Protein 8E51 (pdb70)

Structure (mmCIF, N/CA/C/O backbone):
data_8E51
#
_entry.id   8E51
#
_cell.length_a   75.816
_cell.length_b   75.816
_cell.length_c   242.680
_cell.angle_alpha   90.000
_cell.angle_beta   90.000
_cell.angle_gamma   120.000
#
_symmetry.space_group_name_H-M   'P 32 2 1'
#
loop_
_entity.id
_entity.type
_entity.pdbx_description
1 polymer Protocadherin-15
2 polymer Cadherin-23
3 non-polymer 'CALCIUM ION'
4 non-polymer 'POTASSIUM ION'
5 water water
#
loop_
_atom_site.group_PDB
_atom_site.id
_atom_site.type_symbol
_atom_site.label_atom_id
_atom_site.label_alt_id
_atom_site.label_comp_id
_atom_site.label_asym_id
_atom_site.label_entity_id
_atom_site.label_seq_id
_atom_site.pdbx_PDB_ins_code
_atom_site.Cartn_x
_atom_site.Cartn_y
_atom_site.Cartn_z
_atom_site.occupancy
_atom_site.B_iso_or_equiv
_atom_site.auth_seq_id
_atom_site.auth_comp_id
_atom_site.auth_asym_id
_atom_site.auth_atom_id
_atom_site.pdbx_PDB_model_num
ATOM 1 N N . SER A 1 8 ? 40.288 5.028 79.162 1.000 126.927 7 SER C N 1
ATOM 2 C CA . SER A 1 8 ? 39.455 5.177 77.940 1.000 131.721 7 SER C CA 1
ATOM 3 C C . SER A 1 8 ? 38.610 3.921 77.731 1.000 139.532 7 SER C C 1
ATOM 4 O O . SER A 1 8 ? 39.145 2.824 77.572 1.000 138.563 7 SER C O 1
ATOM 7 N N . ASP A 1 9 ? 37.282 4.099 77.784 1.000 147.258 8 ASP C N 1
ATOM 8 C CA . ASP A 1 9 ? 36.338 3.185 77.160 1.000 145.666 8 ASP C CA 1
ATOM 9 C C . ASP A 1 9 ? 35.692 3.907 75.978 1.000 149.170 8 ASP C C 1
ATOM 10 O O . ASP A 1 9 ? 34.849 4.780 76.178 1.000 146.671 8 ASP C O 1
ATOM 15 N N . ASP A 1 10 ? 36.077 3.499 74.756 1.000 146.796 9 ASP C N 1
ATOM 16 C CA . ASP A 1 10 ? 35.729 4.196 73.523 1.000 136.310 9 ASP C CA 1
ATOM 17 C C . ASP A 1 10 ? 34.259 4.001 73.163 1.000 130.907 9 ASP C C 1
ATOM 18 O O . ASP A 1 10 ? 33.806 4.559 72.170 1.000 117.540 9 ASP C O 1
ATOM 23 N N . TRP A 1 11 ? 33.520 3.224 73.968 1.000 135.239 10 TRP C N 1
ATOM 24 C CA . TRP A 1 11 ? 32.160 2.832 73.631 1.000 131.129 10 TRP C CA 1
ATOM 25 C C . TRP A 1 11 ? 31.279 4.078 73.485 1.000 132.148 10 TRP C C 1
ATOM 26 O O . TRP A 1 11 ? 30.131 3.971 73.062 1.000 134.166 10 TRP C O 1
ATOM 37 N N . GLN A 1 12 ? 31.853 5.265 73.753 1.000 123.061 11 GLN C N 1
ATOM 38 C CA . GLN A 1 12 ? 31.082 6.490 73.931 1.000 115.996 11 GLN C CA 1
ATOM 39 C C . GLN A 1 12 ? 31.549 7.629 73.009 1.000 102.682 11 GLN C C 1
ATOM 40 O O . GLN A 1 12 ? 30.803 8.590 72.817 1.000 80.715 11 GLN C O 1
ATOM 46 N N . TYR A 1 13 ? 32.757 7.531 72.430 1.000 98.357 12 TYR C N 1
ATOM 47 C CA . TYR A 1 13 ? 33.185 8.422 71.358 1.000 108.206 12 TYR C CA 1
ATOM 48 C C . TYR A 1 13 ? 32.500 8.050 70.035 1.000 107.970 12 TYR C C 1
ATOM 49 O O . TYR A 1 13 ? 32.347 8.907 69.155 1.000 103.396 12 TYR C O 1
ATOM 58 N N . GLU A 1 14 ? 32.097 6.766 69.927 1.000 104.320 13 GLU C N 1
ATOM 59 C CA . GLU A 1 14 ? 31.560 6.157 68.715 1.000 95.372 13 GLU C CA 1
ATOM 60 C C . GLU A 1 14 ? 30.058 6.382 68.585 1.000 84.401 13 GLU C C 1
ATOM 61 O O . GLU A 1 14 ? 29.491 6.108 67.533 1.000 88.244 13 GLU C O 1
ATOM 67 N N . GLU A 1 15 ? 29.408 6.854 69.651 1.000 77.591 14 GLU C N 1
ATOM 68 C CA . GLU A 1 15 ? 28.055 7.361 69.524 1.000 77.015 14 GLU C CA 1
ATOM 69 C C . GLU A 1 15 ? 28.091 8.569 68.586 1.000 85.446 14 GLU C C 1
ATOM 70 O O . GLU A 1 15 ? 29.054 9.347 68.554 1.000 111.270 14 GLU C O 1
ATOM 76 N N . CYS A 1 16 ? 27.028 8.683 67.796 1.000 79.986 15 CYS C N 1
ATOM 77 C CA . CYS A 1 16 ? 26.795 9.790 66.883 1.000 77.746 15 CYS C CA 1
ATOM 78 C C . CYS A 1 16 ? 27.444 9.553 65.530 1.000 67.083 15 CYS C C 1
ATOM 79 O O . CYS A 1 16 ? 27.065 10.240 64.599 1.000 76.445 15 CYS C O 1
ATOM 82 N N . LYS A 1 17 ? 28.354 8.577 65.414 1.000 73.926 16 LYS C N 1
ATOM 83 C CA . LYS A 1 17 ? 28.882 8.161 64.117 1.000 81.615 16 LYS C CA 1
ATOM 84 C C . LYS A 1 17 ? 27.858 7.298 63.376 1.000 81.694 16 LYS C C 1
ATOM 85 O O . LYS A 1 17 ? 26.788 6.991 63.916 1.000 75.422 16 LYS C O 1
ATOM 91 N N . LEU A 1 18 ? 28.193 6.940 62.123 1.000 80.981 17 LEU C N 1
ATOM 92 C CA . LEU A 1 18 ? 27.283 6.179 61.284 1.000 75.767 17 LEU C CA 1
ATOM 93 C C . LEU A 1 18 ? 27.701 4.721 61.287 1.000 82.585 17 LEU C C 1
ATOM 94 O O . LEU A 1 18 ? 28.891 4.467 61.103 1.000 68.834 17 LEU C O 1
ATOM 99 N N . SER A 1 19 ? 26.698 3.822 61.423 1.000 84.077 18 SER C N 1
ATOM 100 C CA . SER A 1 19 ? 26.886 2.373 61.439 1.000 81.980 18 SER C CA 1
ATOM 101 C C . SER A 1 19 ? 26.623 1.755 60.073 1.000 84.055 18 SER C C 1
ATOM 102 O O . SER A 1 19 ? 26.593 0.534 59.976 1.000 88.860 18 SER C O 1
ATOM 105 N N . ARG A 1 20 ? 26.345 2.599 59.068 1.000 91.293 19 ARG C N 1
ATOM 106 C CA . ARG A 1 20 ? 26.298 2.207 57.664 1.000 85.658 19 ARG C CA 1
ATOM 107 C C . ARG A 1 20 ? 27.616 2.603 56.998 1.000 72.761 19 ARG C C 1
ATOM 108 O O . ARG A 1 20 ? 28.510 3.104 57.659 1.000 76.073 19 ARG C O 1
ATOM 116 N N . THR A 1 21 ? 27.741 2.361 55.691 1.000 73.084 20 THR C N 1
ATOM 117 C CA . THR A 1 21 ? 28.916 2.799 54.953 1.000 80.969 20 THR C CA 1
ATOM 118 C C . THR A 1 21 ? 28.457 3.623 53.745 1.000 80.425 20 THR C C 1
ATOM 119 O O . THR A 1 21 ? 27.279 3.995 53.631 1.000 69.311 20 THR C O 1
ATOM 123 N N . GLY A 1 22 ? 29.398 3.928 52.848 1.000 77.952 21 GLY C N 1
ATOM 124 C CA . GLY A 1 22 ? 29.104 4.813 51.736 1.000 86.445 21 GLY C CA 1
ATOM 125 C C . GLY A 1 22 ? 29.445 6.250 52.110 1.000 82.263 21 GLY C C 1
ATOM 126 O O . GLY A 1 22 ? 30.263 6.458 53.000 1.000 74.936 21 GLY C O 1
ATOM 127 N N . PRO A 1 23 ? 28.828 7.275 51.471 1.000 80.355 22 PRO C N 1
ATOM 128 C CA . PRO A 1 23 ? 29.259 8.663 51.647 1.000 80.636 22 PRO C CA 1
ATOM 129 C C . PRO A 1 23 ? 28.713 9.243 52.955 1.000 71.452 22 PRO C C 1
ATOM 130 O O . PRO A 1 23 ? 27.737 8.721 53.515 1.000 72.946 22 PRO C O 1
ATOM 134 N N . PRO A 1 24 ? 29.360 10.298 53.504 1.000 53.807 23 PRO C N 1
ATOM 135 C CA . PRO A 1 24 ? 28.867 10.962 54.713 1.000 55.408 23 PRO C CA 1
ATOM 136 C C . PRO A 1 24 ? 27.418 11.441 54.617 1.000 54.171 23 PRO C C 1
ATOM 137 O O . PRO A 1 24 ? 26.612 11.163 55.518 1.000 55.014 23 PRO C O 1
ATOM 141 N N . ALA A 1 25 ? 27.093 12.130 53.515 1.000 56.841 24 ALA C N 1
ATOM 142 C CA . ALA A 1 25 ? 25.720 12.502 53.187 1.000 59.436 24 ALA C CA 1
ATOM 143 C C . ALA A 1 25 ? 24.895 11.246 52.910 1.000 55.815 24 ALA C C 1
ATOM 144 O O . ALA A 1 25 ? 25.406 10.290 52.327 1.000 56.534 24 ALA C O 1
ATOM 146 N N . THR A 1 26 ? 23.627 11.325 53.329 1.000 49.246 25 THR C N 1
ATOM 147 C CA . THR A 1 26 ? 22.605 10.305 53.209 1.000 50.697 25 THR C CA 1
ATOM 148 C C . THR A 1 26 ? 21.657 10.740 52.095 1.000 55.062 25 THR C C 1
ATOM 149 O O . THR A 1 26 ? 20.762 11.568 52.349 1.000 46.996 25 THR C O 1
ATOM 153 N N . ILE A 1 27 ? 21.849 10.175 50.885 1.000 55.275 26 ILE C N 1
ATOM 154 C CA . ILE A 1 27 ? 21.113 10.624 49.706 1.000 53.284 26 ILE C CA 1
ATOM 155 C C . ILE A 1 27 ? 19.953 9.697 49.363 1.000 56.468 26 ILE C C 1
ATOM 156 O O . ILE A 1 27 ? 20.130 8.491 49.246 1.000 56.368 26 ILE C O 1
ATOM 161 N N . VAL A 1 28 ? 18.792 10.289 49.070 1.000 57.909 27 VAL C N 1
ATOM 162 C CA . VAL A 1 28 ? 17.632 9.504 48.698 1.000 60.688 27 VAL C CA 1
ATOM 163 C C . VAL A 1 28 ? 16.857 10.179 47.556 1.000 61.707 27 VAL C C 1
ATOM 164 O O . VAL A 1 28 ? 16.741 11.397 47.508 1.000 56.581 27 VAL C O 1
ATOM 168 N N . ALA A 1 29 ? 16.303 9.368 46.639 1.000 62.761 28 ALA C N 1
ATOM 169 C CA . ALA A 1 29 ? 15.428 9.844 45.577 1.000 56.414 28 ALA C CA 1
ATOM 170 C C . ALA A 1 29 ? 13.981 9.594 45.960 1.000 61.989 28 ALA C C 1
ATOM 171 O O . ALA A 1 29 ? 13.666 8.545 46.508 1.000 73.370 28 ALA C O 1
ATOM 173 N N . ILE A 1 30 ? 13.098 10.553 45.685 1.000 65.207 29 ILE C N 1
ATOM 174 C CA . ILE A 1 30 ? 11.676 10.285 45.802 1.000 63.084 29 ILE C CA 1
ATOM 175 C C . ILE A 1 30 ? 10.933 11.036 44.703 1.000 64.542 29 ILE C C 1
ATOM 176 O O . ILE A 1 30 ? 11.396 12.064 44.213 1.000 60.036 29 ILE C O 1
ATOM 181 N N . ASP A 1 31 ? 9.731 10.547 44.396 1.000 62.484 30 ASP C N 1
ATOM 182 C CA . ASP A 1 31 ? 8.918 11.16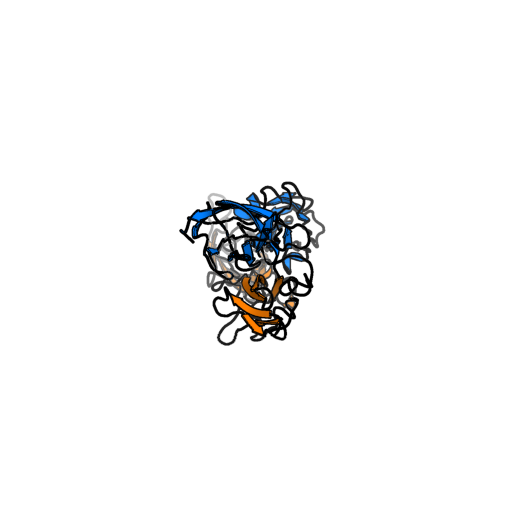2 43.367 1.000 63.743 30 ASP C CA 1
ATOM 183 C C . ASP A 1 31 ? 8.383 12.483 43.895 1.000 60.886 30 ASP C C 1
ATOM 184 O O . ASP A 1 31 ? 8.076 12.595 45.072 1.000 64.689 30 ASP C O 1
ATOM 189 N N . GLU A 1 32 ? 8.321 13.479 43.004 1.000 66.060 31 GLU C N 1
ATOM 190 C CA . GLU A 1 32 ? 7.652 14.742 43.263 1.000 62.716 31 GLU C CA 1
ATOM 191 C C . GLU A 1 32 ? 6.170 14.461 43.507 1.000 69.202 31 GLU C C 1
ATOM 192 O O . GLU A 1 32 ? 5.648 13.413 43.099 1.000 62.289 31 GLU C O 1
ATOM 198 N N . GLU A 1 33 ? 5.501 15.419 44.162 1.000 72.172 32 GLU C N 1
ATOM 199 C CA . GLU A 1 33 ? 4.084 15.307 44.480 1.000 79.102 32 GLU C CA 1
ATOM 200 C C . GLU A 1 33 ? 3.854 13.988 45.216 1.000 76.874 32 GLU C C 1
ATOM 201 O O . GLU A 1 33 ? 2.815 13.366 45.053 1.000 73.517 32 GLU C O 1
ATOM 207 N N . SER A 1 34 ? 4.837 13.550 46.015 1.000 73.728 33 SER C N 1
ATOM 208 C CA . SER A 1 34 ? 4.608 12.447 46.935 1.000 78.456 33 SER C CA 1
ATOM 209 C C . SER A 1 34 ? 3.592 12.889 47.988 1.000 86.364 33 SER C C 1
ATOM 210 O O . SER A 1 34 ? 3.524 14.084 48.320 1.000 82.785 33 SER C O 1
ATOM 213 N N . PRO A 1 35 ? 2.765 11.947 48.513 1.000 91.993 34 PRO C N 1
ATOM 214 C CA . PRO A 1 35 ? 1.762 12.268 49.538 1.000 91.927 34 PRO C CA 1
ATOM 215 C C . PRO A 1 35 ? 2.346 12.559 50.924 1.000 89.201 34 PRO C C 1
ATOM 216 O O . PRO A 1 35 ? 3.395 12.029 51.295 1.000 75.510 34 PRO C O 1
ATOM 220 N N . ASN A 1 36 ? 1.642 13.418 51.675 1.000 87.758 35 ASN C N 1
ATOM 221 C CA . ASN A 1 36 ? 1.990 13.743 53.049 1.000 88.047 35 ASN C CA 1
ATOM 222 C C . ASN A 1 36 ? 2.230 12.465 53.852 1.000 83.361 35 ASN C C 1
ATOM 223 O O . ASN A 1 36 ? 1.407 11.556 53.815 1.000 78.218 35 ASN C O 1
ATOM 228 N N . GLY A 1 37 ? 3.376 12.395 54.544 1.000 75.879 36 GLY C N 1
ATOM 229 C CA . GLY A 1 37 ? 3.687 11.271 55.417 1.000 67.220 36 GLY C CA 1
ATOM 230 C C . GLY A 1 37 ? 4.680 10.285 54.816 1.000 68.431 36 GLY C C 1
ATOM 231 O O . GLY A 1 37 ? 5.090 9.329 55.462 1.000 72.408 36 GLY C O 1
ATOM 232 N N . THR A 1 38 ? 5.074 10.503 53.569 1.000 71.835 37 THR C N 1
ATOM 233 C CA . THR A 1 38 ? 5.994 9.590 52.911 1.000 65.200 37 THR C CA 1
ATOM 234 C C . THR A 1 38 ? 7.296 9.511 53.703 1.000 67.410 37 THR C C 1
ATOM 235 O O . THR A 1 38 ? 7.926 10.532 53.990 1.000 69.315 37 THR C O 1
ATOM 239 N N . VAL A 1 39 ? 7.642 8.274 54.070 1.000 64.495 38 VAL C N 1
ATOM 240 C CA . VAL A 1 39 ? 8.967 7.881 54.528 1.000 63.371 38 VAL C CA 1
ATOM 241 C C . VAL A 1 39 ? 10.017 8.342 53.521 1.000 66.337 38 VAL C C 1
ATOM 242 O O . VAL A 1 39 ? 9.906 7.963 52.359 1.000 72.388 38 VAL C O 1
ATOM 246 N N . LEU A 1 40 ? 11.032 9.114 53.987 1.000 71.072 39 LEU C N 1
ATOM 247 C CA . LEU A 1 40 ? 12.165 9.565 53.175 1.000 62.459 39 LEU C CA 1
ATOM 248 C C . LEU A 1 40 ? 13.400 8.739 53.517 1.000 61.977 39 LEU C C 1
ATOM 249 O O . LEU A 1 40 ? 14.069 8.180 52.648 1.000 64.121 39 LEU C O 1
ATOM 254 N N . VAL A 1 41 ? 13.727 8.730 54.805 1.000 71.099 40 VAL C N 1
ATOM 255 C CA . VAL A 1 41 ? 14.806 7.905 55.318 1.000 77.190 40 VAL C CA 1
ATOM 256 C C . VAL A 1 41 ? 14.166 6.955 56.323 1.000 79.700 40 VAL C C 1
ATOM 257 O O . VAL A 1 41 ? 13.434 7.416 57.213 1.000 61.465 40 VAL C O 1
ATOM 261 N N . GLU A 1 42 ? 14.398 5.646 56.112 1.000 80.186 41 GLU C N 1
ATOM 262 C CA . GLU A 1 42 ? 13.798 4.614 56.943 1.000 87.631 41 GLU C CA 1
ATOM 263 C C . GLU A 1 42 ? 14.449 4.678 58.319 1.000 89.226 41 GLU C C 1
ATOM 264 O O . GLU A 1 42 ? 13.755 4.906 59.317 1.000 73.328 41 GLU C O 1
ATOM 270 N N . ASN A 1 43 ? 15.790 4.558 58.301 1.000 77.783 42 ASN C N 1
ATOM 271 C CA . ASN A 1 43 ? 16.631 4.591 59.483 1.000 76.458 42 ASN C CA 1
ATOM 272 C C . ASN A 1 43 ? 17.945 5.314 59.140 1.000 77.519 42 ASN C C 1
ATOM 273 O O . ASN A 1 43 ? 18.656 4.914 58.212 1.000 74.030 42 ASN C O 1
ATOM 278 N N . MET A 1 44 ? 18.288 6.355 59.922 1.000 66.655 43 MET C N 1
ATOM 279 C CA . MET A 1 44 ? 19.494 7.155 59.698 1.000 62.776 43 MET C CA 1
ATOM 280 C C . MET A 1 44 ? 20.778 6.379 59.977 1.000 55.452 43 MET C C 1
ATOM 281 O O . MET A 1 44 ? 21.813 6.719 59.419 1.000 56.246 43 MET C O 1
ATOM 286 N N . GLN A 1 45 ? 20.716 5.377 60.866 1.000 67.865 44 GLN C N 1
ATOM 287 C CA . GLN A 1 45 ? 21.817 4.454 61.161 1.000 68.890 44 GLN C CA 1
ATOM 288 C C . GLN A 1 45 ? 22.952 5.168 61.906 1.000 66.646 44 GLN C C 1
ATOM 289 O O . GLN A 1 45 ? 24.163 4.998 61.633 1.000 55.317 44 GLN C O 1
ATOM 295 N N . ILE A 1 46 ? 22.499 5.915 62.921 1.000 63.098 45 ILE C N 1
ATOM 296 C CA . ILE A 1 46 ? 23.363 6.612 63.858 1.000 82.405 45 ILE C CA 1
ATOM 297 C C . ILE A 1 46 ? 23.471 5.746 65.121 1.000 85.406 45 ILE C C 1
ATOM 298 O O . ILE A 1 46 ? 22.432 5.363 65.669 1.000 78.677 45 ILE C O 1
ATOM 303 N N . ASN A 1 47 ? 24.721 5.446 65.550 1.000 76.034 46 ASN C N 1
ATOM 304 C CA . ASN A 1 47 ? 25.024 4.750 66.806 1.000 78.560 46 ASN C CA 1
ATOM 305 C C . ASN A 1 47 ? 24.460 5.513 68.012 1.000 74.992 46 ASN C C 1
ATOM 306 O O . ASN A 1 47 ? 24.819 6.667 68.248 1.000 75.856 46 ASN C O 1
ATOM 311 N N . GLY A 1 48 ? 23.560 4.884 68.776 1.000 73.812 47 GLY C N 1
ATOM 312 C CA . GLY A 1 48 ? 23.075 5.485 70.011 1.000 73.272 47 GLY C CA 1
ATOM 313 C C . GLY A 1 48 ? 21.553 5.501 70.093 1.000 77.758 47 GLY C C 1
ATOM 314 O O . GLY A 1 48 ? 20.899 4.843 69.288 1.000 86.675 47 GLY C O 1
ATOM 315 N N . ARG A 1 49 ? 21.002 6.283 71.039 1.000 78.157 48 ARG C N 1
ATOM 316 C CA . ARG A 1 49 ? 19.678 6.014 71.576 1.000 86.817 48 ARG C CA 1
ATOM 317 C C . ARG A 1 49 ? 18.959 7.292 71.994 1.000 80.707 48 ARG C C 1
ATOM 318 O O . ARG A 1 49 ? 19.018 7.692 73.148 1.000 95.389 48 ARG C O 1
ATOM 326 N N . ALA A 1 50 ? 18.237 7.903 71.057 1.000 85.269 49 ALA C N 1
ATOM 327 C CA . ALA A 1 50 ? 17.419 9.063 71.364 1.000 87.601 49 ALA C CA 1
ATOM 328 C C . ALA A 1 50 ? 16.023 8.586 71.755 1.000 79.667 49 ALA C C 1
ATOM 329 O O . ALA A 1 50 ? 15.485 9.218 72.667 1.000 91.544 49 ALA C O 1
ATOM 331 N N . ARG A 1 55 ? 19.477 7.202 77.523 1.000 100.820 54 ARG C N 1
ATOM 332 C CA . ARG A 1 55 ? 19.657 8.255 76.482 1.000 101.206 54 ARG C CA 1
ATOM 333 C C . ARG A 1 55 ? 21.152 8.488 76.284 1.000 91.338 54 ARG C C 1
ATOM 334 O O . ARG A 1 55 ? 21.797 9.137 77.099 1.000 99.976 54 ARG C O 1
ATOM 342 N N . THR A 1 56 ? 21.709 7.913 75.218 1.000 84.142 55 THR C N 1
ATOM 343 C CA . THR A 1 56 ? 23.121 8.083 74.922 1.000 91.587 55 THR C CA 1
ATOM 344 C C . THR A 1 56 ? 23.343 9.205 73.894 1.000 102.286 55 THR C C 1
ATOM 345 O O . THR A 1 56 ? 24.499 9.554 73.649 1.000 112.117 55 THR C O 1
ATOM 349 N N . ILE A 1 57 ? 22.265 9.762 73.293 1.000 89.298 56 ILE C N 1
ATOM 350 C CA . ILE A 1 57 ? 22.373 10.841 72.312 1.000 74.981 56 ILE C CA 1
ATOM 351 C C . ILE A 1 57 ? 21.063 11.619 72.240 1.000 72.083 56 ILE C C 1
ATOM 352 O O . ILE A 1 57 ? 20.061 11.266 72.852 1.000 81.316 56 ILE C O 1
ATOM 357 N N . SER A 1 58 ? 21.071 12.677 71.436 1.000 67.577 57 SER C N 1
ATOM 358 C CA . SER A 1 58 ? 19.819 13.298 71.048 1.000 80.967 57 SER C CA 1
ATOM 359 C C . SER A 1 58 ? 19.952 13.930 69.660 1.000 82.101 57 SER C C 1
ATOM 360 O O . SER A 1 58 ? 21.034 14.346 69.248 1.000 74.748 57 SER C O 1
ATOM 363 N N . LEU A 1 59 ? 18.821 13.955 68.939 1.000 87.057 58 LEU C N 1
ATOM 364 C CA . LEU A 1 59 ? 18.783 14.237 67.512 1.000 77.339 58 LEU C CA 1
ATOM 365 C C . LEU A 1 59 ? 17.816 15.383 67.274 1.000 73.117 58 LEU C C 1
ATOM 366 O O . LEU A 1 59 ? 16.739 15.390 67.848 1.000 71.442 58 LEU C O 1
ATOM 371 N N . SER A 1 60 ? 18.205 16.330 66.412 1.000 83.998 59 SER C N 1
ATOM 372 C CA . SER A 1 60 ? 17.266 17.326 65.921 1.000 84.846 59 SER C CA 1
ATOM 373 C C . SER A 1 60 ? 17.639 17.750 64.496 1.000 73.695 59 SER C C 1
ATOM 374 O O . SER A 1 60 ? 18.662 17.342 63.953 1.000 70.790 59 SER C O 1
ATOM 377 N N . LEU A 1 61 ? 16.755 18.536 63.883 1.000 66.907 60 LEU C N 1
ATOM 378 C CA . LEU A 1 61 ? 16.912 18.970 62.509 1.000 66.486 60 LEU C CA 1
ATOM 379 C C . LEU A 1 61 ? 17.375 20.418 62.471 1.000 75.065 60 LEU C C 1
ATOM 380 O O . LEU A 1 61 ? 16.824 21.267 63.165 1.000 76.878 60 LEU C O 1
ATOM 385 N N . ARG A 1 62 ? 18.360 20.689 61.612 1.000 81.799 61 ARG C N 1
ATOM 386 C CA . ARG A 1 62 ? 18.705 22.051 61.255 1.000 75.644 61 ARG C CA 1
ATOM 387 C C . ARG A 1 62 ? 18.522 22.222 59.752 1.000 74.210 61 ARG C C 1
ATOM 388 O O . ARG A 1 62 ? 18.363 21.240 59.025 1.000 77.639 61 ARG C O 1
ATOM 396 N N . ASP A 1 63 ? 18.486 23.492 59.334 1.000 74.441 62 ASP C N 1
ATOM 397 C CA . ASP A 1 63 ? 18.422 23.904 57.939 1.000 71.878 62 ASP C CA 1
ATOM 398 C C . ASP A 1 63 ? 17.183 23.326 57.261 1.000 68.312 62 ASP C C 1
ATOM 399 O O . ASP A 1 63 ? 17.241 23.016 56.078 1.000 82.761 62 ASP C O 1
ATOM 404 N N . ASN A 1 64 ? 16.063 23.248 57.996 1.000 74.793 63 ASN C N 1
ATOM 405 C CA . ASN A 1 64 ? 14.828 22.644 57.512 1.000 77.905 63 ASN C CA 1
ATOM 406 C C . ASN A 1 64 ? 13.816 23.710 57.093 1.000 76.235 63 ASN C C 1
ATOM 407 O O . ASN A 1 64 ? 12.832 23.925 57.793 1.000 85.325 63 ASN C O 1
ATOM 412 N N . TYR A 1 65 ? 14.025 24.327 55.924 1.000 81.032 64 TYR C N 1
ATOM 413 C CA . TYR A 1 65 ? 13.211 25.449 55.464 1.000 93.190 64 TYR C CA 1
ATOM 414 C C . TYR A 1 65 ? 11.917 24.934 54.838 1.000 93.006 64 TYR C C 1
ATOM 415 O O . TYR A 1 65 ? 11.933 23.990 54.046 1.000 86.920 64 TYR C O 1
ATOM 424 N N . GLY A 1 66 ? 10.804 25.592 55.191 1.000 95.501 65 GLY C N 1
ATOM 425 C CA . GLY A 1 66 ? 9.468 25.153 54.820 1.000 96.070 65 GLY C CA 1
ATOM 426 C C . GLY A 1 66 ? 9.051 23.872 55.544 1.000 96.965 65 GLY C C 1
ATOM 427 O O . GLY A 1 66 ? 8.088 23.225 55.143 1.000 86.545 65 GLY C O 1
ATOM 428 N N . HIS A 1 67 ? 9.779 23.523 56.614 1.000 97.690 66 HIS C N 1
ATOM 429 C CA . HIS A 1 67 ? 9.563 22.301 57.378 1.000 97.358 66 HIS C CA 1
ATOM 430 C C . HIS A 1 67 ? 9.106 21.162 56.464 1.000 87.596 66 HIS C C 1
ATOM 431 O O . HIS A 1 67 ? 8.001 20.646 56.600 1.000 96.125 66 HIS C O 1
ATOM 438 N N . TRP A 1 68 ? 9.973 20.757 55.529 1.000 79.765 67 TRP C N 1
ATOM 439 C CA . TRP A 1 68 ? 9.644 19.693 54.596 1.000 62.286 67 TRP C CA 1
ATOM 440 C C . TRP A 1 68 ? 9.885 18.334 55.231 1.000 61.456 67 TRP C C 1
ATOM 441 O O . TRP A 1 68 ? 9.408 17.324 54.725 1.000 63.818 67 TRP C O 1
ATOM 452 N N . VAL A 1 69 ? 10.667 18.301 56.306 1.000 60.415 68 VAL C N 1
ATOM 453 C CA . VAL A 1 69 ? 11.038 17.035 56.918 1.000 69.123 68 VAL C CA 1
ATOM 454 C C . VAL A 1 69 ? 10.531 17.018 58.360 1.000 77.118 68 VAL C C 1
ATOM 455 O O . VAL A 1 69 ? 10.659 18.018 59.058 1.000 80.686 68 VAL C O 1
ATOM 459 N N . ILE A 1 70 ? 9.927 15.891 58.781 1.000 83.850 69 ILE C N 1
ATOM 460 C CA . ILE A 1 70 ? 9.650 15.635 60.187 1.000 81.347 69 ILE C CA 1
ATOM 461 C C . ILE A 1 70 ? 10.607 14.546 60.663 1.000 72.323 69 ILE C C 1
ATOM 462 O O . ILE A 1 70 ? 10.924 13.609 59.929 1.000 68.768 69 ILE C O 1
ATOM 467 N N . LEU A 1 71 ? 11.036 14.687 61.919 1.000 75.218 70 LEU C N 1
ATOM 468 C CA . LEU A 1 71 ? 11.900 13.715 62.564 1.000 82.783 70 LEU C CA 1
ATOM 469 C C . LEU A 1 71 ? 11.125 12.970 63.657 1.000 82.664 70 LEU C C 1
ATOM 470 O O . LEU A 1 71 ? 10.365 13.595 64.406 1.000 74.159 70 LEU C O 1
ATOM 475 N N . ASP A 1 72 ? 11.305 11.633 63.687 1.000 79.399 71 ASP C N 1
ATOM 476 C CA . ASP A 1 72 ? 11.048 10.785 64.846 1.000 87.986 71 ASP C CA 1
ATOM 477 C C . ASP A 1 72 ? 12.393 10.284 65.376 1.000 83.540 71 ASP C C 1
ATOM 478 O O . ASP A 1 72 ? 13.002 9.381 64.792 1.000 67.797 71 ASP C O 1
ATOM 483 N N . PRO A 1 73 ? 12.889 10.841 66.506 1.000 89.315 72 PRO C N 1
ATOM 484 C CA . PRO A 1 73 ? 14.241 10.534 66.990 1.000 79.571 72 PRO C CA 1
ATOM 485 C C . PRO A 1 73 ? 14.519 9.079 67.364 1.000 85.247 72 PRO C C 1
ATOM 486 O O . PRO A 1 73 ? 15.634 8.596 67.158 1.000 75.066 72 PRO C O 1
ATOM 490 N N . VAL A 1 74 ? 13.488 8.396 67.897 1.000 98.950 73 VAL C N 1
ATOM 491 C CA . VAL A 1 74 ? 13.621 7.072 68.500 1.000 96.040 73 VAL C CA 1
ATOM 492 C C . VAL A 1 74 ? 13.854 6.052 67.391 1.000 89.307 73 VAL C C 1
ATOM 493 O O . VAL A 1 74 ? 14.712 5.173 67.497 1.000 83.368 73 VAL C O 1
ATOM 497 N N . LYS A 1 75 ? 13.048 6.188 66.331 1.000 90.082 74 LYS C N 1
ATOM 498 C CA . LYS A 1 75 ? 13.167 5.373 65.134 1.000 87.003 74 LYS C CA 1
ATOM 499 C C . LYS A 1 75 ? 14.377 5.814 64.292 1.000 87.341 74 LYS C C 1
ATOM 500 O O . LYS A 1 75 ? 15.086 4.953 63.768 1.000 73.298 74 LYS C O 1
ATOM 506 N N . GLN A 1 76 ? 14.633 7.139 64.196 1.000 77.678 75 GLN C N 1
ATOM 507 C CA . GLN A 1 76 ? 15.688 7.719 63.360 1.000 73.972 75 GLN C CA 1
ATOM 508 C C . GLN A 1 76 ? 15.239 7.762 61.891 1.000 73.490 75 GLN C C 1
ATOM 509 O O . GLN A 1 76 ? 15.952 7.275 61.001 1.000 63.646 75 GLN C O 1
ATOM 515 N N . ARG A 1 77 ? 14.092 8.435 61.673 1.000 71.189 76 ARG C N 1
ATOM 516 C CA . ARG A 1 77 ? 13.213 8.257 60.523 1.000 77.357 76 ARG C CA 1
ATOM 517 C C . ARG A 1 77 ? 12.640 9.611 60.095 1.000 77.558 76 ARG C C 1
ATOM 518 O O . ARG A 1 77 ? 12.012 10.311 60.893 1.000 72.794 76 ARG C O 1
ATOM 526 N N . LEU A 1 78 ? 12.836 9.968 58.815 1.000 76.322 77 LEU C N 1
ATOM 527 C CA . LEU A 1 78 ? 12.407 11.263 58.311 1.000 72.267 77 LEU C CA 1
ATOM 528 C C . LEU A 1 78 ? 11.153 11.067 57.466 1.000 68.528 77 LEU C C 1
ATOM 529 O O . LEU A 1 78 ? 11.099 10.140 56.663 1.000 65.638 77 LEU C O 1
ATOM 534 N N . TYR A 1 79 ? 10.164 11.947 57.678 1.000 62.614 78 TYR C N 1
ATOM 535 C CA . TYR A 1 79 ? 8.881 11.894 57.000 1.000 69.045 78 TYR C CA 1
ATOM 536 C C . TYR A 1 79 ? 8.703 13.181 56.194 1.000 72.238 78 TYR C C 1
ATOM 537 O O . TYR A 1 79 ? 9.231 14.221 56.567 1.000 75.540 78 TYR C O 1
ATOM 546 N N . LEU A 1 80 ? 7.903 13.123 55.128 1.000 68.176 79 LEU C N 1
ATOM 547 C CA . LEU A 1 80 ? 7.591 14.307 54.355 1.000 70.276 79 LEU C CA 1
ATOM 548 C C . LEU A 1 80 ? 6.388 15.028 54.954 1.000 72.043 79 LEU C C 1
ATOM 549 O O . LEU A 1 80 ? 5.284 14.489 55.010 1.000 78.487 79 LEU C O 1
ATOM 554 N N . ASN A 1 81 ? 6.605 16.290 55.315 1.000 74.879 80 ASN C N 1
ATOM 555 C CA . ASN A 1 81 ? 5.557 17.161 55.806 1.000 77.180 80 ASN C CA 1
ATOM 556 C C . ASN A 1 81 ? 4.936 17.931 54.640 1.000 80.691 80 ASN C C 1
ATOM 557 O O . ASN A 1 81 ? 5.513 18.897 54.133 1.000 73.404 80 ASN C O 1
ATOM 562 N N . SER A 1 82 ? 3.706 17.547 54.280 1.000 82.578 81 SER C N 1
ATOM 563 C CA . SER A 1 82 ? 3.134 17.969 53.016 1.000 85.984 81 SER C CA 1
ATOM 564 C C . SER A 1 82 ? 1.723 18.537 53.130 1.000 99.454 81 SER C C 1
ATOM 565 O O . SER A 1 82 ? 1.277 19.161 52.172 1.000 111.648 81 SER C O 1
ATOM 568 N N . THR A 1 83 ? 0.997 18.311 54.234 1.000 103.784 82 THR C N 1
ATOM 569 C CA . THR A 1 83 ? -0.372 18.806 54.297 1.000 104.933 82 THR C CA 1
ATOM 570 C C . THR A 1 83 ? -0.335 20.304 53.992 1.000 101.000 82 THR C C 1
ATOM 571 O O . THR A 1 83 ? 0.564 21.003 54.463 1.000 87.736 82 THR C O 1
ATOM 575 N N . GLY A 1 84 ? -1.270 20.753 53.135 1.000 99.702 83 GLY C N 1
ATOM 576 C CA . GLY A 1 84 ? -1.401 22.152 52.743 1.000 97.318 83 GLY C CA 1
ATOM 577 C C . GLY A 1 84 ? -1.054 22.421 51.273 1.000 104.183 83 GLY C C 1
ATOM 578 O O . GLY A 1 84 ? -1.575 23.362 50.679 1.000 101.003 83 GLY C O 1
ATOM 579 N N . ARG A 1 85 ? -0.186 21.583 50.684 1.000 111.018 84 ARG C N 1
ATOM 580 C CA . ARG A 1 85 ? 0.604 21.956 49.516 1.000 104.315 84 ARG C CA 1
ATOM 581 C C . ARG A 1 85 ? 1.104 20.701 48.796 1.000 99.572 84 ARG C C 1
ATOM 582 O O . ARG A 1 85 ? 0.974 19.593 49.318 1.000 92.207 84 ARG C O 1
ATOM 590 N N . VAL A 1 86 ? 1.708 20.887 47.611 1.000 90.882 85 VAL C N 1
ATOM 591 C CA . VAL A 1 86 ? 2.299 19.778 46.877 1.000 90.029 85 VAL C CA 1
ATOM 592 C C . VAL A 1 86 ? 3.801 20.004 46.711 1.000 81.084 85 VAL C C 1
ATOM 593 O O . VAL A 1 86 ? 4.254 21.130 46.535 1.000 74.644 85 VAL C O 1
ATOM 597 N N . LEU A 1 87 ? 4.558 18.902 46.722 1.000 77.573 86 LEU C N 1
ATOM 598 C CA . LEU A 1 87 ? 5.989 18.920 46.448 1.000 70.879 86 LEU C CA 1
ATOM 599 C C . LEU A 1 87 ? 6.232 18.961 44.937 1.000 68.338 86 LEU C C 1
ATOM 600 O O . LEU A 1 87 ? 6.287 17.917 44.298 1.000 71.379 86 LEU C O 1
ATOM 605 N N . ASP A 1 88 ? 6.391 20.166 44.373 1.000 66.129 87 ASP C N 1
ATOM 606 C CA . ASP A 1 88 ? 6.384 20.353 42.929 1.000 59.761 87 ASP C CA 1
ATOM 607 C C . ASP A 1 88 ? 7.818 20.640 42.480 1.000 59.664 87 ASP C C 1
ATOM 608 O O . ASP A 1 88 ? 8.448 21.571 42.957 1.000 70.585 87 ASP C O 1
ATOM 613 N N . ARG A 1 89 ? 8.323 19.812 41.561 1.000 57.059 88 ARG C N 1
ATOM 614 C CA . ARG A 1 89 ? 9.644 19.961 40.981 1.000 56.246 88 ARG C CA 1
ATOM 615 C C . ARG A 1 89 ? 9.617 20.889 39.766 1.000 57.103 88 ARG C C 1
ATOM 616 O O . ARG A 1 89 ? 10.622 21.496 39.417 1.000 59.330 88 ARG C O 1
ATOM 624 N N . ASP A 1 90 ? 8.485 20.927 39.067 1.000 57.386 89 ASP C N 1
ATOM 625 C CA . ASP A 1 90 ? 8.358 21.683 37.833 1.000 58.327 89 ASP C CA 1
ATOM 626 C C . ASP A 1 90 ? 8.202 23.162 38.200 1.000 68.528 89 ASP C C 1
ATOM 627 O O . ASP A 1 90 ? 7.906 23.472 39.360 1.000 73.296 89 ASP C O 1
ATOM 632 N N . PRO A 1 91 ? 8.449 24.117 37.263 1.000 68.009 90 PRO C N 1
ATOM 633 C CA . PRO A 1 91 ? 7.978 25.502 37.394 1.000 72.034 90 PRO C CA 1
ATOM 634 C C . PRO A 1 91 ? 6.505 25.609 37.769 1.000 72.401 90 PRO C C 1
ATOM 635 O O . PRO A 1 91 ? 5.722 24.783 37.311 1.000 74.517 90 PRO C O 1
ATOM 639 N N . PRO A 1 92 ? 6.072 26.585 38.611 1.000 85.822 91 PRO C N 1
ATOM 640 C CA . PRO A 1 92 ? 6.952 27.621 39.178 1.000 83.514 91 PRO C CA 1
ATOM 641 C C . PRO A 1 92 ? 7.882 27.274 40.352 1.000 83.066 91 PRO C C 1
ATOM 642 O O . PRO A 1 92 ? 8.835 28.016 40.572 1.000 72.435 91 PRO C O 1
ATOM 646 N N . SER A 1 93 ? 7.612 26.156 41.066 1.000 76.333 92 SER C N 1
ATOM 647 C CA . SER A 1 93 ? 8.226 25.767 42.339 1.000 71.001 92 SER C CA 1
ATOM 648 C C . SER A 1 93 ? 9.708 25.396 42.247 1.000 68.405 92 SER C C 1
ATOM 649 O O . SER A 1 93 ? 10.456 25.707 43.161 1.000 69.394 92 SER C O 1
ATOM 652 N N . TYR A 1 94 ? 10.100 24.629 41.222 1.000 65.917 93 TYR C N 1
ATOM 653 C CA . TYR A 1 94 ? 11.495 24.270 40.958 1.000 76.134 93 TYR C CA 1
ATOM 654 C C . TYR A 1 94 ? 12.180 23.617 42.167 1.000 74.887 93 TYR C C 1
ATOM 655 O O . TYR A 1 94 ? 13.343 23.891 42.449 1.000 72.961 93 TYR C O 1
ATOM 664 N N . ILE A 1 95 ? 11.482 22.718 42.867 1.000 67.166 94 ILE C N 1
ATOM 665 C CA . ILE A 1 95 ? 12.083 21.957 43.951 1.000 59.271 94 ILE C CA 1
ATOM 666 C C . ILE A 1 95 ? 12.718 20.679 43.386 1.000 59.690 94 ILE C C 1
ATOM 667 O O . ILE A 1 95 ? 12.071 19.634 43.300 1.000 61.132 94 ILE C O 1
ATOM 672 N N . HIS A 1 96 ? 13.986 20.809 42.958 1.000 54.118 95 HIS C N 1
ATOM 673 C CA . HIS A 1 96 ? 14.844 19.722 42.500 1.000 59.299 95 HIS C CA 1
ATOM 674 C C . HIS A 1 96 ? 15.377 18.867 43.653 1.000 66.555 95 HIS C C 1
ATOM 675 O O . HIS A 1 96 ? 15.668 17.688 43.461 1.000 78.026 95 HIS C O 1
ATOM 682 N N . SER A 1 97 ? 15.602 19.474 44.821 1.000 69.737 96 SER C N 1
ATOM 683 C CA . SER A 1 97 ? 16.169 18.751 45.951 1.000 72.086 96 SER C CA 1
ATOM 684 C C . SER A 1 97 ? 15.965 19.551 47.236 1.000 62.950 96 SER C C 1
ATOM 685 O O . SER A 1 97 ? 15.834 20.771 47.180 1.000 53.859 96 SER C O 1
ATOM 688 N N . ILE A 1 98 ? 15.909 18.813 48.360 1.000 57.594 97 ILE C N 1
ATOM 689 C CA . ILE A 1 98 ? 15.791 19.333 49.710 1.000 54.566 97 ILE C CA 1
ATOM 690 C C . ILE A 1 98 ? 16.993 18.837 50.510 1.000 53.971 97 ILE C C 1
ATOM 691 O O . ILE A 1 98 ? 17.246 17.644 50.524 1.000 50.811 97 ILE C O 1
ATOM 696 N N . VAL A 1 99 ? 17.712 19.752 51.187 1.000 59.525 98 VAL C N 1
ATOM 697 C CA . VAL A 1 99 ? 18.828 19.408 52.059 1.000 56.408 98 VAL C CA 1
ATOM 698 C C . VAL A 1 99 ? 18.521 19.845 53.492 1.000 55.338 98 VAL C C 1
ATOM 699 O O . VAL A 1 99 ? 18.264 21.014 53.751 1.000 59.528 98 VAL C O 1
ATOM 703 N N . VAL A 1 100 ? 18.580 18.898 54.437 1.000 56.741 99 VAL C N 1
ATOM 704 C CA . VAL A 1 100 ? 18.515 19.229 55.851 1.000 53.222 99 VAL C CA 1
ATOM 705 C C . VAL A 1 100 ? 19.708 18.580 56.539 1.000 56.084 99 VAL C C 1
ATOM 706 O O . VAL A 1 100 ? 20.425 17.780 55.940 1.000 53.824 99 VAL C O 1
ATOM 710 N N . GLN A 1 101 ? 19.931 18.984 57.790 1.000 60.544 100 GLN C N 1
ATOM 711 C CA . GLN A 1 101 ? 20.983 18.415 58.609 1.000 61.249 100 GLN C CA 1
ATOM 712 C C . GLN A 1 101 ? 20.328 17.712 59.792 1.000 66.572 100 GLN C C 1
ATOM 713 O O . GLN A 1 101 ? 19.457 18.284 60.443 1.000 63.701 100 GLN C O 1
ATOM 719 N N . VAL A 1 102 ? 20.757 16.473 60.052 1.000 66.254 101 VAL C N 1
ATOM 720 C CA . VAL A 1 102 ? 20.406 15.783 61.278 1.000 65.132 101 VAL C CA 1
ATOM 721 C C . VAL A 1 102 ? 21.558 16.004 62.254 1.000 62.415 101 VAL C C 1
ATOM 722 O O . VAL A 1 102 ? 22.664 15.497 62.020 1.000 61.511 101 VAL C O 1
ATOM 726 N N . GLN A 1 103 ? 21.291 16.806 63.307 1.000 52.646 102 GLN C N 1
ATOM 727 C CA . GLN A 1 103 ? 22.268 17.095 64.351 1.000 57.935 102 GLN C CA 1
ATOM 728 C C . GLN A 1 103 ? 22.207 16.077 65.489 1.000 62.154 102 GLN C C 1
ATOM 729 O O . GLN A 1 103 ? 21.188 15.936 66.176 1.000 59.666 102 GLN C O 1
ATOM 735 N N . CYS A 1 104 ? 23.351 15.427 65.704 1.000 61.607 103 CYS C N 1
ATOM 736 C CA . CYS A 1 104 ? 23.496 14.435 66.744 1.000 68.720 103 CYS C CA 1
ATOM 737 C C . CYS A 1 104 ? 24.333 15.031 67.875 1.000 70.425 103 CYS C C 1
ATOM 738 O O . CYS A 1 104 ? 25.551 15.177 67.741 1.000 56.813 103 CYS C O 1
ATOM 741 N N . THR A 1 105 ? 23.681 15.366 68.992 1.000 67.003 104 THR C N 1
ATOM 742 C CA . THR A 1 105 ? 24.414 15.708 70.202 1.000 69.524 104 THR C CA 1
ATOM 743 C C . THR A 1 105 ? 24.697 14.451 71.024 1.000 69.240 104 THR C C 1
ATOM 744 O O . THR A 1 105 ? 23.780 13.841 71.563 1.000 84.551 104 THR C O 1
ATOM 748 N N . ASN A 1 106 ? 25.980 14.080 71.101 1.000 70.141 105 ASN C N 1
ATOM 749 C CA . ASN A 1 106 ? 26.484 12.999 71.940 1.000 68.715 105 ASN C CA 1
ATOM 750 C C . ASN A 1 106 ? 26.443 13.395 73.426 1.000 73.431 105 ASN C C 1
ATOM 751 O O . ASN A 1 106 ? 27.029 14.396 73.839 1.000 91.147 105 ASN C O 1
ATOM 756 N N . GLU A 1 107 ? 25.741 12.600 74.245 1.000 82.058 106 GLU C N 1
ATOM 757 C CA . GLU A 1 107 ? 25.332 13.041 75.572 1.000 83.239 106 GLU C CA 1
ATOM 758 C C . GLU A 1 107 ? 26.315 12.553 76.630 1.000 80.846 106 GLU C C 1
ATOM 759 O O . GLU A 1 107 ? 26.203 12.934 77.791 1.000 73.492 106 GLU C O 1
ATOM 765 N N . LEU A 1 108 ? 27.281 11.727 76.223 1.000 77.547 107 LEU C N 1
ATOM 766 C CA . LEU A 1 108 ? 28.317 11.266 77.133 1.000 89.923 107 LEU C CA 1
ATOM 767 C C . LEU A 1 108 ? 29.501 12.240 77.125 1.000 94.839 107 LEU C C 1
ATOM 768 O O . LEU A 1 108 ? 29.776 12.869 78.138 1.000 92.406 107 LEU C O 1
ATOM 773 N N . VAL A 1 109 ? 30.159 12.393 75.967 1.000 90.665 108 VAL C N 1
ATOM 774 C CA . VAL A 1 109 ? 31.423 13.101 75.848 1.000 84.552 108 VAL C CA 1
ATOM 775 C C . VAL A 1 109 ? 31.225 14.564 75.421 1.000 80.690 108 VAL C C 1
ATOM 776 O O . VAL A 1 109 ? 32.126 15.387 75.618 1.000 88.207 108 VAL C O 1
ATOM 780 N N . GLY A 1 110 ? 30.076 14.885 74.806 1.000 72.247 109 GLY C N 1
ATOM 781 C CA . GLY A 1 110 ? 29.749 16.251 74.411 1.000 74.514 109 GLY C CA 1
ATOM 782 C C . GLY A 1 110 ? 29.900 16.585 72.913 1.000 68.310 109 GLY C C 1
ATOM 783 O O . GLY A 1 110 ? 29.487 17.673 72.507 1.000 72.227 109 GLY C O 1
ATOM 784 N N . THR A 1 111 ?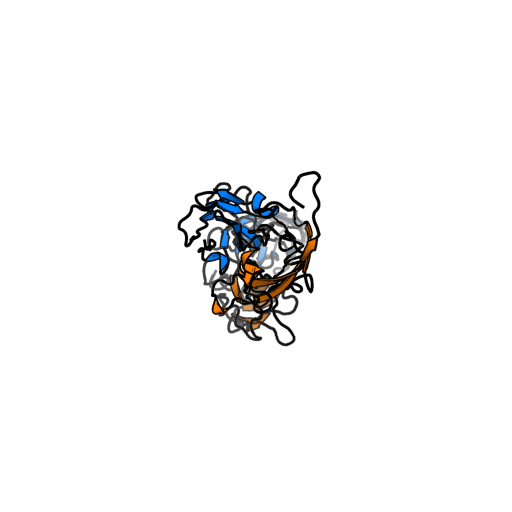 30.449 15.685 72.073 1.000 63.053 110 THR C N 1
ATOM 785 C CA . THR A 1 111 ? 30.600 15.964 70.642 1.000 67.127 110 THR C CA 1
ATOM 786 C C . THR A 1 111 ? 29.269 16.307 69.955 1.000 67.954 110 THR C C 1
ATOM 787 O O . THR A 1 111 ? 28.193 15.844 70.360 1.000 58.439 110 THR C O 1
ATOM 791 N N . VAL A 1 112 ? 29.366 17.145 68.905 1.000 60.184 111 VAL C N 1
ATOM 792 C CA . VAL A 1 112 ? 28.269 17.392 67.984 1.000 55.008 111 VAL C CA 1
ATOM 793 C C . VAL A 1 112 ? 28.706 17.048 66.559 1.000 66.360 111 VAL C C 1
ATOM 794 O O . VAL A 1 112 ? 29.798 17.431 66.116 1.000 70.253 111 VAL C O 1
ATOM 798 N N . ILE A 1 113 ? 27.838 16.280 65.869 1.000 64.619 112 ILE C N 1
ATOM 799 C CA . ILE A 1 113 ? 28.072 15.832 64.505 1.000 59.374 112 ILE C CA 1
ATOM 800 C C . ILE A 1 113 ? 26.825 16.174 63.696 1.000 59.974 112 ILE C C 1
ATOM 801 O O . ILE A 1 113 ? 25.704 16.168 64.224 1.000 65.986 112 ILE C O 1
ATOM 806 N N . LEU A 1 114 ? 27.065 16.565 62.436 1.000 53.905 113 LEU C N 1
ATOM 807 C CA . LEU A 1 114 ? 26.008 16.940 61.512 1.000 56.260 113 LEU C CA 1
ATOM 808 C C . LEU A 1 114 ? 25.998 15.937 60.364 1.000 57.320 113 LEU C C 1
ATOM 809 O O . LEU A 1 114 ? 27.020 15.704 59.702 1.000 46.455 113 LEU C O 1
ATOM 814 N N . HIS A 1 115 ? 24.826 15.320 60.214 1.000 55.026 114 HIS C N 1
ATOM 815 C CA . HIS A 1 115 ? 24.587 14.309 59.207 1.000 54.930 114 HIS C CA 1
ATOM 816 C C . HIS A 1 115 ? 23.651 14.920 58.180 1.000 57.934 114 HIS C C 1
ATOM 817 O O . HIS A 1 115 ? 22.497 15.224 58.488 1.000 58.677 114 HIS C O 1
ATOM 824 N N . GLU A 1 116 ? 24.224 15.212 57.007 1.000 62.276 115 GLU C N 1
ATOM 825 C CA . GLU A 1 116 ? 23.476 15.832 55.937 1.000 56.025 115 GLU C CA 1
ATOM 826 C C . GLU A 1 116 ? 22.582 14.770 55.306 1.000 59.252 115 GLU C C 1
ATOM 827 O O . GLU A 1 116 ? 22.975 13.614 55.096 1.000 54.420 115 GLU C O 1
ATOM 833 N N . VAL A 1 117 ? 21.370 15.222 55.011 1.000 49.671 116 VAL C N 1
ATOM 834 C CA . VAL A 1 117 ? 20.416 14.466 54.242 1.000 51.571 116 VAL C CA 1
ATOM 835 C C . VAL A 1 117 ? 20.043 15.283 53.007 1.000 53.095 116 VAL C C 1
ATOM 836 O O . VAL A 1 117 ? 19.566 16.406 53.153 1.000 51.979 116 VAL C O 1
ATOM 840 N N . ARG A 1 118 ? 20.270 14.688 51.822 1.000 52.237 117 ARG C N 1
ATOM 841 C CA . ARG A 1 118 ? 19.933 15.243 50.516 1.000 54.279 117 ARG C CA 1
ATOM 842 C C . ARG A 1 118 ? 18.803 14.445 49.860 1.000 51.175 117 ARG C C 1
ATOM 843 O O . ARG A 1 118 ? 18.982 13.290 49.504 1.000 51.062 117 ARG C O 1
ATOM 851 N N . ILE A 1 119 ? 17.627 15.053 49.728 1.000 49.683 118 ILE C N 1
ATOM 852 C CA . ILE A 1 119 ? 16.518 14.424 49.034 1.000 54.949 118 ILE C CA 1
ATOM 853 C C . ILE A 1 119 ? 16.452 14.948 47.598 1.000 56.145 118 ILE C C 1
ATOM 854 O O . ILE A 1 119 ? 16.168 16.113 47.375 1.000 56.055 118 ILE C O 1
ATOM 859 N N . VAL A 1 120 ? 16.732 14.050 46.645 1.000 60.881 119 VAL C N 1
ATOM 860 C CA . VAL A 1 120 ? 16.690 14.294 45.215 1.000 53.864 119 VAL C CA 1
ATOM 861 C C . VAL A 1 120 ? 15.293 13.954 44.725 1.000 57.520 119 VAL C C 1
ATOM 862 O O . VAL A 1 120 ? 14.907 12.783 44.758 1.000 58.109 119 VAL C O 1
ATOM 866 N N . VAL A 1 121 ? 14.582 14.984 44.247 1.000 57.434 120 VAL C N 1
ATOM 867 C CA . VAL A 1 121 ? 13.166 14.899 43.914 1.000 53.933 120 VAL C CA 1
ATOM 868 C C . VAL A 1 121 ? 13.055 14.580 42.426 1.000 56.369 120 VAL C C 1
ATOM 869 O O . VAL A 1 121 ? 13.609 15.299 41.605 1.000 56.304 120 VAL C O 1
ATOM 873 N N . ARG A 1 122 ? 12.363 13.482 42.100 1.000 65.805 121 ARG C N 1
ATOM 874 C CA . ARG A 1 122 ? 12.300 12.968 40.743 1.000 61.508 121 ARG C CA 1
ATOM 875 C C . ARG A 1 122 ? 11.077 13.514 40.016 1.000 57.999 121 ARG C C 1
ATOM 876 O O . ARG A 1 122 ? 10.000 13.651 40.583 1.000 60.403 121 ARG C O 1
ATOM 884 N N . ASP A 1 123 ? 11.268 13.744 38.717 1.000 63.803 122 ASP C N 1
ATOM 885 C CA . ASP A 1 123 ? 10.270 14.353 37.865 1.000 59.161 122 ASP C CA 1
ATOM 886 C C . ASP A 1 123 ? 9.241 13.298 37.488 1.000 62.324 122 ASP C C 1
ATOM 887 O O . ASP A 1 123 ? 9.618 12.169 37.186 1.000 64.328 122 ASP C O 1
ATOM 892 N N . ARG A 1 124 ? 7.954 13.675 37.518 1.000 64.792 123 ARG C N 1
ATOM 893 C CA . ARG A 1 124 ? 6.902 12.840 36.966 1.000 61.476 123 ARG C CA 1
ATOM 894 C C . ARG A 1 124 ? 6.336 13.516 35.726 1.000 65.233 123 ARG C C 1
ATOM 895 O O . ARG A 1 124 ? 6.312 14.744 35.631 1.000 54.555 123 ARG C O 1
ATOM 903 N N . ASN A 1 125 ? 5.861 12.698 34.782 1.000 56.906 124 ASN C N 1
ATOM 904 C CA . ASN A 1 125 ? 5.157 13.227 33.630 1.000 53.539 124 ASN C CA 1
ATOM 905 C C . ASN A 1 125 ? 3.743 13.648 34.034 1.000 54.625 124 ASN C C 1
ATOM 906 O O . ASN A 1 125 ? 2.769 13.019 33.641 1.000 62.743 124 ASN C O 1
ATOM 911 N N . ASP A 1 126 ? 3.635 14.767 34.756 1.000 56.736 125 ASP C N 1
ATOM 912 C CA . ASP A 1 126 ? 2.372 15.224 35.306 1.000 54.334 125 ASP C CA 1
ATOM 913 C C . ASP A 1 126 ? 1.868 16.469 34.577 1.000 58.221 125 ASP C C 1
ATOM 914 O O . ASP A 1 126 ? 0.908 17.088 35.040 1.000 54.821 125 ASP C O 1
ATOM 919 N N . ASN A 1 127 ? 2.514 16.834 33.457 1.000 54.808 126 ASN C N 1
ATOM 920 C CA . ASN A 1 127 ? 2.202 18.051 32.710 1.000 59.931 126 ASN C CA 1
ATOM 921 C C . ASN A 1 127 ? 2.125 17.769 31.214 1.000 53.956 126 ASN C C 1
ATOM 922 O O . ASN A 1 127 ? 3.020 17.138 30.678 1.000 46.798 126 ASN C O 1
ATOM 927 N N . PRO A 1 128 ? 1.100 18.253 30.476 1.000 51.544 127 PRO C N 1
ATOM 928 C CA . PRO A 1 128 ? 1.046 18.033 29.031 1.000 51.943 127 PRO C CA 1
ATOM 929 C C . PRO A 1 128 ? 1.728 19.158 28.264 1.000 49.061 127 PRO C C 1
ATOM 930 O O . PRO A 1 128 ? 1.956 20.269 28.783 1.000 50.318 127 PRO C O 1
ATOM 934 N N . PRO A 1 129 ? 2.068 18.910 26.985 1.000 43.956 128 PRO C N 1
ATOM 935 C CA . PRO A 1 129 ? 2.495 19.989 26.109 1.000 46.139 128 PRO C CA 1
ATOM 936 C C . PRO A 1 129 ? 1.367 21.003 25.963 1.000 54.359 128 PRO C C 1
ATOM 937 O O . PRO A 1 129 ? 0.193 20.616 25.926 1.000 58.021 128 PRO C O 1
ATOM 941 N N . ARG A 1 130 ? 1.741 22.290 25.901 1.000 54.105 129 ARG C N 1
ATOM 942 C CA . ARG A 1 130 ? 0.781 23.360 25.687 1.000 59.911 129 ARG C CA 1
ATOM 943 C C . ARG A 1 130 ? 1.308 24.303 24.606 1.000 56.226 129 ARG C C 1
ATOM 944 O O . ARG A 1 130 ? 2.367 24.911 24.779 1.000 52.177 129 ARG C O 1
ATOM 952 N N . PHE A 1 131 ? 0.513 24.444 23.530 1.000 50.866 130 PHE C N 1
ATOM 953 C CA . PHE A 1 131 ? 0.823 25.349 22.437 1.000 48.249 130 PHE C CA 1
ATOM 954 C C . PHE A 1 131 ? 0.793 26.785 22.942 1.000 46.235 130 PHE C C 1
ATOM 955 O O . PHE A 1 131 ? -0.100 27.185 23.654 1.000 50.839 130 PHE C O 1
ATOM 963 N 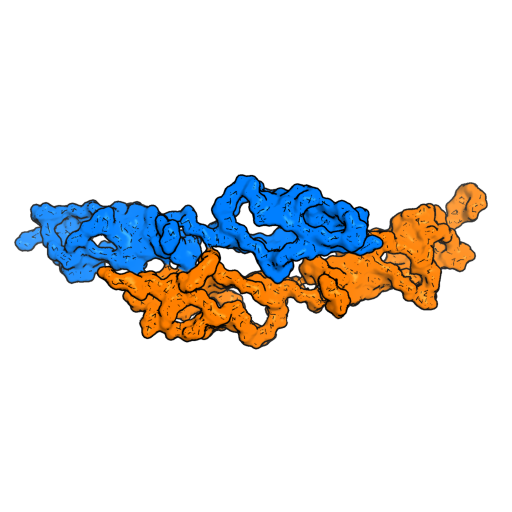N . GLN A 1 132 ? 1.785 27.576 22.563 1.000 60.541 131 GLN C N 1
ATOM 964 C CA . GLN A 1 132 ? 1.888 28.940 23.047 1.000 53.478 131 GLN C CA 1
ATOM 965 C C . GLN A 1 132 ? 0.899 29.840 22.331 1.000 52.727 131 GLN C C 1
ATOM 966 O O . GLN A 1 132 ? 0.684 30.937 22.817 1.000 61.497 131 GLN C O 1
ATOM 972 N N . GLN A 1 133 ? 0.363 29.389 21.174 1.000 57.031 132 GLN C N 1
ATOM 973 C CA . GLN A 1 133 ? -0.722 30.059 20.468 1.000 51.948 132 GLN C CA 1
ATOM 974 C C . GLN A 1 133 ? -1.966 29.173 20.455 1.000 54.458 132 GLN C C 1
ATOM 975 O O . GLN A 1 133 ? -1.887 27.936 20.387 1.000 51.436 132 GLN C O 1
ATOM 981 N N . PRO A 1 134 ? -3.165 29.801 20.479 1.000 51.611 133 PRO C N 1
ATOM 982 C CA . PRO A 1 134 ? -4.430 29.071 20.295 1.000 51.579 133 PRO C CA 1
ATOM 983 C C . PRO A 1 134 ? -4.567 28.413 18.917 1.000 59.633 133 PRO C C 1
ATOM 984 O O . PRO A 1 134 ? -5.333 27.465 18.734 1.000 56.157 133 PRO C O 1
ATOM 988 N N . ARG A 1 135 ? -3.834 28.950 17.934 1.000 57.110 134 ARG C N 1
ATOM 989 C CA . ARG A 1 135 ? -3.887 28.472 16.562 1.000 54.032 134 ARG C CA 1
ATOM 990 C C . ARG A 1 135 ? -2.721 29.080 15.787 1.000 51.372 134 ARG C C 1
ATOM 991 O O . ARG A 1 135 ? -2.194 30.143 16.157 1.000 46.817 134 ARG C O 1
ATOM 999 N N . TYR A 1 136 ? -2.382 28.425 14.670 1.000 47.947 135 TYR C N 1
ATOM 1000 C CA . TYR A 1 136 ? -1.271 28.854 13.845 1.000 51.072 135 TYR C CA 1
ATOM 1001 C C . TYR A 1 136 ? -1.719 29.068 12.401 1.000 48.881 135 TYR C C 1
ATOM 1002 O O . TYR A 1 136 ? -2.670 28.478 11.935 1.000 47.775 135 TYR C O 1
ATOM 1011 N N . TYR A 1 137 ? -0.971 29.891 11.674 1.000 45.169 136 TYR C N 1
ATOM 1012 C CA . TYR A 1 137 ? -1.407 30.371 10.380 1.000 43.995 136 TYR C CA 1
ATOM 1013 C C . TYR A 1 137 ? -0.205 30.694 9.499 1.000 43.296 136 TYR C C 1
ATOM 1014 O O . TYR A 1 137 ? 0.760 31.313 9.960 1.000 48.281 136 TYR C O 1
ATOM 1023 N N . VAL A 1 138 ? -0.325 30.366 8.208 1.000 45.901 137 VAL C N 1
ATOM 1024 C CA . VAL A 1 138 ? 0.601 30.864 7.193 1.000 41.927 137 VAL C CA 1
ATOM 1025 C C . VAL A 1 138 ? -0.096 30.964 5.825 1.000 39.057 137 VAL C C 1
ATOM 1026 O O . VAL A 1 138 ? -0.934 30.141 5.409 1.000 38.879 137 VAL C O 1
ATOM 1030 N N . ALA A 1 139 ? 0.293 32.003 5.107 1.000 38.847 138 ALA C N 1
ATOM 1031 C CA . ALA A 1 139 ? -0.135 32.207 3.736 1.000 45.130 138 ALA C CA 1
ATOM 1032 C C . ALA A 1 139 ? 1.060 32.003 2.805 1.000 45.034 138 ALA C C 1
ATOM 1033 O O . ALA A 1 139 ? 2.089 32.663 2.967 1.000 43.570 138 ALA C O 1
ATOM 1035 N N . ILE A 1 140 ? 0.848 31.190 1.773 1.000 46.349 139 ILE C N 1
ATOM 1036 C CA . ILE A 1 140 ? 1.880 30.634 0.915 1.000 51.704 139 ILE C CA 1
ATOM 1037 C C . ILE A 1 140 ? 1.438 30.876 -0.524 1.000 42.237 139 ILE C C 1
ATOM 1038 O O . ILE A 1 140 ? 0.377 30.397 -0.890 1.000 42.945 139 ILE C O 1
ATOM 1043 N N . ASN A 1 141 ? 2.285 31.496 -1.347 1.000 42.549 140 ASN C N 1
ATOM 1044 C CA . ASN A 1 141 ? 2.006 31.652 -2.770 1.000 43.449 140 ASN C CA 1
ATOM 1045 C C . ASN A 1 141 ? 2.054 30.292 -3.465 1.000 47.456 140 ASN C C 1
ATOM 1046 O O . ASN A 1 141 ? 2.866 29.458 -3.082 1.000 49.415 140 ASN C O 1
ATOM 1051 N N . GLU A 1 142 ? 1.244 30.100 -4.522 1.000 46.163 141 GLU C N 1
ATOM 1052 C CA . GLU A 1 142 ? 1.058 28.779 -5.117 1.000 45.833 141 GLU C CA 1
ATOM 1053 C C . GLU A 1 142 ? 2.293 28.383 -5.937 1.000 48.018 141 GLU C C 1
ATOM 1054 O O . GLU A 1 142 ? 2.496 27.204 -6.252 1.000 45.954 141 GLU C O 1
ATOM 1060 N N . LEU A 1 143 ? 3.110 29.388 -6.275 1.000 51.565 142 LEU C N 1
ATOM 1061 C CA . LEU A 1 143 ? 4.352 29.204 -7.017 1.000 51.916 142 LEU C CA 1
ATOM 1062 C C . LEU A 1 143 ? 5.482 28.708 -6.105 1.000 45.750 142 LEU C C 1
ATOM 1063 O O . LEU A 1 143 ? 6.608 28.591 -6.547 1.000 44.586 142 LEU C O 1
ATOM 1068 N N . THR A 1 144 ? 5.219 28.485 -4.819 1.000 47.068 143 THR C N 1
ATOM 1069 C CA . THR A 1 144 ? 6.215 27.873 -3.956 1.000 50.105 143 THR C CA 1
ATOM 1070 C C . THR A 1 144 ? 6.639 26.490 -4.473 1.000 53.295 143 THR C C 1
ATOM 1071 O O . THR A 1 144 ? 5.792 25.592 -4.626 1.000 54.044 143 THR C O 1
ATOM 1075 N N . PRO A 1 145 ? 7.962 26.294 -4.750 1.000 49.779 144 PRO C N 1
ATOM 1076 C CA . PRO A 1 145 ? 8.536 24.981 -5.101 1.000 46.198 144 PRO C CA 1
ATOM 1077 C C . PRO A 1 145 ? 8.225 23.841 -4.123 1.000 46.103 144 PRO C C 1
ATOM 1078 O O . PRO A 1 145 ? 8.316 24.034 -2.906 1.000 46.675 144 PRO C O 1
ATOM 1082 N N . VAL A 1 146 ? 7.883 22.659 -4.651 1.000 38.583 145 VAL C N 1
ATOM 1083 C CA . VAL A 1 146 ? 7.785 21.446 -3.859 1.000 43.539 145 VAL C CA 1
ATOM 1084 C C . VAL A 1 146 ? 9.087 21.183 -3.106 1.000 43.500 145 VAL C C 1
ATOM 1085 O O . VAL A 1 146 ? 10.179 21.270 -3.667 1.000 51.580 145 VAL C O 1
ATOM 1089 N N . GLY A 1 147 ? 8.934 20.866 -1.816 1.000 42.799 146 GLY C N 1
ATOM 1090 C CA . GLY A 1 147 ? 10.036 20.537 -0.924 1.000 45.399 146 GLY C CA 1
ATOM 1091 C C . GLY A 1 147 ? 10.376 21.665 0.040 1.000 45.230 146 GLY C C 1
ATOM 1092 O O . GLY A 1 147 ? 11.075 21.472 1.048 1.000 43.191 146 GLY C O 1
ATOM 1093 N N . THR A 1 148 ? 9.874 22.858 -0.289 1.000 46.013 147 THR C N 1
ATOM 1094 C CA . THR A 1 148 ? 10.094 24.035 0.537 1.000 39.740 147 THR C CA 1
ATOM 1095 C C . THR A 1 148 ? 9.563 23.797 1.940 1.000 39.340 147 THR C C 1
ATOM 1096 O O . THR A 1 148 ? 8.564 23.106 2.126 1.000 49.684 147 THR C O 1
ATOM 1100 N N . THR A 1 149 ? 10.293 24.329 2.911 1.000 46.138 148 THR C N 1
ATOM 1101 C CA . THR A 1 149 ? 9.895 24.360 4.308 1.000 48.689 148 THR C CA 1
ATOM 1102 C C . THR A 1 149 ? 9.036 25.599 4.548 1.000 50.532 148 THR C C 1
ATOM 1103 O O . THR A 1 149 ? 9.543 26.709 4.687 1.000 46.198 148 THR C O 1
ATOM 1107 N N . ILE A 1 150 ? 7.724 25.376 4.619 1.000 49.362 149 ILE C N 1
ATOM 1108 C CA . ILE A 1 150 ? 6.755 26.448 4.525 1.000 46.100 149 ILE C CA 1
ATOM 1109 C C . ILE A 1 150 ? 6.342 26.929 5.915 1.000 51.008 149 ILE C C 1
ATOM 1110 O O . ILE A 1 150 ? 5.618 27.908 6.020 1.000 54.549 149 ILE C O 1
ATOM 1115 N N . PHE A 1 151 ? 6.804 26.264 6.985 1.000 50.733 150 PHE C N 1
ATOM 1116 C CA . PHE A 1 151 ? 6.484 26.696 8.339 1.000 43.820 150 PHE C CA 1
ATOM 1117 C C . PHE A 1 151 ? 7.469 26.124 9.361 1.000 39.391 150 PHE C C 1
ATOM 1118 O O . PHE A 1 151 ? 7.613 24.909 9.486 1.000 43.667 150 PHE C O 1
ATOM 1126 N N . SER A 1 152 ? 8.077 27.015 10.145 1.000 44.198 151 SER C N 1
ATOM 1127 C CA . SER A 1 152 ? 9.102 26.661 11.122 1.000 46.668 151 SER C CA 1
ATOM 1128 C C . SER A 1 152 ? 8.711 27.103 12.535 1.000 47.610 151 SER C C 1
ATOM 1129 O O . SER A 1 152 ? 9.544 27.084 13.442 1.000 51.243 151 SER C O 1
ATOM 1132 N N . GLY A 1 153 ? 7.441 27.487 12.721 1.000 50.557 152 GLY C N 1
ATOM 1133 C CA . GLY A 1 153 ? 6.999 28.151 13.933 1.000 47.469 152 GLY C CA 1
ATOM 1134 C C . GLY A 1 153 ? 6.756 27.188 15.096 1.000 56.037 152 GLY C C 1
ATOM 1135 O O . GLY A 1 153 ? 6.585 27.654 16.220 1.000 62.866 152 GLY C O 1
ATOM 1136 N N . PHE A 1 154 ? 6.758 25.865 14.832 1.000 56.007 153 PHE C N 1
ATOM 1137 C CA . PHE A 1 154 ? 6.639 24.875 15.896 1.000 57.603 153 PHE C CA 1
ATOM 1138 C C . PHE A 1 154 ? 8.009 24.528 16.463 1.000 65.416 153 PHE C C 1
ATOM 1139 O O . PHE A 1 154 ? 8.083 23.945 17.547 1.000 61.416 153 PHE C O 1
ATOM 1147 N N . SER A 1 155 ? 9.079 24.827 15.705 1.000 77.051 154 SER C N 1
ATOM 1148 C CA . SER A 1 155 ? 10.391 24.908 16.321 1.000 76.378 154 SER C CA 1
ATOM 1149 C C . SER A 1 155 ? 10.434 26.168 17.190 1.000 79.606 154 SER C C 1
ATOM 1150 O O . SER A 1 155 ? 9.440 26.895 17.305 1.000 111.639 154 SER C O 1
ATOM 1153 N N . GLY A 1 156 ? 11.560 26.415 17.853 1.000 67.945 155 GLY C N 1
ATOM 1154 C CA . GLY A 1 156 ? 11.623 27.523 18.799 1.000 75.644 155 GLY C CA 1
ATOM 1155 C C . GLY A 1 156 ? 10.756 27.303 20.046 1.000 70.208 155 GLY C C 1
ATOM 1156 O O . GLY A 1 156 ? 10.530 26.167 20.464 1.000 61.729 155 GLY C O 1
ATOM 1157 N N . ASN A 1 157 ? 10.308 28.412 20.647 1.000 69.474 156 ASN C N 1
ATOM 1158 C CA . ASN A 1 157 ? 9.628 28.408 21.935 1.000 78.654 156 ASN C CA 1
ATOM 1159 C C . ASN A 1 157 ? 8.176 28.823 21.760 1.000 67.610 156 ASN C C 1
ATOM 1160 O O . ASN A 1 157 ? 7.495 29.088 22.749 1.000 69.344 156 ASN C O 1
ATOM 1165 N N . ASN A 1 158 ? 7.736 28.930 20.507 1.000 60.422 157 ASN C N 1
ATOM 1166 C CA . ASN A 1 158 ? 6.389 29.389 20.233 1.000 58.021 157 ASN C CA 1
ATOM 1167 C C . ASN A 1 158 ? 5.499 28.237 19.748 1.000 51.658 157 ASN C C 1
ATOM 1168 O O . ASN A 1 158 ? 4.347 28.454 19.350 1.000 48.268 157 ASN C O 1
ATOM 1173 N N . GLY A 1 159 ? 6.028 27.012 19.810 1.000 47.355 158 GLY C N 1
ATOM 1174 C CA . GLY A 1 159 ? 5.258 25.832 19.474 1.000 47.699 158 GLY C CA 1
ATOM 1175 C C . GLY A 1 159 ? 4.611 25.296 20.742 1.000 49.373 158 GLY C C 1
ATOM 1176 O O . GLY A 1 159 ? 4.155 26.064 21.577 1.000 48.287 158 GLY C O 1
ATOM 1177 N N . ALA A 1 160 ? 4.630 23.979 20.902 1.000 49.911 159 ALA C N 1
ATOM 1178 C CA . ALA A 1 160 ? 4.248 23.394 22.161 1.000 46.089 159 ALA C CA 1
ATOM 1179 C C . ALA A 1 160 ? 5.420 23.545 23.115 1.000 50.541 159 ALA C C 1
ATOM 1180 O O . ALA A 1 160 ? 6.564 23.461 22.688 1.000 61.876 159 ALA C O 1
ATOM 1182 N N . VAL A 1 161 ? 5.101 23.791 24.391 1.000 54.750 160 VAL C N 1
ATOM 1183 C CA . VAL A 1 161 ? 6.049 23.746 25.488 1.000 54.934 160 VAL C CA 1
ATOM 1184 C C . VAL A 1 161 ? 5.535 22.764 26.546 1.000 54.647 160 VAL C C 1
ATOM 1185 O O . VAL A 1 161 ? 4.342 22.724 26.826 1.000 55.433 160 VAL C O 1
ATOM 1189 N N . ASP A 1 162 ? 6.450 21.985 27.147 1.000 58.767 161 ASP C N 1
ATOM 1190 C CA . ASP A 1 162 ? 6.126 21.011 28.186 1.000 57.051 161 ASP C CA 1
ATOM 1191 C C . ASP A 1 162 ? 7.055 21.265 29.370 1.000 60.388 161 ASP C C 1
ATOM 1192 O O . ASP A 1 162 ? 8.274 21.096 29.249 1.000 64.163 161 ASP C O 1
ATOM 1197 N N . ILE A 1 163 ? 6.479 21.593 30.536 1.000 63.143 162 ILE C N 1
ATOM 1198 C CA . ILE A 1 163 ? 7.300 22.083 31.633 1.000 61.757 162 ILE C CA 1
ATOM 1199 C C . ILE A 1 163 ? 8.015 20.958 32.397 1.000 56.194 162 ILE C C 1
ATOM 1200 O O . ILE A 1 163 ? 8.739 21.238 33.339 1.000 59.143 162 ILE C O 1
ATOM 1205 N N . ASP A 1 164 ? 7.918 19.701 31.955 1.000 52.954 163 ASP C N 1
ATOM 1206 C CA . ASP A 1 164 ? 8.585 18.597 32.637 1.000 55.156 163 ASP C CA 1
ATOM 1207 C C . ASP A 1 164 ? 10.072 18.562 32.243 1.000 57.841 163 ASP C C 1
ATOM 1208 O O . ASP A 1 164 ? 10.565 19.482 31.593 1.000 68.988 163 ASP C O 1
ATOM 1213 N N . ASP A 1 165 ? 10.794 17.519 32.688 1.000 60.363 164 ASP C N 1
ATOM 1214 C CA . ASP A 1 165 ? 12.235 17.383 32.505 1.000 69.370 164 ASP C CA 1
ATOM 1215 C C . ASP A 1 165 ? 12.522 16.237 31.533 1.000 68.691 164 ASP C C 1
ATOM 1216 O O . ASP A 1 165 ? 11.812 15.224 31.501 1.000 63.060 164 ASP C O 1
ATOM 1221 N N . GLY A 1 166 ? 13.587 16.421 30.740 1.000 76.622 165 GLY C N 1
ATOM 1222 C CA . GLY A 1 166 ? 14.059 15.429 29.789 1.000 74.844 165 GLY C CA 1
ATOM 1223 C C . GLY A 1 166 ? 12.942 14.939 28.878 1.000 73.548 165 GLY C C 1
ATOM 1224 O O . GLY A 1 166 ? 12.111 15.721 28.425 1.000 84.837 165 GLY C O 1
ATOM 1225 N N . PRO A 1 167 ? 12.911 13.633 28.558 1.000 71.743 166 PRO C N 1
ATOM 1226 C CA . PRO A 1 167 ? 11.872 13.064 27.701 1.000 71.593 166 PRO C CA 1
ATOM 1227 C C . PRO A 1 167 ? 10.435 13.427 28.071 1.000 64.854 166 PRO C C 1
ATOM 1228 O O . PRO A 1 167 ? 9.587 13.587 27.199 1.000 58.108 166 PRO C O 1
ATOM 1232 N N . ASN A 1 168 ? 10.162 13.528 29.371 1.000 58.180 167 ASN C N 1
ATOM 1233 C CA . ASN A 1 168 ? 8.836 13.890 29.837 1.000 53.067 167 ASN C CA 1
ATOM 1234 C C . ASN A 1 168 ? 8.457 15.281 29.356 1.000 51.702 167 ASN C C 1
ATOM 1235 O O . ASN A 1 168 ? 7.278 15.579 29.333 1.000 48.268 167 ASN C O 1
ATOM 1240 N N . GLY A 1 169 ? 9.453 16.133 29.058 1.000 46.357 168 GLY C N 1
ATOM 1241 C CA . GLY A 1 169 ? 9.222 17.503 28.629 1.000 48.912 168 GLY C CA 1
ATOM 1242 C C . GLY A 1 169 ? 9.614 17.797 27.171 1.000 49.164 168 GLY C C 1
ATOM 1243 O O . GLY A 1 169 ? 9.676 18.967 26.795 1.000 55.464 168 GLY C O 1
ATOM 1244 N N . GLN A 1 170 ? 9.864 16.759 26.365 1.000 48.089 169 GLN C N 1
ATOM 1245 C CA . GLN A 1 170 ? 10.353 16.874 24.996 1.000 49.682 169 GLN C CA 1
ATOM 1246 C C . GLN A 1 170 ? 9.248 16.451 24.023 1.000 49.740 169 GLN C C 1
ATOM 1247 O O . GLN A 1 170 ? 8.533 15.481 24.266 1.000 53.062 169 GLN C O 1
ATOM 1253 N N . ILE A 1 171 ? 9.158 17.138 22.882 1.000 50.183 170 ILE C N 1
ATOM 1254 C CA . ILE A 1 171 ? 7.962 17.119 22.065 1.000 49.614 170 ILE C CA 1
ATOM 1255 C C . ILE A 1 171 ? 8.221 16.408 20.744 1.000 55.926 170 ILE C C 1
ATOM 1256 O O . ILE A 1 171 ? 9.198 16.733 20.070 1.000 61.486 170 ILE C O 1
ATOM 1261 N N . GLU A 1 172 ? 7.299 15.489 20.389 1.000 53.922 171 GLU C N 1
ATOM 1262 C CA . GLU A 1 172 ? 7.165 14.930 19.051 1.000 53.899 171 GLU C CA 1
ATOM 1263 C C . GLU A 1 172 ? 5.918 15.500 18.366 1.000 53.391 171 GLU C C 1
ATOM 1264 O O . GLU A 1 172 ? 4.821 15.404 18.902 1.000 60.962 171 GLU C O 1
ATOM 1270 N N . TYR A 1 173 ? 6.103 16.058 17.165 1.000 47.355 172 TYR C N 1
ATOM 1271 C CA . TYR A 1 173 ? 5.068 16.691 16.375 1.000 42.740 172 TYR C CA 1
ATOM 1272 C C . TYR A 1 173 ? 4.680 15.759 15.232 1.000 42.597 172 TYR C C 1
ATOM 1273 O O . TYR A 1 173 ? 5.554 15.283 14.510 1.000 46.344 172 TYR C O 1
ATOM 1282 N N . THR A 1 174 ? 3.374 15.579 15.003 1.000 40.908 173 THR C N 1
ATOM 1283 C CA . THR A 1 174 ? 2.921 14.833 13.846 1.000 47.799 173 THR C CA 1
ATOM 1284 C C . THR A 1 174 ? 1.716 15.539 13.246 1.000 53.316 173 THR C C 1
ATOM 1285 O O . THR A 1 174 ? 1.031 16.282 13.947 1.000 62.987 173 THR C O 1
ATOM 1289 N N . ILE A 1 175 ? 1.485 15.285 11.948 1.000 57.401 174 ILE C N 1
ATOM 1290 C CA . ILE A 1 175 ? 0.247 15.648 11.274 1.000 51.405 174 ILE C CA 1
ATOM 1291 C C . ILE A 1 175 ? -0.742 14.487 11.383 1.000 56.534 174 ILE C C 1
ATOM 1292 O O . ILE A 1 175 ? -0.428 13.346 11.019 1.000 47.392 174 ILE C O 1
ATOM 1297 N N . GLN A 1 176 ? -1.938 14.812 11.899 1.000 56.505 175 GLN C N 1
ATOM 1298 C CA . GLN A 1 176 ? -3.035 13.872 12.046 1.000 66.150 175 GLN C CA 1
ATOM 1299 C C . GLN A 1 176 ? -3.982 14.026 10.855 1.000 69.735 175 GLN C C 1
ATOM 1300 O O . GLN A 1 176 ? -4.030 15.094 10.226 1.000 74.267 175 GLN C O 1
ATOM 1306 N N . TYR A 1 177 ? -4.712 12.941 10.535 1.000 75.241 176 TYR C N 1
ATOM 1307 C CA . TYR A 1 177 ? -5.722 12.962 9.477 1.000 78.843 176 TYR C CA 1
ATOM 1308 C C . TYR A 1 177 ? -6.855 13.909 9.895 1.000 81.701 176 TYR C C 1
ATOM 1309 O O . TYR A 1 177 ? -7.435 13.750 10.967 1.000 88.875 176 TYR C O 1
ATOM 1318 N N . ASN A 1 178 ? -7.136 14.930 9.075 1.000 77.621 177 ASN C N 1
ATOM 1319 C CA . ASN A 1 178 ? -8.302 15.778 9.280 1.000 81.707 177 ASN C CA 1
ATOM 1320 C C . ASN A 1 178 ? -9.444 15.226 8.423 1.000 92.236 177 ASN C C 1
ATOM 1321 O O . ASN A 1 178 ? -9.314 15.203 7.198 1.000 93.661 177 ASN C O 1
ATOM 1326 N N . PRO A 1 179 ? -10.559 14.703 9.005 1.000 93.124 178 PRO C N 1
ATOM 1327 C CA . PRO A 1 179 ? -11.711 14.280 8.198 1.000 91.818 178 PRO C CA 1
ATOM 1328 C C . PRO A 1 179 ? -12.473 15.427 7.514 1.000 89.618 178 PRO C C 1
ATOM 1329 O O . PRO A 1 179 ? -13.094 15.197 6.484 1.000 70.234 178 PRO C O 1
ATOM 1333 N N . TYR A 1 180 ? -12.384 16.670 8.031 1.000 91.513 179 TYR C N 1
ATOM 1334 C CA . TYR A 1 180 ? -12.963 17.840 7.371 1.000 90.610 179 TYR C CA 1
ATOM 1335 C C . TYR A 1 180 ? -12.043 18.434 6.291 1.000 91.975 179 TYR C C 1
ATOM 1336 O O . TYR A 1 180 ? -12.378 19.490 5.744 1.000 67.847 179 TYR C O 1
ATOM 1345 N N . ASP A 1 181 ? -10.918 17.754 5.962 1.000 90.240 180 ASP C N 1
ATOM 1346 C CA . ASP A 1 181 ? -9.947 18.220 4.971 1.000 85.805 180 ASP C CA 1
ATOM 1347 C C . ASP A 1 181 ? -8.915 17.125 4.666 1.000 85.545 180 ASP C C 1
ATOM 1348 O O . ASP A 1 181 ? -7.744 17.208 5.068 1.000 67.484 180 ASP C O 1
ATOM 1353 N N . PRO A 1 182 ? -9.318 16.047 3.948 1.000 84.955 181 PRO C N 1
ATOM 1354 C CA . PRO A 1 182 ? -8.473 14.856 3.809 1.000 79.587 181 PRO C CA 1
ATOM 1355 C C . PRO A 1 182 ? -7.119 15.006 3.111 1.000 69.742 181 PRO C C 1
ATOM 1356 O O . PRO A 1 182 ? -6.278 14.120 3.248 1.000 67.762 181 PRO C O 1
ATOM 1360 N N . THR A 1 183 ? -6.912 16.078 2.332 1.000 71.355 182 THR C N 1
ATOM 1361 C CA . THR A 1 183 ? -5.700 16.189 1.525 1.000 76.680 182 THR C CA 1
ATOM 1362 C C . THR A 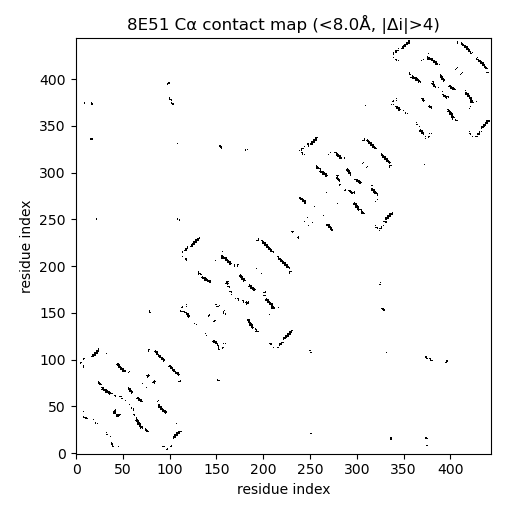1 183 ? -4.617 17.024 2.222 1.000 77.068 182 THR C C 1
ATOM 1363 O O . THR A 1 183 ? -3.467 17.046 1.764 1.000 72.891 182 THR C O 1
ATOM 1367 N N . ALA A 1 184 ? -4.980 17.695 3.326 1.000 68.528 183 ALA C N 1
ATOM 1368 C CA . ALA A 1 184 ? -4.038 18.485 4.106 1.000 73.275 183 ALA C CA 1
ATOM 1369 C C . ALA A 1 184 ? -2.783 17.668 4.458 1.000 76.203 183 ALA C C 1
ATOM 1370 O O . ALA A 1 184 ? -1.656 18.125 4.258 1.000 75.202 183 ALA C O 1
ATOM 1372 N N . ASN A 1 185 ? -2.983 16.443 4.954 1.000 65.494 184 ASN C N 1
ATOM 1373 C CA . ASN A 1 185 ? -1.896 15.586 5.415 1.000 68.533 184 ASN C CA 1
ATOM 1374 C C . ASN A 1 185 ? -1.192 14.874 4.260 1.000 62.740 184 ASN C C 1
ATOM 1375 O O . ASN A 1 185 ? -0.201 14.193 4.503 1.000 69.212 184 ASN C O 1
ATOM 1380 N N . ARG A 1 186 ? -1.671 15.018 3.019 1.000 64.795 185 ARG C N 1
ATOM 1381 C CA . ARG A 1 186 ? -0.971 14.432 1.882 1.000 63.247 185 ARG C CA 1
ATOM 1382 C C . ARG A 1 186 ? -0.176 15.497 1.125 1.000 60.536 185 ARG C C 1
ATOM 1383 O O . ARG A 1 186 ? 0.810 15.179 0.456 1.000 59.897 185 ARG C O 1
ATOM 1391 N N . THR A 1 187 ? -0.563 16.769 1.305 1.000 51.450 186 THR C N 1
ATOM 1392 C CA . THR A 1 187 ? 0.095 17.913 0.690 1.000 48.298 186 THR C CA 1
ATOM 1393 C C . THR A 1 187 ? 1.254 18.443 1.536 1.000 46.092 186 THR C C 1
ATOM 1394 O O . THR A 1 187 ? 2.173 19.071 1.010 1.000 43.675 186 THR C O 1
ATOM 1398 N N . PHE A 1 188 ? 1.174 18.208 2.851 1.000 44.318 187 PHE C N 1
ATOM 1399 C CA . PHE A 1 188 ? 2.150 18.646 3.830 1.000 42.821 187 PHE C CA 1
ATOM 1400 C C . PHE A 1 188 ? 2.673 17.460 4.637 1.000 49.107 187 PHE C C 1
ATOM 1401 O O . PHE A 1 188 ? 1.970 16.465 4.839 1.000 49.313 187 PHE C O 1
ATOM 1409 N N . ASP A 1 189 ? 3.876 17.641 5.195 1.000 49.128 188 ASP C N 1
ATOM 1410 C CA . ASP A 1 189 ? 4.524 16.619 5.988 1.000 50.176 188 ASP C CA 1
ATOM 1411 C C . ASP A 1 189 ? 5.386 17.294 7.052 1.000 50.999 188 ASP C C 1
ATOM 1412 O O . ASP A 1 189 ? 6.009 18.316 6.783 1.000 47.003 188 ASP C O 1
ATOM 1417 N N . ILE A 1 190 ? 5.452 16.691 8.243 1.000 48.684 189 ILE C N 1
ATOM 1418 C CA . ILE A 1 190 ? 6.534 16.972 9.172 1.000 46.569 189 ILE C CA 1
ATOM 1419 C C . ILE A 1 190 ? 7.548 15.836 9.072 1.000 47.314 189 ILE C C 1
ATOM 1420 O O . ILE A 1 190 ? 7.423 14.814 9.730 1.000 44.255 189 ILE C O 1
ATOM 1425 N N . PRO A 1 191 ? 8.613 15.942 8.263 1.000 48.073 190 PRO C N 1
ATOM 1426 C CA . PRO A 1 191 ? 9.509 14.800 8.114 1.000 49.063 190 PRO C CA 1
ATOM 1427 C C . PRO A 1 191 ? 10.279 14.420 9.390 1.000 52.238 190 PRO C C 1
ATOM 1428 O O . PRO A 1 191 ? 10.565 13.238 9.539 1.000 53.316 190 PRO C O 1
ATOM 1432 N N . LEU A 1 192 ? 10.575 15.388 10.294 1.000 50.192 191 LEU C N 1
ATOM 1433 C CA . LEU A 1 192 ? 11.267 15.157 11.560 1.000 44.719 191 LEU C CA 1
ATOM 1434 C C . LEU A 1 192 ? 10.403 15.534 12.768 1.000 49.220 191 LEU C C 1
ATOM 1435 O O . LEU A 1 192 ? 10.182 16.724 13.018 1.000 54.172 191 LEU C O 1
ATOM 1440 N N . THR A 1 193 ? 9.981 14.548 13.587 1.000 48.546 192 THR C N 1
ATOM 1441 C CA . THR A 1 193 ? 8.954 14.816 14.595 1.000 48.808 192 THR C CA 1
ATOM 1442 C C . THR A 1 193 ? 9.496 15.769 15.661 1.000 45.909 192 THR C C 1
ATOM 1443 O O . THR A 1 193 ? 8.704 16.528 16.204 1.000 56.683 192 THR C O 1
ATOM 1447 N N . LEU A 1 194 ? 10.812 15.760 15.944 1.000 42.876 193 LEU C N 1
ATOM 1448 C CA . LEU A 1 194 ? 11.392 16.607 16.993 1.000 47.363 193 LEU C CA 1
ATOM 1449 C C . LEU A 1 194 ? 11.553 18.068 16.559 1.000 50.348 193 LEU C C 1
ATOM 1450 O O . LEU A 1 194 ? 11.577 18.928 17.416 1.000 63.277 193 LEU C O 1
ATOM 1455 N N . SER A 1 195 ? 11.628 18.383 15.259 1.000 57.724 194 SER C N 1
ATOM 1456 C CA . SER A 1 195 ? 11.778 19.771 14.816 1.000 56.730 194 SER C CA 1
ATOM 1457 C C . SER A 1 195 ? 10.447 20.504 14.758 1.000 53.940 194 SER C C 1
ATOM 1458 O O . SER A 1 195 ? 10.400 21.690 15.070 1.000 61.460 194 SER C O 1
ATOM 1461 N N . GLY A 1 196 ? 9.453 19.829 14.155 1.000 50.531 195 GLY C N 1
ATOM 1462 C CA . GLY A 1 196 ? 8.159 20.396 13.816 1.000 50.321 195 GLY C CA 1
ATOM 1463 C C . GLY A 1 196 ? 8.134 21.188 12.506 1.000 56.819 195 GLY C C 1
ATOM 1464 O O . GLY A 1 196 ? 7.190 21.943 12.241 1.000 69.862 195 GLY C O 1
ATOM 1465 N N . SER A 1 197 ? 9.196 21.099 11.703 1.000 50.419 196 SER C N 1
ATOM 1466 C CA . SER A 1 197 ? 9.196 21.835 10.454 1.000 44.247 196 SER C CA 1
ATOM 1467 C C . SER A 1 197 ? 8.179 21.202 9.521 1.000 43.367 196 SER C C 1
ATOM 1468 O O . SER A 1 197 ? 8.132 19.970 9.395 1.000 42.662 196 SER C O 1
ATOM 1471 N N . VAL A 1 198 ? 7.415 22.060 8.830 1.000 38.920 197 VAL C N 1
ATOM 1472 C CA . VAL A 1 198 ? 6.404 21.572 7.900 1.000 40.675 197 VAL C CA 1
ATOM 1473 C C . VAL A 1 198 ? 6.903 21.781 6.470 1.000 35.625 197 VAL C C 1
ATOM 1474 O O . VAL A 1 198 ? 7.344 22.862 6.096 1.000 46.327 197 VAL C O 1
ATOM 1478 N N . VAL A 1 199 ? 6.812 20.738 5.656 1.000 39.021 198 VAL C N 1
ATOM 1479 C CA . VAL A 1 199 ? 7.329 20.767 4.299 1.000 40.526 198 VAL C CA 1
ATOM 1480 C C . VAL A 1 199 ? 6.176 20.534 3.314 1.000 42.404 198 VAL C C 1
ATOM 1481 O O . VAL A 1 199 ? 5.228 19.813 3.587 1.000 43.641 198 VAL C O 1
ATOM 1485 N N . LEU A 1 200 ? 6.276 21.177 2.160 1.000 41.555 199 LEU C N 1
ATOM 1486 C CA . LEU A 1 200 ? 5.349 21.020 1.065 1.000 43.084 199 LEU C CA 1
ATOM 1487 C C . LEU A 1 200 ? 5.736 19.789 0.252 1.000 48.437 199 LEU C C 1
ATOM 1488 O O . LEU A 1 200 ? 6.864 19.697 -0.226 1.000 48.792 199 LEU C O 1
ATOM 1493 N N . ARG A 1 201 ? 4.791 18.853 0.087 1.000 56.583 200 ARG C N 1
ATOM 1494 C CA . ARG A 1 201 ? 5.033 17.622 -0.661 1.000 56.653 200 ARG C CA 1
ATOM 1495 C C . ARG A 1 201 ? 4.461 17.654 -2.082 1.000 57.085 200 ARG C C 1
ATOM 1496 O O . ARG A 1 201 ? 4.780 16.759 -2.860 1.000 58.252 200 ARG C O 1
ATOM 1504 N N . GLU A 1 202 ? 3.528 18.580 -2.385 1.000 55.096 201 GLU C N 1
ATOM 1505 C CA . GLU A 1 202 ? 2.740 18.533 -3.615 1.000 55.201 201 GLU C CA 1
ATOM 1506 C C . GLU A 1 202 ? 2.582 19.964 -4.105 1.000 51.772 201 GLU C C 1
ATOM 1507 O O . GLU A 1 202 ? 2.580 20.877 -3.297 1.000 53.707 201 GLU C O 1
ATOM 1513 N N . ARG A 1 203 ? 2.559 20.158 -5.424 1.000 53.928 202 ARG C N 1
ATOM 1514 C CA . ARG A 1 203 ? 2.459 21.489 -5.989 1.000 55.707 202 ARG C CA 1
ATOM 1515 C C . ARG A 1 203 ? 1.105 22.061 -5.591 1.000 55.310 202 ARG C C 1
ATOM 1516 O O . ARG A 1 203 ? 0.124 21.336 -5.581 1.000 58.592 202 ARG C O 1
ATOM 1524 N N . LEU A 1 204 ? 1.079 23.332 -5.180 1.000 53.802 203 LEU C N 1
ATOM 1525 C CA . LEU A 1 204 ? -0.161 23.994 -4.799 1.000 50.207 203 LEU C CA 1
ATOM 1526 C C . LEU A 1 204 ? -0.875 24.481 -6.059 1.000 46.529 203 LEU C C 1
ATOM 1527 O O . LEU A 1 204 ? -0.307 24.430 -7.149 1.000 51.623 203 LEU C O 1
ATOM 1532 N N . ASN A 1 205 ? -2.130 24.921 -5.901 1.000 45.624 204 ASN C N 1
ATOM 1533 C CA . ASN A 1 205 ? -2.964 25.355 -7.015 1.000 50.252 204 ASN C CA 1
ATOM 1534 C C . ASN A 1 205 ? -4.058 26.265 -6.472 1.000 48.517 204 ASN C C 1
ATOM 1535 O O . ASN A 1 205 ? -5.095 25.810 -5.991 1.000 39.276 204 ASN C O 1
ATOM 1540 N N . TYR A 1 206 ? -3.787 27.568 -6.525 1.000 49.916 205 TYR C N 1
ATOM 1541 C CA . TYR A 1 206 ? -4.737 28.547 -6.036 1.000 52.071 205 TYR C CA 1
ATOM 1542 C C . TYR A 1 206 ? -6.122 28.285 -6.609 1.000 48.856 205 TYR C C 1
ATOM 1543 O O . TYR A 1 206 ? -7.104 28.427 -5.907 1.000 55.046 205 TYR C O 1
ATOM 1552 N N . GLU A 1 207 ? -6.183 27.911 -7.887 1.000 52.071 206 GLU C N 1
ATOM 1553 C CA . GLU A 1 207 ? -7.441 27.884 -8.617 1.000 50.675 206 GLU C CA 1
ATOM 1554 C C . GLU A 1 207 ? -8.172 26.566 -8.374 1.000 51.046 206 GLU C C 1
ATOM 1555 O O . GLU A 1 207 ? -9.142 26.294 -9.064 1.000 59.333 206 GLU C O 1
ATOM 1561 N N . GLU A 1 208 ? -7.702 25.744 -7.425 1.000 54.442 207 GLU C N 1
ATOM 1562 C CA . GLU A 1 208 ? -8.375 24.505 -7.063 1.000 52.994 207 GLU C CA 1
ATOM 1563 C C . GLU A 1 208 ? -8.720 24.456 -5.582 1.000 52.588 207 GLU C C 1
ATOM 1564 O O . GLU A 1 208 ? -9.856 24.105 -5.267 1.000 69.816 207 GLU C O 1
ATOM 1570 N N . ILE A 1 209 ? -7.736 24.753 -4.710 1.000 53.621 208 ILE C N 1
ATOM 1571 C CA . ILE A 1 209 ? -7.886 24.799 -3.251 1.000 52.526 208 ILE C CA 1
ATOM 1572 C C . ILE A 1 209 ? -7.153 26.024 -2.704 1.000 49.558 208 ILE C C 1
ATOM 1573 O O . ILE A 1 209 ? -5.962 26.157 -2.944 1.000 54.502 208 ILE C O 1
ATOM 1578 N N . THR A 1 210 ? -7.850 26.898 -1.952 1.000 51.369 209 THR C N 1
ATOM 1579 C CA . THR A 1 210 ? -7.236 28.111 -1.427 1.000 51.946 209 THR C CA 1
ATOM 1580 C C . THR A 1 210 ? -6.909 28.017 0.058 1.000 50.640 209 THR C C 1
ATOM 1581 O O . THR A 1 210 ? -6.353 28.969 0.606 1.000 51.781 209 THR C O 1
ATOM 1585 N N . ARG A 1 211 ? -7.263 26.905 0.717 1.000 58.230 210 ARG C N 1
ATOM 1586 C CA . ARG A 1 211 ? -7.122 26.817 2.168 1.000 58.119 210 ARG C CA 1
ATOM 1587 C C . ARG A 1 211 ? -7.102 25.366 2.646 1.000 51.575 210 ARG C C 1
ATOM 1588 O O . ARG A 1 211 ? -7.850 24.531 2.145 1.000 53.213 210 ARG C O 1
ATOM 1596 N N . TYR A 1 212 ? -6.225 25.093 3.625 1.000 49.495 211 TYR C N 1
ATOM 1597 C CA . TYR A 1 212 ? -6.139 23.791 4.269 1.000 51.518 211 TYR C CA 1
ATOM 1598 C C . TYR A 1 212 ? -6.117 23.999 5.782 1.000 56.013 211 TYR C C 1
ATOM 1599 O O . TYR A 1 212 ? -5.563 24.990 6.274 1.000 50.417 211 TYR C O 1
ATOM 1608 N N . LEU A 1 213 ? -6.737 23.049 6.496 1.000 56.542 212 LEU C N 1
ATOM 1609 C CA . LEU A 1 213 ? -6.721 23.005 7.945 1.000 58.843 212 LEU C CA 1
ATOM 1610 C C . LEU A 1 213 ? -5.910 21.774 8.317 1.000 53.581 212 LEU C C 1
ATOM 1611 O O . LEU A 1 213 ? -6.355 20.649 8.107 1.000 47.517 212 LEU C O 1
ATOM 1616 N N . VAL A 1 214 ? -4.673 22.013 8.765 1.000 55.943 213 VAL C N 1
ATOM 1617 C CA . VAL A 1 214 ? -3.748 20.919 9.022 1.000 52.803 213 VAL C CA 1
ATOM 1618 C C . VAL A 1 214 ? -3.739 20.725 10.523 1.000 49.209 213 VAL C C 1
ATOM 1619 O O . VAL A 1 214 ? -3.387 21.648 11.249 1.000 49.483 213 VAL C O 1
ATOM 1623 N N . ILE A 1 215 ? -4.147 19.537 10.960 1.000 48.577 214 ILE C N 1
ATOM 1624 C CA . ILE A 1 215 ? -4.229 19.269 12.378 1.000 51.540 214 ILE C CA 1
ATOM 1625 C C . ILE A 1 215 ? -2.886 18.719 12.831 1.000 53.103 214 ILE C C 1
ATOM 1626 O O . ILE A 1 215 ? -2.379 17.756 12.248 1.000 51.950 214 ILE C O 1
ATOM 1631 N N . ILE A 1 216 ? -2.342 19.368 13.876 1.000 49.491 215 ILE C N 1
ATOM 1632 C CA . ILE A 1 216 ? -0.995 19.103 14.353 1.000 54.916 215 ILE C CA 1
ATOM 1633 C C . ILE A 1 216 ? -1.063 18.670 15.806 1.000 59.343 215 ILE C C 1
ATOM 1634 O O . ILE A 1 216 ? -1.662 19.341 16.653 1.000 56.956 215 ILE C O 1
ATOM 1639 N N . GLN A 1 217 ? -0.388 17.567 16.087 1.000 55.331 216 GLN C N 1
ATOM 1640 C CA . GLN A 1 217 ? -0.451 17.002 17.415 1.000 54.828 216 GLN C CA 1
ATOM 1641 C C . GLN A 1 217 ? 0.938 17.084 18.020 1.000 49.854 216 GLN C C 1
ATOM 1642 O O . GLN A 1 217 ? 1.929 16.923 17.334 1.000 47.438 216 GLN C O 1
ATOM 1648 N N . ALA A 1 218 ? 0.983 17.311 19.322 1.000 51.302 217 ALA C N 1
ATOM 1649 C CA . ALA A 1 218 ? 2.219 17.269 20.070 1.000 47.924 217 ALA C CA 1
ATOM 1650 C C . ALA A 1 218 ? 2.035 16.264 21.196 1.000 47.269 217 ALA C C 1
ATOM 1651 O O . ALA A 1 218 ? 1.083 16.349 21.958 1.000 55.294 217 ALA C O 1
ATOM 1653 N N . ASN A 1 219 ? 2.915 15.272 21.254 1.000 54.702 218 ASN C N 1
ATOM 1654 C CA . ASN A 1 219 ? 2.973 14.378 22.394 1.000 53.952 218 ASN C CA 1
ATOM 1655 C C . ASN A 1 219 ? 4.350 14.551 23.032 1.000 56.825 218 ASN C C 1
ATOM 1656 O O . ASN A 1 219 ? 5.292 14.978 22.370 1.000 56.521 218 ASN C O 1
ATOM 1661 N N . ASP A 1 220 ? 4.436 14.262 24.334 1.000 59.750 219 ASP C N 1
ATOM 1662 C CA . ASP A 1 220 ? 5.699 14.269 25.049 1.000 57.782 219 ASP C CA 1
ATOM 1663 C C . ASP A 1 220 ? 6.230 12.850 24.941 1.000 54.145 219 ASP C C 1
ATOM 1664 O O . ASP A 1 220 ? 5.624 12.026 24.264 1.000 56.616 219 ASP C O 1
ATOM 1669 N N . ARG A 1 221 ? 7.376 12.580 25.559 1.000 56.229 220 ARG C N 1
ATOM 1670 C CA . ARG A 1 221 ? 8.077 11.344 25.271 1.000 59.396 220 ARG C CA 1
ATOM 1671 C C . ARG A 1 221 ? 8.454 10.661 26.579 1.000 57.014 220 ARG C C 1
ATOM 1672 O O . ARG A 1 221 ? 9.564 10.160 26.708 1.000 61.186 220 ARG C O 1
ATOM 1680 N N . ALA A 1 222 ? 7.527 10.651 27.545 1.000 63.448 221 ALA C N 1
ATOM 1681 C CA . ALA A 1 222 ? 7.630 9.792 28.719 1.000 60.189 221 ALA C CA 1
ATOM 1682 C C . ALA A 1 222 ? 8.042 8.390 28.273 1.000 64.104 221 ALA C C 1
ATOM 1683 O O . ALA A 1 222 ? 7.482 7.899 27.302 1.000 59.993 221 ALA C O 1
ATOM 1685 N N . PRO A 1 223 ? 9.032 7.718 28.919 1.000 71.436 222 PRO C N 1
ATOM 1686 C CA . PRO A 1 223 ? 9.436 6.359 28.530 1.000 68.301 222 PRO C CA 1
ATOM 1687 C C . PRO A 1 223 ? 8.281 5.374 28.328 1.000 67.040 222 PRO C C 1
ATOM 1688 O O . PRO A 1 223 ? 8.270 4.653 27.346 1.000 68.922 222 PRO C O 1
ATOM 1692 N N . ASP A 1 224 ? 7.312 5.331 29.249 1.000 78.390 223 ASP C N 1
ATOM 1693 C CA . ASP A 1 224 ? 6.211 4.383 29.149 1.000 78.571 223 ASP C CA 1
ATOM 1694 C C . ASP A 1 224 ? 5.098 5.021 28.328 1.000 76.479 223 ASP C C 1
ATOM 1695 O O . ASP A 1 224 ? 4.500 5.988 28.784 1.000 83.298 223 ASP C O 1
ATOM 1700 N N . PRO A 1 225 ? 4.773 4.494 27.122 1.000 85.546 224 PRO C N 1
ATOM 1701 C CA . PRO A 1 225 ? 3.765 5.101 26.242 1.000 84.636 224 PRO C CA 1
ATOM 1702 C C . PRO A 1 225 ? 2.370 5.353 26.815 1.000 77.261 224 PRO C C 1
ATOM 1703 O O . PRO A 1 225 ? 1.719 6.306 26.403 1.000 80.863 224 PRO C O 1
ATOM 1707 N N . LYS A 1 226 ? 1.919 4.528 27.770 1.000 80.983 225 LYS C N 1
ATOM 1708 C CA . LYS A 1 226 ? 0.631 4.728 28.424 1.000 69.582 225 LYS C CA 1
ATOM 1709 C C . LYS A 1 226 ? 0.587 6.029 29.219 1.000 72.558 225 LYS C C 1
ATOM 1710 O O . LYS A 1 226 ? -0.497 6.520 29.500 1.000 65.852 225 LYS C O 1
ATOM 1716 N N . GLU A 1 227 ? 1.753 6.593 29.578 1.000 74.098 226 GLU C N 1
ATOM 1717 C CA . GLU A 1 227 ? 1.801 7.789 30.397 1.000 72.784 226 GLU C CA 1
ATOM 1718 C C . GLU A 1 227 ? 2.038 9.045 29.557 1.000 72.099 226 GLU C C 1
ATOM 1719 O O . GLU A 1 227 ? 2.115 10.142 30.102 1.000 64.469 226 GLU C O 1
ATOM 1725 N N . ARG A 1 228 ? 2.132 8.917 28.231 1.000 66.784 227 ARG C N 1
ATOM 1726 C CA . ARG A 1 228 ? 2.389 10.096 27.415 1.000 70.655 227 ARG C CA 1
ATOM 1727 C C . ARG A 1 228 ? 1.149 10.979 27.307 1.000 62.386 227 ARG C C 1
ATOM 1728 O O . ARG A 1 228 ? 0.032 10.486 27.308 1.000 57.122 227 ARG C O 1
ATOM 1736 N N . LEU A 1 229 ? 1.373 12.293 27.210 1.000 56.327 228 LEU C N 1
ATOM 1737 C CA . LEU A 1 229 ? 0.293 13.256 27.134 1.000 56.253 228 LEU C CA 1
ATOM 1738 C C . LEU A 1 229 ? 0.339 13.990 25.792 1.000 56.651 228 LEU C C 1
ATOM 1739 O O . LEU A 1 229 ? 1.368 14.029 25.143 1.000 59.125 228 LEU C O 1
ATOM 1744 N N . THR A 1 230 ? -0.766 14.662 25.449 1.000 58.546 229 THR C N 1
ATOM 1745 C CA . THR A 1 230 ? -1.017 15.169 24.112 1.000 57.363 229 THR C CA 1
ATOM 1746 C C . THR A 1 230 ? -1.627 16.569 24.188 1.000 62.147 229 THR C C 1
ATOM 1747 O O . THR A 1 230 ? -2.239 16.932 25.195 1.000 65.453 229 THR C O 1
ATOM 1751 N N . ALA A 1 231 ? -1.366 17.363 23.134 1.000 56.292 230 ALA C N 1
ATOM 1752 C CA . ALA A 1 231 ? -2.121 18.558 22.773 1.000 50.852 230 ALA C CA 1
ATOM 1753 C C . ALA A 1 231 ? -2.317 18.555 21.256 1.000 54.419 230 ALA C C 1
ATOM 1754 O O . ALA A 1 231 ? -1.611 17.831 20.548 1.000 52.769 230 ALA C O 1
ATOM 1756 N N . THR A 1 232 ? -3.302 19.312 20.744 1.000 56.150 231 THR C N 1
ATOM 1757 C CA . THR A 1 232 ? -3.440 19.477 19.302 1.000 55.549 231 THR C CA 1
ATOM 1758 C C . THR A 1 232 ? -3.740 20.943 19.003 1.000 52.694 231 THR C C 1
ATOM 1759 O O . THR A 1 232 ? -4.235 21.673 19.858 1.000 47.006 231 THR C O 1
ATOM 1763 N N . THR A 1 233 ? -3.398 21.362 17.779 1.000 50.213 232 THR C N 1
ATOM 1764 C CA . THR A 1 233 ? -3.729 22.684 17.277 1.000 47.684 232 THR C CA 1
ATOM 1765 C C . THR A 1 233 ? -4.053 22.572 15.786 1.000 47.573 232 THR C C 1
ATOM 1766 O O . THR A 1 233 ? -3.901 21.513 15.186 1.000 50.325 232 THR C O 1
ATOM 1770 N N . THR A 1 234 ? -4.445 23.699 15.180 1.000 53.117 233 THR C N 1
ATOM 1771 C CA . THR A 1 234 ? -4.695 23.771 13.754 1.000 47.873 233 THR C CA 1
ATOM 1772 C C . THR A 1 234 ? -3.661 24.703 13.142 1.000 45.990 233 THR C C 1
ATOM 1773 O O . THR A 1 234 ? -3.426 25.788 13.650 1.000 49.520 233 THR C O 1
ATOM 1777 N N . LEU A 1 235 ? -3.063 24.272 12.031 1.000 52.110 234 LEU C N 1
ATOM 1778 C CA . LEU A 1 235 ? -2.308 25.160 11.160 1.000 52.519 234 LEU C CA 1
ATOM 1779 C C . LEU A 1 235 ? -3.149 25.367 9.904 1.000 52.941 234 LEU C C 1
ATOM 1780 O O . LEU A 1 235 ? -3.394 24.424 9.136 1.000 55.659 234 LEU C O 1
ATOM 1785 N N . THR A 1 236 ? -3.608 26.613 9.773 1.000 49.538 235 THR C N 1
ATOM 1786 C CA . THR A 1 236 ? -4.388 27.083 8.645 1.000 56.658 235 THR C CA 1
ATOM 1787 C C . THR A 1 236 ? -3.406 27.557 7.583 1.000 53.962 235 THR C C 1
ATOM 1788 O O . THR A 1 236 ? -2.691 28.534 7.812 1.000 55.190 235 THR C O 1
ATOM 1792 N N . VAL A 1 237 ? -3.373 26.864 6.438 1.000 55.066 236 VAL C N 1
ATOM 1793 C CA . VAL A 1 237 ? -2.575 27.300 5.302 1.000 51.896 236 VAL C CA 1
ATOM 1794 C C . VAL A 1 237 ? -3.512 27.928 4.288 1.000 47.781 236 VAL C C 1
ATOM 1795 O O . VAL A 1 237 ? -4.311 27.203 3.680 1.000 47.287 236 VAL C O 1
ATOM 1799 N N . ASP A 1 238 ? -3.367 29.247 4.088 1.000 47.692 237 ASP C N 1
ATOM 1800 C CA . ASP A 1 238 ? -4.006 29.924 2.962 1.000 53.539 237 ASP C CA 1
ATOM 1801 C C . ASP A 1 238 ? -3.102 29.908 1.736 1.000 57.616 237 ASP C C 1
ATOM 1802 O O . ASP A 1 238 ? -1.916 30.201 1.848 1.000 62.612 237 ASP C O 1
ATOM 1807 N N . VAL A 1 239 ? -3.685 29.637 0.563 1.000 54.267 238 VAL C N 1
ATOM 1808 C CA . VAL A 1 239 ? -2.928 29.663 -0.677 1.000 50.052 238 VAL C CA 1
ATOM 1809 C C . VAL A 1 239 ? -3.193 31.004 -1.360 1.000 51.663 238 VAL C C 1
ATOM 1810 O O . VAL A 1 239 ? -4.332 31.425 -1.515 1.000 55.560 238 VAL C O 1
ATOM 1814 N N . LEU A 1 240 ? -2.105 31.685 -1.730 1.000 54.677 239 LEU C N 1
ATOM 1815 C CA . LEU A 1 240 ? -2.149 32.965 -2.417 1.000 48.701 239 LEU C CA 1
ATOM 1816 C C . LEU A 1 240 ? -1.951 32.745 -3.917 1.000 50.990 239 LEU C C 1
ATOM 1817 O O . LEU A 1 240 ? -1.219 31.843 -4.326 1.000 46.349 239 LEU C O 1
ATOM 1822 N N . ASP A 1 241 ? -2.607 33.590 -4.721 1.000 53.789 240 ASP C N 1
ATOM 1823 C CA . ASP A 1 241 ? -2.680 33.405 -6.154 1.000 50.417 240 ASP C CA 1
ATOM 1824 C C . ASP A 1 241 ? -1.335 33.837 -6.698 1.000 53.322 240 ASP C C 1
ATOM 1825 O O . ASP A 1 241 ? -0.772 34.805 -6.211 1.000 45.997 240 ASP C O 1
ATOM 1830 N N . GLY A 1 242 ? -0.835 33.041 -7.645 1.000 54.338 241 GLY C N 1
ATOM 1831 C CA . GLY A 1 242 ? 0.499 33.184 -8.181 1.000 53.574 241 GLY C CA 1
ATOM 1832 C C . GLY A 1 242 ? 0.369 33.560 -9.646 1.000 54.140 241 GLY C C 1
ATOM 1833 O O . GLY A 1 242 ? -0.492 32.988 -10.326 1.000 42.572 241 GLY C O 1
ATOM 1834 N N . ASP A 1 243 ? 1.152 34.580 -10.061 1.000 54.867 242 ASP C N 1
ATOM 1835 C CA . ASP A 1 243 ? 1.288 34.945 -11.462 1.000 55.688 242 ASP C CA 1
ATOM 1836 C C . ASP A 1 243 ? 2.777 35.041 -11.841 1.000 50.410 242 ASP C C 1
ATOM 1837 O O . ASP A 1 243 ? 3.608 35.482 -11.050 1.000 52.432 242 ASP C O 1
ATOM 1842 N N . ASP A 1 244 ? 3.080 34.663 -13.091 1.000 49.785 243 ASP C N 1
ATOM 1843 C CA . ASP A 1 244 ? 4.434 34.603 -13.631 1.000 54.071 243 ASP C CA 1
ATOM 1844 C C . ASP A 1 244 ? 4.513 35.303 -14.996 1.000 54.032 243 ASP C C 1
ATOM 1845 O O . ASP A 1 244 ? 3.562 35.266 -15.795 1.000 42.178 243 ASP C O 1
ATOM 1850 N N . LEU A 1 245 ? 5.682 35.887 -15.297 1.000 54.979 244 LEU C N 1
ATOM 1851 C CA . LEU A 1 245 ? 5.952 36.378 -16.649 1.000 61.540 244 LEU C CA 1
ATOM 1852 C C . LEU A 1 245 ? 5.865 35.244 -17.669 1.000 57.476 244 LEU C C 1
ATOM 1853 O O . LEU A 1 245 ? 5.410 35.457 -18.778 1.000 64.803 244 LEU C O 1
ATOM 1858 N N . GLY A 1 246 ? 6.278 34.031 -17.291 1.000 57.620 245 GLY C N 1
ATOM 1859 C CA . GLY A 1 246 ? 6.241 32.898 -18.204 1.000 48.887 245 GLY C CA 1
ATOM 1860 C C . GLY A 1 246 ? 4.841 32.303 -18.376 1.000 54.093 245 GLY C C 1
ATOM 1861 O O . GLY A 1 246 ? 3.826 32.893 -18.016 1.000 51.665 245 GLY C O 1
ATOM 1862 N N . PRO A 1 247 ? 4.746 31.070 -18.908 1.000 57.105 246 PRO C N 1
ATOM 1863 C CA . PRO A 1 247 ? 3.460 30.526 -19.344 1.000 55.169 246 PRO C CA 1
ATOM 1864 C C . PRO A 1 247 ? 2.654 29.694 -18.343 1.000 56.485 246 PRO C C 1
ATOM 1865 O O . PRO A 1 247 ? 1.717 29.005 -18.768 1.000 51.937 246 PRO C O 1
ATOM 1869 N N . LEU A 1 248 ? 3.017 29.770 -17.042 1.000 54.259 247 LEU C N 1
ATOM 1870 C CA . LEU A 1 248 ? 2.511 28.849 -16.021 1.000 52.885 247 LEU C CA 1
ATOM 1871 C C . LEU A 1 248 ? 1.226 29.343 -15.358 1.000 51.586 247 LEU C C 1
ATOM 1872 O O . LEU A 1 248 ? 0.381 28.501 -15.099 1.000 58.284 247 LEU C O 1
ATOM 1877 N N . GLU A 1 249 ? 1.073 30.652 -15.070 1.000 52.324 248 GLU C N 1
ATOM 1878 C CA . GLU A 1 249 ? -0.064 31.144 -14.280 1.000 62.669 248 GLU C CA 1
ATOM 1879 C C . GLU A 1 249 ? -0.716 32.403 -14.896 1.000 46.545 248 GLU C C 1
ATOM 1880 O O . GLU A 1 249 ? 0.069 33.238 -15.458 1.000 60.900 248 GLU C O 1
ATOM 1886 N N . ASN B 2 3 ? 11.818 5.765 11.352 1.000 77.974 2 ASN B N 1
ATOM 1887 C CA . ASN B 2 3 ? 12.908 5.977 12.349 1.000 75.768 2 ASN B CA 1
ATOM 1888 C C . ASN B 2 3 ? 12.287 6.350 13.689 1.000 64.831 2 ASN B C 1
ATOM 1889 O O . ASN B 2 3 ? 11.439 7.234 13.750 1.000 66.690 2 ASN B O 1
ATOM 1894 N N . GLN B 2 4 ? 12.759 5.683 14.749 1.000 61.817 3 GLN B N 1
ATOM 1895 C CA . GLN B 2 4 ? 12.425 6.010 16.124 1.000 67.773 3 GLN B CA 1
ATOM 1896 C C . GLN B 2 4 ? 13.656 6.596 16.814 1.000 70.356 3 GLN B C 1
ATOM 1897 O O . GLN B 2 4 ? 14.780 6.187 16.525 1.000 60.315 3 GLN B O 1
ATOM 1903 N N . PRO B 2 5 ? 13.488 7.550 17.763 1.000 64.637 4 PRO B N 1
ATOM 1904 C CA . PRO B 2 5 ? 14.626 8.208 18.410 1.000 57.567 4 PRO B CA 1
ATOM 1905 C C . PRO B 2 5 ? 15.407 7.344 19.403 1.000 58.338 4 PRO B C 1
ATOM 1906 O O . PRO B 2 5 ? 14.950 6.304 19.889 1.000 48.276 4 PRO B O 1
ATOM 1910 N N . PRO B 2 6 ? 16.647 7.740 19.755 1.000 55.787 5 PRO B N 1
ATOM 1911 C CA . PRO B 2 6 ? 17.401 6.975 20.738 1.000 52.188 5 PRO B CA 1
ATOM 1912 C C . PRO B 2 6 ? 16.888 7.264 22.154 1.000 57.965 5 PRO B C 1
ATOM 1913 O O . PRO B 2 6 ? 16.189 8.249 22.379 1.000 62.344 5 PRO B O 1
ATOM 1917 N N . ARG B 2 7 ? 17.179 6.327 23.071 1.000 56.176 6 ARG B N 1
ATOM 1918 C CA . ARG B 2 7 ? 16.854 6.393 24.486 1.000 58.239 6 ARG B CA 1
ATOM 1919 C C . ARG B 2 7 ? 18.104 6.070 25.307 1.000 58.496 6 ARG B C 1
ATOM 1920 O O . ARG B 2 7 ? 18.829 5.118 25.019 1.000 66.246 6 ARG B O 1
ATOM 1928 N N . PHE B 2 8 ? 18.343 6.863 26.347 1.000 49.447 7 PHE B N 1
ATOM 1929 C CA . PHE B 2 8 ? 19.403 6.595 27.292 1.000 48.698 7 PHE B CA 1
ATOM 1930 C C . PHE B 2 8 ? 19.017 5.395 28.151 1.000 57.261 7 PHE B C 1
ATOM 1931 O O . PHE B 2 8 ? 17.832 5.139 28.358 1.000 57.936 7 PHE B O 1
ATOM 1939 N N . GLN B 2 9 ? 20.029 4.683 28.658 1.000 58.931 8 GLN B N 1
ATOM 1940 C CA . GLN B 2 9 ? 19.819 3.432 29.363 1.000 59.313 8 GLN B CA 1
ATOM 1941 C C . GLN B 2 9 ? 20.376 3.464 30.786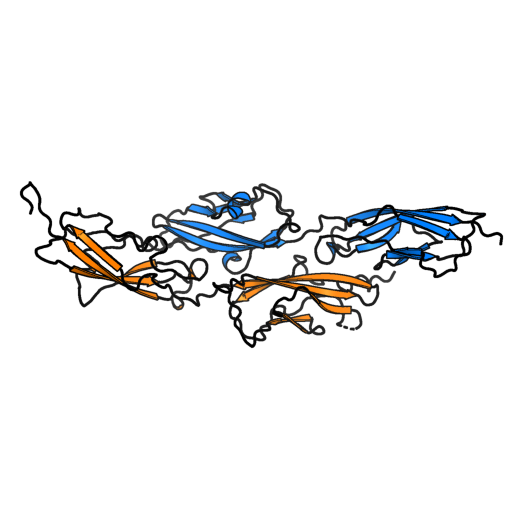 1.000 59.770 8 GLN B C 1
ATOM 1942 O O . GLN B 2 9 ? 20.006 2.585 31.557 1.000 59.048 8 GLN B O 1
ATOM 1948 N N . ASN B 2 10 ? 21.288 4.401 31.126 1.000 59.309 9 ASN B N 1
ATOM 1949 C CA . ASN B 2 10 ? 22.008 4.342 32.396 1.000 51.132 9 ASN B CA 1
ATOM 1950 C C . ASN B 2 10 ? 21.070 4.623 33.576 1.000 56.152 9 ASN B C 1
ATOM 1951 O O . ASN B 2 10 ? 20.119 5.410 33.491 1.000 64.102 9 ASN B O 1
ATOM 1956 N N . TYR B 2 11 ? 21.384 3.964 34.694 1.000 64.852 10 TYR B N 1
ATOM 1957 C CA . TYR B 2 11 ? 20.573 3.964 35.905 1.000 68.573 10 TYR B CA 1
ATOM 1958 C C . TYR B 2 11 ? 20.377 5.400 36.412 1.000 67.525 10 TYR B C 1
ATOM 1959 O O . TYR B 2 11 ? 19.294 5.765 36.869 1.000 59.870 10 TYR B O 1
ATOM 1968 N N . PHE B 2 12 ? 21.437 6.216 36.301 1.000 58.462 11 PHE B N 1
ATOM 1969 C CA . PHE B 2 12 ? 21.494 7.507 36.969 1.000 60.359 11 PHE B CA 1
ATOM 1970 C C . PHE B 2 12 ? 20.618 8.589 36.330 1.000 58.326 11 PHE B C 1
ATOM 1971 O O . PHE B 2 12 ? 20.487 9.649 36.927 1.000 70.835 11 PHE B O 1
ATOM 1979 N N . PHE B 2 13 ? 19.979 8.346 35.169 1.000 61.259 12 PHE B N 1
ATOM 1980 C CA . PHE B 2 13 ? 18.911 9.238 34.718 1.000 57.883 12 PHE B CA 1
ATOM 1981 C C . PHE B 2 13 ? 17.659 9.026 35.589 1.000 60.549 12 PHE B C 1
ATOM 1982 O O . PHE B 2 13 ? 16.740 9.849 35.594 1.000 60.366 12 PHE B O 1
ATOM 1990 N N . GLN B 2 14 ? 17.647 7.896 36.317 1.000 71.135 13 GLN B N 1
ATOM 1991 C CA . GLN B 2 14 ? 16.520 7.440 37.120 1.000 80.743 13 GLN B CA 1
ATOM 1992 C C . GLN B 2 14 ? 16.694 7.798 38.593 1.000 73.637 13 GLN B C 1
ATOM 1993 O O . GLN B 2 14 ? 15.736 7.709 39.343 1.000 83.887 13 GLN B O 1
ATOM 1999 N N . SER B 2 15 ? 17.913 8.156 39.010 1.000 69.672 14 SER B N 1
ATOM 2000 C CA . SER B 2 15 ? 18.181 8.550 40.383 1.000 61.947 14 SER B CA 1
ATOM 2001 C C . SER B 2 15 ? 19.175 9.726 40.426 1.000 60.243 14 SER B C 1
ATOM 2002 O O . SER B 2 15 ? 18.765 10.889 40.284 1.000 53.888 14 SER B O 1
ATOM 2005 N N . TYR B 2 16 ? 20.469 9.402 40.624 1.000 47.758 15 TYR B N 1
ATOM 2006 C CA . TYR B 2 16 ? 21.568 10.360 40.671 1.000 51.161 15 TYR B CA 1
ATOM 2007 C C . TYR B 2 16 ? 22.886 9.631 40.419 1.000 54.923 15 TYR B C 1
ATOM 2008 O O . TYR B 2 16 ? 22.956 8.401 40.444 1.000 56.883 15 TYR B O 1
ATOM 2017 N N . LEU B 2 17 ? 23.952 10.401 40.212 1.000 56.921 16 LEU B N 1
ATOM 2018 C CA . LEU B 2 17 ? 25.263 9.814 40.026 1.000 56.294 16 LEU B CA 1
ATOM 2019 C C . LEU B 2 17 ? 26.182 10.398 41.078 1.000 59.532 16 LEU B C 1
ATOM 2020 O O . LEU B 2 17 ? 26.215 11.606 41.248 1.000 67.994 16 LEU B O 1
ATOM 2025 N N . LEU B 2 18 ? 26.867 9.509 41.798 1.000 68.185 17 LEU B N 1
ATOM 2026 C CA . LEU B 2 18 ? 27.769 9.887 42.866 1.000 65.123 17 LEU B CA 1
ATOM 2027 C C . LEU B 2 18 ? 29.196 9.944 42.332 1.000 61.448 17 LEU B C 1
ATOM 2028 O O . LEU B 2 18 ? 29.727 8.961 41.848 1.000 67.349 17 LEU B O 1
ATOM 2033 N N . ILE B 2 19 ? 29.821 11.113 42.445 1.000 63.052 18 ILE B N 1
ATOM 2034 C CA . ILE B 2 19 ? 31.233 11.267 42.169 1.000 62.744 18 ILE B CA 1
ATOM 2035 C C . ILE B 2 19 ? 31.877 11.811 43.433 1.000 62.413 18 ILE B C 1
ATOM 2036 O O . ILE B 2 19 ? 31.413 12.815 43.954 1.000 65.726 18 ILE B O 1
ATOM 2041 N N . TYR B 2 20 ? 32.947 11.164 43.897 1.000 66.509 19 TYR B N 1
ATOM 2042 C CA . TYR B 2 20 ? 33.737 11.671 45.009 1.000 65.036 19 TYR B CA 1
ATOM 2043 C C . TYR B 2 20 ? 34.594 12.838 44.532 1.000 63.877 19 TYR B C 1
ATOM 2044 O O . TYR B 2 20 ? 35.112 12.815 43.423 1.000 73.922 19 TYR B O 1
ATOM 2053 N N . GLU B 2 21 ? 34.743 13.841 45.404 1.000 64.501 20 GLU B N 1
ATOM 2054 C CA . GLU B 2 21 ? 35.373 15.101 45.058 1.000 65.857 20 GLU B CA 1
ATOM 2055 C C . GLU B 2 21 ? 36.866 14.928 44.784 1.000 65.862 20 GLU B C 1
ATOM 2056 O O . GLU B 2 21 ? 37.488 15.815 44.208 1.000 71.629 20 GLU B O 1
ATOM 2062 N N . ASN B 2 22 ? 37.459 13.811 45.214 1.000 67.200 21 ASN B N 1
ATOM 2063 C CA . ASN B 2 22 ? 38.892 13.600 45.035 1.000 77.736 21 ASN B CA 1
ATOM 2064 C C . ASN B 2 22 ? 39.210 12.962 43.678 1.000 85.997 21 ASN B C 1
ATOM 2065 O O . ASN B 2 22 ? 40.383 12.791 43.352 1.000 85.040 21 ASN B O 1
ATOM 2070 N N . THR B 2 23 ? 38.177 12.585 42.905 1.000 79.116 22 THR B N 1
ATOM 2071 C CA . THR B 2 23 ? 38.359 12.070 41.555 1.000 75.529 22 THR B CA 1
ATOM 2072 C C . THR B 2 23 ? 39.316 12.975 40.773 1.000 72.463 22 THR B C 1
ATOM 2073 O O . THR B 2 23 ? 39.055 14.171 40.590 1.000 64.633 22 THR B O 1
ATOM 2077 N N . PRO B 2 24 ? 40.457 12.421 40.291 1.000 65.992 23 PRO B N 1
ATOM 2078 C CA . PRO B 2 24 ? 41.479 13.217 39.609 1.000 61.079 23 PRO B CA 1
ATOM 2079 C C . PRO B 2 24 ? 41.140 13.612 38.171 1.000 62.294 23 PRO B C 1
ATOM 2080 O O . PRO B 2 24 ? 40.493 12.861 37.449 1.000 63.057 23 PRO B O 1
ATOM 2084 N N . VAL B 2 25 ? 41.619 14.791 37.750 1.000 65.615 24 VAL B N 1
ATOM 2085 C CA . VAL B 2 25 ? 41.338 15.329 36.429 1.000 67.020 24 VAL B CA 1
ATOM 2086 C C . VAL B 2 25 ? 41.812 14.329 35.372 1.000 77.905 24 VAL B C 1
ATOM 2087 O O . VAL B 2 25 ? 42.855 13.697 35.547 1.000 75.654 24 VAL B O 1
ATOM 2091 N N . GLY B 2 26 ? 41.003 14.161 34.308 1.000 73.742 25 GLY B N 1
ATOM 2092 C CA . GLY B 2 26 ? 41.253 13.161 33.282 1.000 72.027 25 GLY B CA 1
ATOM 2093 C C . GLY B 2 26 ? 40.647 11.780 33.573 1.000 71.174 25 GLY B C 1
ATOM 2094 O O . GLY B 2 26 ? 40.757 10.891 32.743 1.000 80.600 25 GLY B O 1
ATOM 2095 N N . SER B 2 27 ? 40.011 11.557 34.725 1.000 60.928 26 SER B N 1
ATOM 2096 C CA . SER B 2 27 ? 39.411 10.259 35.011 1.000 61.958 26 SER B CA 1
ATOM 2097 C C . SER B 2 27 ? 38.095 10.100 34.249 1.000 67.637 26 SER B C 1
ATOM 2098 O O . SER B 2 27 ? 37.373 11.083 34.049 1.000 64.391 26 SER B O 1
ATOM 2101 N N . SER B 2 28 ? 37.794 8.848 33.868 1.000 60.977 27 SER B N 1
ATOM 2102 C CA . SER B 2 28 ? 36.492 8.447 33.364 1.000 65.452 27 SER B CA 1
ATOM 2103 C C . SER B 2 28 ? 35.523 8.397 34.532 1.000 70.417 27 SER B C 1
ATOM 2104 O O . SER B 2 28 ? 35.715 7.587 35.430 1.000 68.298 27 SER B O 1
ATOM 2107 N N . ILE B 2 29 ? 34.473 9.222 34.468 1.000 70.684 28 ILE B N 1
ATOM 2108 C CA . ILE B 2 29 ? 33.368 9.168 35.410 1.000 66.624 28 ILE B CA 1
ATOM 2109 C C . ILE B 2 29 ? 32.499 7.948 35.112 1.000 63.345 28 ILE B C 1
ATOM 2110 O O . ILE B 2 29 ? 32.074 7.254 36.022 1.000 81.885 28 ILE B O 1
ATOM 2115 N N . THR B 2 30 ? 32.207 7.706 33.837 1.000 63.721 29 THR B N 1
ATOM 2116 C CA . THR B 2 30 ? 31.085 6.856 33.460 1.000 62.304 29 THR B CA 1
ATOM 2117 C C . THR B 2 30 ? 31.047 6.750 31.939 1.000 55.281 29 THR B C 1
ATOM 2118 O O . THR B 2 30 ? 31.833 7.398 31.254 1.000 51.109 29 THR B O 1
ATOM 2122 N N . GLN B 2 31 ? 30.139 5.931 31.409 1.000 53.770 30 GLN B N 1
ATOM 2123 C CA . GLN B 2 31 ? 29.968 5.871 29.965 1.000 54.122 30 GLN B CA 1
ATOM 2124 C C . GLN B 2 31 ? 28.483 5.861 29.627 1.000 57.523 30 GLN B C 1
ATOM 2125 O O . GLN B 2 31 ? 27.754 4.942 30.007 1.000 51.786 30 GLN B O 1
ATOM 2131 N N . LEU B 2 32 ? 28.062 6.911 28.907 1.000 61.860 31 LEU B N 1
ATOM 2132 C CA . LEU B 2 32 ? 26.683 7.052 28.470 1.000 55.365 31 LEU B CA 1
ATOM 2133 C C . LEU B 2 32 ? 26.349 5.875 27.568 1.000 53.362 31 LEU B C 1
ATOM 2134 O O . LEU B 2 32 ? 27.197 5.487 26.761 1.000 52.321 31 LEU B O 1
ATOM 2139 N N . THR B 2 33 ? 25.137 5.318 27.732 1.000 49.546 32 THR B N 1
ATOM 2140 C CA . THR B 2 33 ? 24.680 4.247 26.858 1.000 54.799 32 THR B CA 1
ATOM 2141 C C . THR B 2 33 ? 23.276 4.595 26.333 1.000 52.142 32 THR B C 1
ATOM 2142 O O . THR B 2 33 ? 22.414 5.143 27.033 1.000 50.845 32 THR B O 1
ATOM 2146 N N . ALA B 2 34 ? 23.038 4.243 25.069 1.000 50.090 33 ALA B N 1
ATOM 2147 C CA . ALA B 2 34 ? 21.786 4.541 24.414 1.000 49.009 33 ALA B CA 1
ATOM 2148 C C . ALA B 2 34 ? 21.537 3.467 23.374 1.000 54.639 33 ALA B C 1
ATOM 2149 O O . ALA B 2 34 ? 22.470 2.980 22.759 1.000 58.762 33 ALA B O 1
ATOM 2151 N N . VAL B 2 35 ? 20.261 3.128 23.206 1.000 62.452 34 VAL B N 1
ATOM 2152 C CA . VAL B 2 35 ? 19.788 2.193 22.208 1.000 54.071 34 VAL B CA 1
ATOM 2153 C C . VAL B 2 35 ? 19.058 3.022 21.160 1.000 58.741 34 VAL B C 1
ATOM 2154 O O . VAL B 2 35 ? 18.326 3.926 21.536 1.000 59.200 34 VAL B O 1
ATOM 2158 N N . ASP B 2 36 ? 19.232 2.706 19.872 1.000 55.748 35 ASP B N 1
ATOM 2159 C CA . ASP B 2 36 ? 18.369 3.241 18.826 1.000 60.446 35 ASP B CA 1
ATOM 2160 C C . ASP B 2 36 ? 17.622 2.084 18.139 1.000 58.369 35 ASP B C 1
ATOM 2161 O O . ASP B 2 36 ? 18.244 1.167 17.618 1.000 61.431 35 ASP B O 1
ATOM 2166 N N . PRO B 2 37 ? 16.270 2.061 18.079 1.000 59.546 36 PRO B N 1
ATOM 2167 C CA . PRO B 2 37 ? 15.551 0.970 17.402 1.000 61.748 36 PRO B CA 1
ATOM 2168 C C . PRO B 2 37 ? 15.991 0.713 15.962 1.000 61.284 36 PRO B C 1
ATOM 2169 O O . PRO B 2 37 ? 15.849 -0.395 15.456 1.000 71.825 36 PRO B O 1
ATOM 2173 N N . ASP B 2 38 ? 16.566 1.730 15.324 1.000 55.527 37 ASP B N 1
ATOM 2174 C CA . ASP B 2 38 ? 16.982 1.634 13.934 1.000 58.795 37 ASP B CA 1
ATOM 2175 C C . ASP B 2 38 ? 18.414 1.109 13.786 1.000 53.719 37 ASP B C 1
ATOM 2176 O O . ASP B 2 38 ? 18.874 0.953 12.675 1.000 56.574 37 ASP B O 1
ATOM 2181 N N . GLY B 2 39 ? 19.148 0.877 14.877 1.000 57.612 38 GLY B N 1
ATOM 2182 C CA . GLY B 2 39 ? 20.509 0.365 14.783 1.000 55.866 38 GLY B CA 1
ATOM 2183 C C . GLY B 2 39 ? 21.550 1.404 14.351 1.000 61.580 38 GLY B C 1
ATOM 2184 O O . GLY B 2 39 ? 22.736 1.117 14.322 1.000 67.449 38 GLY B O 1
ATOM 2185 N N . GLU B 2 40 ? 21.150 2.642 14.073 1.000 60.274 39 GLU B N 1
ATOM 2186 C CA . GLU B 2 40 ? 22.091 3.569 13.481 1.000 60.709 39 GLU B CA 1
ATOM 2187 C C . GLU B 2 40 ? 23.097 4.092 14.509 1.000 54.849 39 GLU B C 1
ATOM 2188 O O . GLU B 2 40 ? 22.870 3.976 15.705 1.000 60.089 39 GLU B O 1
ATOM 2194 N N . PRO B 2 41 ? 24.245 4.677 14.077 1.000 55.065 40 PRO B N 1
ATOM 2195 C CA . PRO B 2 41 ? 25.244 5.215 14.994 1.000 55.951 40 PRO B CA 1
ATOM 2196 C C . PRO B 2 41 ? 24.795 6.545 15.583 1.000 55.483 40 PRO B C 1
ATOM 2197 O O . PRO B 2 41 ? 24.160 7.340 14.892 1.000 61.130 40 PRO B O 1
ATOM 2201 N N . LEU B 2 42 ? 25.254 6.768 16.822 1.000 50.262 41 LEU B N 1
ATOM 2202 C CA . LEU B 2 42 ? 24.826 7.824 17.711 1.000 46.526 41 LEU B CA 1
ATOM 2203 C C . LEU B 2 42 ? 25.991 8.723 18.092 1.000 42.400 41 LEU B C 1
ATOM 2204 O O . LEU B 2 42 ? 27.124 8.274 18.147 1.000 52.417 41 LEU B O 1
ATOM 2209 N N . ILE B 2 43 ? 25.645 9.966 18.447 1.000 47.785 42 ILE B N 1
ATOM 2210 C CA . ILE B 2 43 ? 26.576 11.029 18.773 1.000 49.783 42 ILE B CA 1
ATOM 2211 C C . ILE B 2 43 ? 26.208 11.569 20.151 1.000 54.396 42 ILE B C 1
ATOM 2212 O O . ILE B 2 43 ? 25.160 12.192 20.322 1.000 57.489 42 ILE B O 1
ATOM 2217 N N . PHE B 2 44 ? 27.095 11.315 21.117 1.000 51.944 43 PHE B N 1
ATOM 2218 C CA . PHE B 2 44 ? 26.902 11.716 22.499 1.000 50.587 43 PHE B CA 1
ATOM 2219 C C . PHE B 2 44 ? 27.553 13.069 22.769 1.000 48.547 43 PHE B C 1
ATOM 2220 O O . PHE B 2 44 ? 28.578 13.403 22.180 1.000 43.175 43 PHE B O 1
ATOM 2228 N N . GLY B 2 45 ? 26.979 13.825 23.707 1.000 47.405 44 GLY B N 1
ATOM 2229 C CA . GLY B 2 45 ? 27.614 15.052 24.148 1.000 46.106 44 GLY B CA 1
ATOM 2230 C C . GLY B 2 45 ? 27.019 15.546 25.455 1.000 47.125 44 GLY B C 1
ATOM 2231 O O . GLY B 2 45 ? 26.129 14.898 26.022 1.000 51.915 44 GLY B O 1
ATOM 2232 N N . VAL B 2 46 ? 27.570 16.679 25.907 1.000 52.872 45 VAL B N 1
ATOM 2233 C CA . VAL B 2 46 ? 27.093 17.419 27.068 1.000 52.545 45 VAL B CA 1
ATOM 2234 C C . VAL B 2 46 ? 26.541 18.759 26.583 1.000 50.685 45 VAL B C 1
ATOM 2235 O O . VAL B 2 46 ? 26.896 19.236 25.505 1.000 50.347 45 VAL B O 1
ATOM 2239 N N . VAL B 2 47 ? 25.679 19.362 27.406 1.000 51.711 46 VAL B N 1
ATOM 2240 C CA . VAL B 2 47 ? 24.942 20.560 27.051 1.000 59.973 46 VAL B CA 1
ATOM 2241 C C . VAL B 2 47 ? 24.911 21.441 28.288 1.000 63.604 46 VAL B C 1
ATOM 2242 O O . VAL B 2 47 ? 24.619 20.941 29.371 1.000 78.134 46 VAL B O 1
ATOM 2246 N N . GLY B 2 48 ? 25.173 22.740 28.109 1.000 64.295 47 GLY B N 1
ATOM 2247 C CA . GLY B 2 48 ? 25.209 23.678 29.220 1.000 66.438 47 GLY B CA 1
ATOM 2248 C C . GLY B 2 48 ? 26.584 24.323 29.386 1.000 70.826 47 GLY B C 1
ATOM 2249 O O . GLY B 2 48 ? 27.600 23.652 29.223 1.000 66.860 47 GLY B O 1
ATOM 2250 N N . GLU B 2 49 ? 26.600 25.625 29.728 1.000 78.466 48 GLU B N 1
ATOM 2251 C CA . GLU B 2 49 ? 27.839 26.368 29.913 1.000 84.312 48 GLU B CA 1
ATOM 2252 C C . GLU B 2 49 ? 28.651 25.764 31.062 1.000 82.208 48 GLU B C 1
ATOM 2253 O O . GLU B 2 49 ? 29.844 25.531 30.894 1.000 77.333 48 GLU B O 1
ATOM 2259 N N . GLU B 2 50 ? 27.996 25.505 32.209 1.000 80.568 49 GLU B N 1
ATOM 2260 C CA . GLU B 2 50 ? 28.680 25.057 33.411 1.000 77.830 49 GLU B CA 1
ATOM 2261 C C . GLU B 2 50 ? 29.164 23.615 33.242 1.000 77.628 49 GLU B C 1
ATOM 2262 O O . GLU B 2 50 ? 30.315 23.291 33.546 1.000 72.190 49 GLU B O 1
ATOM 2268 N N . ALA B 2 51 ? 28.263 22.757 32.753 1.000 76.005 50 ALA B N 1
ATOM 2269 C CA . ALA B 2 51 ? 28.506 21.326 32.612 1.000 62.689 50 ALA B CA 1
ATOM 2270 C C . ALA B 2 51 ? 29.722 21.024 31.733 1.000 62.085 50 ALA B C 1
ATOM 2271 O O . ALA B 2 51 ? 30.483 20.107 32.040 1.000 64.407 50 ALA B O 1
ATOM 2273 N N . SER B 2 52 ? 29.877 21.791 30.637 1.000 71.387 51 SER B N 1
ATOM 2274 C CA . SER B 2 52 ? 30.921 21.599 29.632 1.000 67.584 51 SER B CA 1
ATOM 2275 C C . SER B 2 52 ? 32.301 21.984 30.138 1.000 66.695 51 SER B C 1
ATOM 2276 O O . SER B 2 52 ? 33.279 21.588 29.517 1.000 68.047 51 SER B O 1
ATOM 2279 N N . ARG B 2 53 ? 32.358 22.844 31.164 1.000 63.875 52 ARG B N 1
ATOM 2280 C CA . ARG B 2 53 ? 33.622 23.267 31.731 1.000 67.297 52 ARG B CA 1
ATOM 2281 C C . ARG B 2 53 ? 34.160 22.153 32.632 1.000 64.393 52 ARG B C 1
ATOM 2282 O O . ARG B 2 53 ? 35.372 21.995 32.763 1.000 64.284 52 ARG B O 1
ATOM 2290 N N . PHE B 2 54 ? 33.267 21.349 33.226 1.000 57.073 53 PHE B N 1
ATOM 2291 C CA . PHE B 2 54 ? 33.701 20.288 34.135 1.000 59.944 53 PHE B CA 1
ATOM 2292 C C . PHE B 2 54 ? 33.799 18.930 33.437 1.000 55.618 53 PHE B C 1
ATOM 2293 O O . PHE B 2 54 ? 34.584 18.107 33.878 1.000 61.330 53 PHE B O 1
ATOM 2301 N N . PHE B 2 55 ? 33.003 18.692 32.377 1.000 55.074 54 PHE B N 1
ATOM 2302 C CA . PHE B 2 55 ? 32.880 17.382 31.753 1.000 53.324 54 PHE B CA 1
ATOM 2303 C C . PHE B 2 55 ? 33.122 17.457 30.255 1.000 55.350 54 PHE B C 1
ATOM 2304 O O . PHE B 2 55 ? 32.587 18.341 29.586 1.000 64.931 54 PHE B O 1
ATOM 2312 N N . ALA B 2 56 ? 33.895 16.491 29.743 1.000 51.720 55 ALA B N 1
ATOM 2313 C CA . ALA B 2 56 ? 33.995 16.291 28.310 1.000 54.233 55 ALA B CA 1
ATOM 2314 C C . ALA B 2 56 ? 33.402 14.922 27.968 1.000 56.810 55 ALA B C 1
ATOM 2315 O O . ALA B 2 56 ? 33.459 14.006 28.778 1.000 56.943 55 ALA B O 1
ATOM 2317 N N . VAL B 2 57 ? 32.778 14.818 26.784 1.000 58.405 56 VAL B N 1
ATOM 2318 C CA . VAL B 2 57 ? 32.132 13.601 26.327 1.000 46.262 56 VAL B CA 1
ATOM 2319 C C . VAL B 2 57 ? 32.670 13.223 24.951 1.000 46.620 56 VAL B C 1
ATOM 2320 O O . VAL B 2 57 ? 32.640 14.041 24.037 1.000 52.108 56 VAL B O 1
ATOM 2324 N N . GLN B 2 58 ? 33.182 11.991 24.811 1.000 50.685 57 GLN B N 1
ATOM 2325 C CA . GLN B 2 58 ? 33.638 11.485 23.526 1.000 58.370 57 GLN B CA 1
ATOM 2326 C C . GLN B 2 58 ? 32.380 11.094 22.734 1.000 53.967 57 GLN B C 1
ATOM 2327 O O . GLN B 2 58 ? 31.482 10.437 23.252 1.000 54.632 57 GLN B O 1
ATOM 2333 N N . GLU B 2 59 ? 32.306 11.538 21.476 1.000 55.182 58 GLU B N 1
ATOM 2334 C CA . GLU B 2 59 ? 31.083 11.486 20.688 1.000 56.723 58 GLU B CA 1
ATOM 2335 C C . GLU B 2 59 ? 30.586 10.062 20.433 1.000 58.619 58 GLU B C 1
ATOM 2336 O O . GLU B 2 59 ? 29.368 9.846 20.398 1.000 52.233 58 GLU B O 1
ATOM 2342 N N . ASN B 2 60 ? 31.515 9.108 20.240 1.000 65.763 59 ASN B N 1
ATOM 2343 C CA . ASN B 2 60 ? 31.185 7.778 19.731 1.000 58.436 59 ASN B CA 1
ATOM 2344 C C . ASN B 2 60 ? 31.001 6.778 20.859 1.000 59.818 59 ASN B C 1
ATOM 2345 O O . ASN B 2 60 ? 30.103 5.946 20.795 1.000 69.073 59 ASN B O 1
ATOM 2350 N N . THR B 2 61 ? 31.842 6.880 21.889 1.000 64.222 60 THR B N 1
ATOM 2351 C CA . THR B 2 61 ? 31.811 5.934 22.994 1.000 62.052 60 THR B CA 1
ATOM 2352 C C . THR B 2 61 ? 30.804 6.409 24.042 1.000 65.628 60 THR B C 1
ATOM 2353 O O . THR B 2 61 ? 30.139 5.592 24.680 1.000 66.845 60 THR B O 1
ATOM 2357 N N . GLY B 2 62 ? 30.702 7.740 24.217 1.000 65.271 61 GLY B N 1
ATOM 2358 C CA . GLY B 2 62 ? 29.886 8.320 25.277 1.000 61.811 61 GLY B CA 1
ATOM 2359 C C . GLY B 2 62 ? 30.587 8.294 26.639 1.000 59.159 61 GLY B C 1
ATOM 2360 O O . GLY B 2 62 ? 29.949 8.403 27.694 1.000 52.433 61 GLY B O 1
ATOM 2361 N N . VAL B 2 63 ? 31.915 8.145 26.591 1.000 52.663 62 VAL B N 1
ATOM 2362 C CA . VAL B 2 63 ? 32.747 8.161 27.774 1.000 55.479 62 VAL B CA 1
ATOM 2363 C C . VAL B 2 63 ? 32.762 9.600 28.266 1.000 57.436 62 VAL B C 1
ATOM 2364 O O . VAL B 2 63 ? 33.186 10.480 27.521 1.000 56.722 62 VAL B O 1
ATOM 2368 N N . VAL B 2 64 ? 32.336 9.802 29.522 1.000 51.770 63 VAL B N 1
ATOM 2369 C CA . VAL B 2 64 ? 32.430 11.083 30.204 1.000 54.718 63 VAL B CA 1
ATOM 2370 C C . VAL B 2 64 ? 33.728 11.169 31.015 1.000 60.005 63 VAL B C 1
ATOM 2371 O O . VAL B 2 64 ? 33.964 10.322 31.881 1.000 67.752 63 VAL B O 1
ATOM 2375 N N . TRP B 2 65 ? 34.551 12.208 30.813 1.000 59.438 64 TRP B N 1
ATOM 2376 C CA . TRP B 2 65 ? 35.695 12.395 31.704 1.000 63.293 64 TRP B CA 1
ATOM 2377 C C . TRP B 2 65 ? 35.716 13.795 32.313 1.000 59.338 64 TRP B C 1
ATOM 2378 O O . TRP B 2 65 ? 35.100 14.731 31.801 1.000 62.776 64 TRP B O 1
ATOM 2389 N N . LEU B 2 66 ? 36.453 13.902 33.427 1.000 60.172 65 LEU B N 1
ATOM 2390 C CA . LEU B 2 66 ? 36.578 15.128 34.193 1.000 56.734 65 LEU B CA 1
ATOM 2391 C C . LEU B 2 66 ? 37.712 16.020 33.670 1.000 59.011 65 LEU B C 1
ATOM 2392 O O . LEU B 2 66 ? 38.846 15.579 33.583 1.000 63.265 65 LEU B O 1
ATOM 2397 N N . ARG B 2 67 ? 37.399 17.298 33.399 1.000 65.744 66 ARG B N 1
ATOM 2398 C CA . ARG B 2 67 ? 38.344 18.313 32.944 1.000 70.197 66 ARG B CA 1
ATOM 2399 C C . ARG B 2 67 ? 38.943 19.102 34.116 1.000 77.896 66 ARG B C 1
ATOM 2400 O O . ARG B 2 67 ? 40.155 19.135 34.269 1.000 89.894 66 ARG B O 1
ATOM 2408 N N . GLN B 2 68 ? 38.075 19.788 34.886 1.000 84.350 67 GLN B N 1
ATOM 2409 C CA . GLN B 2 68 ? 38.390 20.596 36.063 1.000 75.133 67 GLN B CA 1
ATOM 2410 C C . GLN B 2 68 ? 38.218 19.766 37.343 1.000 85.498 67 GLN B C 1
ATOM 2411 O O . GLN B 2 68 ? 37.370 18.875 37.349 1.000 94.447 67 GLN B O 1
ATOM 2417 N N . PRO B 2 69 ? 38.904 20.044 38.494 1.000 89.672 68 PRO B N 1
ATOM 2418 C CA . PRO B 2 69 ? 38.680 19.270 39.728 1.000 78.533 68 PRO B CA 1
ATOM 2419 C C . PRO B 2 69 ? 37.415 19.660 40.509 1.000 77.410 68 PRO B C 1
ATOM 2420 O O . PRO B 2 69 ? 36.898 20.780 40.411 1.000 65.629 68 PRO B O 1
ATOM 2424 N N . LEU B 2 70 ? 36.896 18.693 41.275 1.000 67.265 69 LEU B N 1
ATOM 2425 C CA . LEU B 2 70 ? 35.674 18.886 42.037 1.000 64.147 69 LEU B CA 1
ATOM 2426 C C . LEU B 2 70 ? 36.036 19.203 43.488 1.000 62.174 69 LEU B C 1
ATOM 2427 O O . LEU B 2 70 ? 37.014 18.685 44.017 1.000 68.869 69 LEU B O 1
ATOM 2432 N N . ASP B 2 71 ? 35.225 20.039 44.141 1.000 67.639 70 ASP B N 1
ATOM 2433 C CA . ASP B 2 71 ? 35.423 20.385 45.538 1.000 65.307 70 ASP B CA 1
ATOM 2434 C C . ASP B 2 71 ? 34.041 20.450 46.162 1.000 62.698 70 ASP B C 1
ATOM 2435 O O . ASP B 2 71 ? 33.269 21.355 45.840 1.000 58.319 70 ASP B O 1
ATOM 2440 N N . ARG B 2 72 ? 33.758 19.454 47.017 1.000 60.855 71 ARG B N 1
ATOM 2441 C CA . ARG B 2 72 ? 32.503 19.337 47.747 1.000 53.573 71 ARG B CA 1
ATOM 2442 C C . ARG B 2 72 ? 32.249 20.582 48.583 1.000 56.478 71 ARG B C 1
ATOM 2443 O O . ARG B 2 72 ? 31.098 20.992 48.721 1.000 58.423 71 ARG B O 1
ATOM 2451 N N . GLU B 2 73 ? 33.330 21.177 49.116 1.000 63.520 72 GLU B N 1
ATOM 2452 C CA . GLU B 2 73 ? 33.245 22.407 49.897 1.000 67.201 72 GLU B CA 1
ATOM 2453 C C . GLU B 2 73 ? 32.778 23.617 49.068 1.000 67.621 72 GLU B C 1
ATOM 2454 O O . GLU B 2 73 ? 32.223 24.544 49.646 1.000 77.721 72 GLU B O 1
ATOM 2460 N N . THR B 2 74 ? 32.954 23.630 47.734 1.000 76.666 73 THR B N 1
ATOM 2461 C CA . THR B 2 74 ? 32.360 24.667 46.881 1.000 74.071 73 THR B CA 1
ATOM 2462 C C . THR B 2 74 ? 30.943 24.305 46.431 1.000 71.402 73 THR B C 1
ATOM 2463 O O . THR B 2 74 ? 30.050 25.140 46.525 1.000 74.869 73 THR B O 1
ATOM 2467 N N . LYS B 2 75 ? 30.770 23.082 45.893 1.000 67.901 74 LYS B N 1
ATOM 2468 C CA . LYS B 2 75 ? 29.513 22.624 45.306 1.000 74.014 74 LYS B CA 1
ATOM 2469 C C . LYS B 2 75 ? 29.310 21.125 45.593 1.000 73.832 74 LYS B C 1
ATOM 2470 O O . LYS B 2 75 ? 30.258 20.344 45.547 1.000 72.868 74 LYS B O 1
ATOM 2476 N N . SER B 2 76 ? 28.078 20.707 45.917 1.000 66.146 75 SER B N 1
ATOM 2477 C CA . SER B 2 76 ? 27.807 19.307 46.227 1.000 68.881 75 SER B CA 1
ATOM 2478 C C . SER B 2 76 ? 26.686 18.729 45.353 1.000 64.683 75 SER B C 1
ATOM 2479 O O . SER B 2 76 ? 26.326 17.568 45.507 1.000 69.573 75 SER B O 1
ATOM 2482 N N . GLU B 2 77 ? 26.161 19.530 44.422 1.000 62.402 76 GLU B N 1
ATOM 2483 C CA . GLU B 2 77 ? 25.110 19.122 43.503 1.000 65.025 76 GLU B CA 1
ATOM 2484 C C . GLU B 2 77 ? 25.359 19.842 42.172 1.000 68.143 76 GLU B C 1
ATOM 2485 O O . GLU B 2 77 ? 25.837 20.967 42.187 1.000 79.831 76 GLU B O 1
ATOM 2491 N N . MET B 2 78 ? 25.072 19.193 41.029 1.000 74.473 77 MET B N 1
ATOM 2492 C CA . MET B 2 78 ? 25.059 19.820 39.708 1.000 62.297 77 MET B CA 1
ATOM 2493 C C . MET B 2 78 ? 23.956 19.169 38.890 1.000 61.365 77 MET B C 1
ATOM 2494 O O . MET B 2 78 ? 23.958 17.943 38.792 1.000 66.092 77 MET B O 1
ATOM 2499 N N . GLN B 2 79 ? 23.033 19.966 38.327 1.000 54.296 78 GLN B N 1
ATOM 2500 C CA . GLN B 2 79 ? 22.115 19.487 37.303 1.000 58.793 78 GLN B CA 1
ATOM 2501 C C . GLN B 2 79 ? 22.815 19.582 35.942 1.000 61.234 78 GLN B C 1
ATOM 2502 O O . GLN B 2 79 ? 22.886 20.672 35.378 1.000 65.357 78 GLN B O 1
ATOM 2508 N N . VAL B 2 80 ? 23.251 18.428 35.406 1.000 63.907 79 VAL B N 1
ATOM 2509 C CA . VAL B 2 80 ? 23.905 18.285 34.110 1.000 55.622 79 VAL B CA 1
ATOM 2510 C C . VAL B 2 80 ? 22.981 17.639 33.062 1.000 61.292 79 VAL B C 1
ATOM 2511 O O . VAL B 2 80 ? 22.304 16.650 33.353 1.000 53.392 79 VAL B O 1
ATOM 2515 N N . VAL B 2 81 ? 23.030 18.179 31.817 1.000 62.927 80 VAL B N 1
ATOM 2516 C CA . VAL B 2 81 ? 22.257 17.720 30.663 1.000 51.925 80 VAL B CA 1
ATOM 2517 C C . VAL B 2 81 ? 23.204 17.034 29.677 1.000 53.846 80 VAL B C 1
ATOM 2518 O O . VAL B 2 81 ? 24.217 17.620 29.308 1.000 44.161 80 VAL B O 1
ATOM 2522 N N . PHE B 2 82 ? 22.852 15.790 29.290 1.000 45.547 81 PHE B N 1
ATOM 2523 C CA . PHE B 2 82 ? 23.548 15.022 28.276 1.000 41.729 81 PHE B CA 1
ATOM 2524 C C . PHE B 2 82 ? 22.668 14.867 27.043 1.000 44.020 81 PHE B C 1
ATOM 2525 O O . PHE B 2 82 ? 21.431 14.931 27.109 1.000 44.587 81 PHE B O 1
ATOM 2533 N N . SER B 2 83 ? 23.330 14.689 25.900 1.000 43.785 82 SER B N 1
ATOM 2534 C CA . SER B 2 83 ? 22.616 14.619 24.633 1.000 49.630 82 SER B CA 1
ATOM 2535 C C . SER B 2 83 ? 23.030 13.356 23.882 1.000 48.937 82 SER B C 1
ATOM 2536 O O . SER B 2 83 ? 24.175 12.897 23.969 1.000 46.496 82 SER B O 1
ATOM 2539 N N . VAL B 2 84 ? 22.087 12.819 23.120 1.000 45.642 83 VAL B N 1
ATOM 2540 C CA . VAL B 2 84 ? 22.408 11.743 22.211 1.000 49.528 83 VAL B CA 1
ATOM 2541 C C . VAL B 2 84 ? 21.571 11.896 20.948 1.000 49.770 83 VAL B C 1
ATOM 2542 O O . VAL B 2 84 ? 20.357 12.072 21.003 1.000 47.169 83 VAL B O 1
ATOM 2546 N N . SER B 2 85 ? 22.239 11.728 19.812 1.000 52.226 84 SER B N 1
ATOM 2547 C CA . SER B 2 85 ? 21.683 12.153 18.548 1.000 54.742 84 SER B CA 1
ATOM 2548 C C . SER B 2 85 ? 21.821 11.055 17.485 1.000 52.063 84 SER B C 1
ATOM 2549 O O . SER B 2 85 ? 22.857 10.409 17.403 1.000 46.441 84 SER B O 1
ATOM 2552 N N . ASP B 2 86 ? 20.740 10.831 16.717 1.000 50.730 85 ASP B N 1
ATOM 2553 C CA . ASP B 2 86 ? 20.708 10.035 15.496 1.000 50.973 85 ASP B CA 1
ATOM 2554 C C . ASP B 2 86 ? 20.530 11.000 14.314 1.000 54.666 85 ASP B C 1
ATOM 2555 O O . ASP B 2 86 ? 20.597 12.218 14.473 1.000 59.948 85 ASP B O 1
ATOM 2560 N N . SER B 2 87 ? 20.246 10.463 13.126 1.000 55.733 86 SER B N 1
ATOM 2561 C CA . SER B 2 87 ? 20.086 11.267 11.921 1.000 63.584 86 SER B CA 1
ATOM 2562 C C . SER B 2 87 ? 18.871 12.217 11.946 1.000 61.767 86 SER B C 1
ATOM 2563 O O . SER B 2 87 ? 18.868 13.165 11.166 1.000 55.893 86 SER B O 1
ATOM 2566 N N . GLN B 2 88 ? 17.869 11.991 12.826 1.000 61.592 87 GLN B N 1
ATOM 2567 C CA . GLN B 2 88 ? 16.594 12.724 12.847 1.000 66.029 87 GLN B CA 1
ATOM 2568 C C . GLN B 2 88 ? 16.515 13.830 13.925 1.000 60.031 87 GLN B C 1
ATOM 2569 O O . GLN B 2 88 ? 15.563 14.622 13.963 1.000 71.032 87 GLN B O 1
ATOM 2575 N N . GLY B 2 89 ? 17.460 13.863 14.863 1.000 54.962 88 GLY B N 1
ATOM 2576 C CA . GLY B 2 89 ? 17.468 14.898 15.883 1.000 61.332 8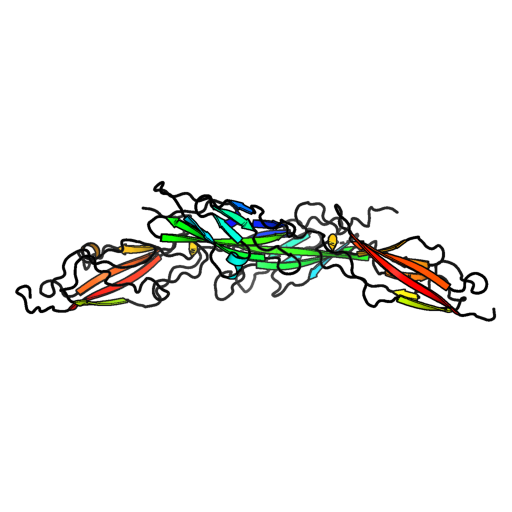8 GLY B CA 1
ATOM 2577 C C . GLY B 2 89 ? 18.012 14.410 17.227 1.000 61.860 88 GLY B C 1
ATOM 2578 O O . GLY B 2 89 ? 18.432 13.253 17.358 1.000 48.624 88 GLY B O 1
ATOM 2579 N N . VAL B 2 90 ? 17.934 15.309 18.228 1.000 59.712 89 VAL B N 1
ATOM 2580 C CA . VAL B 2 90 ? 18.625 15.158 19.500 1.000 51.104 89 VAL B CA 1
ATOM 2581 C C . VAL B 2 90 ? 17.646 14.834 20.623 1.000 51.588 89 VAL B C 1
ATOM 2582 O O . VAL B 2 90 ? 16.620 15.477 20.750 1.000 55.525 89 VAL B O 1
ATOM 2586 N N . VAL B 2 91 ? 18.028 13.866 21.465 1.000 52.371 90 VAL B N 1
ATOM 2587 C CA . VAL B 2 91 ? 17.366 13.533 22.719 1.000 48.614 90 VAL B CA 1
ATOM 2588 C C . VAL B 2 91 ? 18.237 14.017 23.887 1.000 49.939 90 VAL B C 1
ATOM 2589 O O . VAL B 2 91 ? 19.438 13.761 23.890 1.000 52.546 90 VAL B O 1
ATOM 2593 N N . LYS B 2 92 ? 17.632 14.682 24.893 1.000 50.573 91 LYS B N 1
ATOM 2594 C CA . LYS B 2 92 ? 18.348 15.220 26.048 1.000 47.438 91 LYS B CA 1
ATOM 2595 C C . LYS B 2 92 ? 17.700 14.683 27.306 1.000 45.552 91 LYS B C 1
ATOM 2596 O O . LYS B 2 92 ? 16.486 14.529 27.322 1.000 60.386 91 LYS B O 1
ATOM 2602 N N . ASP B 2 93 ? 18.521 14.313 28.300 1.000 52.781 92 ASP B N 1
ATOM 2603 C CA . ASP B 2 93 ? 18.035 13.995 29.641 1.000 58.235 92 ASP B CA 1
ATOM 2604 C C . ASP B 2 93 ? 19.013 14.581 30.668 1.000 57.954 92 ASP B C 1
ATOM 2605 O O . ASP B 2 93 ? 20.201 14.781 30.383 1.000 50.971 92 ASP B O 1
ATOM 2610 N N . THR B 2 94 ? 18.461 14.941 31.833 1.000 58.831 93 THR B N 1
ATOM 2611 C CA . THR B 2 94 ? 19.217 15.534 32.926 1.000 55.766 93 THR B CA 1
ATOM 2612 C C . THR B 2 94 ? 19.605 14.467 33.943 1.000 56.673 93 THR B C 1
ATOM 2613 O O . THR B 2 94 ? 18.789 13.611 34.296 1.000 56.204 93 THR B O 1
ATOM 2617 N N . VAL B 2 95 ? 20.825 14.618 34.465 1.000 56.500 94 VAL B N 1
ATOM 2618 C CA . VAL B 2 95 ? 21.364 13.791 35.523 1.000 58.580 94 VAL B CA 1
ATOM 2619 C C . VAL B 2 95 ? 21.613 14.675 36.737 1.000 59.638 94 VAL B C 1
ATOM 2620 O O . VAL B 2 95 ? 22.316 15.682 36.648 1.000 61.821 94 VAL B O 1
ATOM 2624 N N . ASN B 2 96 ? 21.048 14.271 37.876 1.000 69.937 95 ASN B N 1
ATOM 2625 C CA . ASN B 2 96 ? 21.399 14.878 39.148 1.000 59.913 95 ASN B CA 1
ATOM 2626 C C . ASN B 2 96 ? 22.729 14.272 39.597 1.000 53.755 95 ASN B C 1
ATOM 2627 O O . ASN B 2 96 ? 22.771 13.090 39.924 1.000 49.681 95 ASN B O 1
ATOM 2632 N N . ILE B 2 97 ? 23.789 15.095 39.636 1.000 54.131 96 ILE B N 1
ATOM 2633 C CA . ILE B 2 97 ? 25.107 14.649 40.066 1.000 55.753 96 ILE B CA 1
ATOM 2634 C C . ILE B 2 97 ? 25.307 15.094 41.503 1.000 56.863 96 ILE B C 1
ATOM 2635 O O . ILE B 2 97 ? 25.080 16.252 41.800 1.000 63.299 96 ILE B O 1
ATOM 2640 N N . GLN B 2 98 ? 25.768 14.176 42.359 1.000 54.205 97 GLN B N 1
ATOM 2641 C CA . GLN B 2 98 ? 26.038 14.470 43.750 1.000 54.252 97 GLN B CA 1
ATOM 2642 C C . GLN B 2 98 ? 27.532 14.325 43.969 1.000 52.772 97 GLN B C 1
ATOM 2643 O O . GLN B 2 98 ? 28.075 13.312 43.575 1.000 64.138 97 GLN B O 1
ATOM 2649 N N . ILE B 2 99 ? 28.189 15.334 44.548 1.000 54.714 98 ILE B N 1
ATOM 2650 C CA . ILE B 2 99 ? 29.602 15.218 44.868 1.000 55.972 98 ILE B CA 1
ATOM 2651 C C . ILE B 2 99 ? 29.693 14.673 46.292 1.000 61.733 98 ILE B C 1
ATOM 2652 O O . ILE B 2 99 ? 29.128 15.232 47.239 1.000 57.971 98 ILE B O 1
ATOM 2657 N N . GLY B 2 100 ? 30.303 13.482 46.385 1.000 64.451 99 GLY B N 1
ATOM 2658 C CA . GLY B 2 100 ? 30.523 12.803 47.644 1.000 59.552 99 GLY B CA 1
ATOM 2659 C C . GLY B 2 100 ? 31.686 13.454 48.386 1.000 65.806 99 GLY B C 1
ATOM 2660 O O . GLY B 2 100 ? 32.676 13.855 47.761 1.000 62.233 99 GLY B O 1
ATOM 2661 N N . ASP B 2 101 ? 31.518 13.581 49.710 1.000 61.963 100 ASP B N 1
ATOM 2662 C CA . ASP B 2 101 ? 32.519 14.195 50.550 1.000 59.118 100 ASP B CA 1
ATOM 2663 C C . ASP B 2 101 ? 33.598 13.166 50.830 1.000 55.297 100 ASP B C 1
ATOM 2664 O O . ASP B 2 101 ? 33.300 12.003 51.075 1.000 63.558 100 ASP B O 1
ATOM 2669 N N . VAL B 2 102 ? 34.833 13.656 50.795 1.000 55.001 101 VAL B N 1
ATOM 2670 C CA . VAL B 2 102 ? 35.976 13.009 51.399 1.000 56.351 101 VAL B CA 1
ATOM 2671 C C . VAL B 2 102 ? 36.518 13.952 52.465 1.000 62.435 101 VAL B C 1
ATOM 2672 O O . VAL B 2 102 ? 36.243 15.149 52.412 1.000 60.407 101 VAL B O 1
ATOM 2676 N N . ASN B 2 103 ? 37.275 13.378 53.417 1.000 64.281 102 ASN B N 1
ATOM 2677 C CA . ASN B 2 103 ? 37.978 14.131 54.445 1.000 61.533 102 ASN B CA 1
ATOM 2678 C C . AS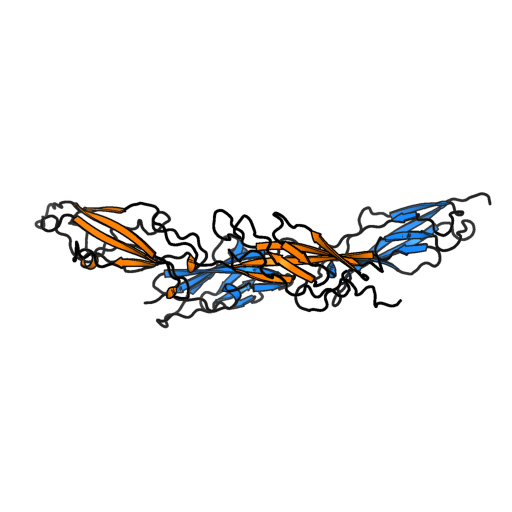N B 2 103 ? 39.308 14.624 53.888 1.000 58.095 102 ASN B C 1
ATOM 2679 O O . ASN B 2 103 ? 40.310 13.935 53.980 1.000 58.299 102 ASN B O 1
ATOM 2684 N N . ASP B 2 104 ? 39.300 15.829 53.305 1.000 62.904 103 ASP B N 1
ATOM 2685 C CA . ASP B 2 104 ? 40.488 16.401 52.688 1.000 64.412 103 ASP B CA 1
ATOM 2686 C C . ASP B 2 104 ? 40.839 17.741 53.334 1.000 65.542 103 ASP B C 1
ATOM 2687 O O . ASP B 2 104 ? 41.732 18.418 52.840 1.000 65.395 103 ASP B O 1
ATOM 2692 N N . ASN B 2 105 ? 40.150 18.126 54.422 1.000 64.698 104 ASN B N 1
ATOM 2693 C CA . ASN B 2 105 ? 40.526 19.316 55.179 1.000 67.195 104 ASN B CA 1
ATOM 2694 C C . ASN B 2 105 ? 40.896 18.941 56.611 1.000 68.874 104 ASN B C 1
ATOM 2695 O O . ASN B 2 105 ? 40.309 18.043 57.196 1.000 66.084 104 ASN B O 1
ATOM 2700 N N . ALA B 2 106 ? 41.895 19.623 57.174 1.000 68.020 105 ALA B N 1
ATOM 2701 C CA . ALA B 2 106 ? 42.220 19.439 58.578 1.000 63.357 105 ALA B CA 1
ATOM 2702 C C . ALA B 2 106 ? 41.586 20.563 59.410 1.000 60.674 105 ALA B C 1
ATOM 2703 O O . ALA B 2 106 ? 41.147 21.585 58.873 1.000 66.092 105 ALA B O 1
ATOM 2705 N N . PRO B 2 107 ? 41.430 20.385 60.741 1.000 57.422 106 PRO B N 1
ATOM 2706 C CA . PRO B 2 107 ? 40.865 21.437 61.585 1.000 57.029 106 PRO B CA 1
ATOM 2707 C C . PRO B 2 107 ? 41.687 22.728 61.544 1.000 61.225 106 PRO B C 1
ATOM 2708 O O . PRO B 2 107 ? 42.919 22.717 61.545 1.000 58.579 106 PRO B O 1
ATOM 2712 N N . THR B 2 108 ? 40.968 23.849 61.486 1.000 54.923 107 THR B N 1
ATOM 2713 C CA . THR B 2 108 ? 41.573 25.163 61.582 1.000 58.269 107 THR B CA 1
ATOM 2714 C C . THR B 2 108 ? 41.264 25.749 62.964 1.000 58.953 107 THR B C 1
ATOM 2715 O O . THR B 2 108 ? 40.107 25.899 63.363 1.000 54.619 107 THR B O 1
ATOM 2719 N N . PHE B 2 109 ? 42.342 26.057 63.693 1.000 57.823 108 PHE B N 1
ATOM 2720 C CA . PHE B 2 109 ? 42.273 26.789 64.942 1.000 50.760 108 PHE B CA 1
ATOM 2721 C C . PHE B 2 109 ? 41.989 28.265 64.670 1.000 56.197 108 PHE B C 1
ATOM 2722 O O . PHE B 2 109 ? 42.544 28.857 63.743 1.000 57.324 108 PHE B O 1
ATOM 2730 N N . HIS B 2 110 ? 41.109 28.849 65.487 1.000 53.471 109 HIS B N 1
ATOM 2731 C CA . HIS B 2 110 ? 40.733 30.237 65.335 1.000 52.314 109 HIS B CA 1
ATOM 2732 C C . HIS B 2 110 ? 41.279 31.020 66.516 1.000 52.498 109 HIS B C 1
ATOM 2733 O O . HIS B 2 110 ? 41.638 30.447 67.541 1.000 49.429 109 HIS B O 1
ATOM 2740 N N . ASN B 2 111 ? 41.380 32.334 66.324 1.000 46.544 110 ASN B N 1
ATOM 2741 C CA . ASN B 2 111 ? 41.655 33.249 67.416 1.000 47.277 110 ASN B CA 1
ATOM 2742 C C . ASN B 2 111 ? 43.087 33.083 67.948 1.000 40.701 110 ASN B C 1
ATOM 2743 O O . ASN B 2 111 ? 43.365 33.406 69.086 1.000 42.874 110 ASN B O 1
ATOM 2748 N N . GLN B 2 112 ? 43.990 32.548 67.144 1.000 38.647 111 GLN B N 1
ATOM 2749 C CA . GLN B 2 112 ? 45.365 32.392 67.563 1.000 43.198 111 GLN B CA 1
ATOM 2750 C C . GLN B 2 112 ? 46.086 33.712 67.388 1.000 47.861 111 GLN B C 1
ATOM 2751 O O . GLN B 2 112 ? 45.680 34.527 66.573 1.000 51.936 111 GLN B O 1
ATOM 2757 N N . PRO B 2 113 ? 47.220 33.922 68.085 1.000 54.165 112 PRO B N 1
ATOM 2758 C CA . PRO B 2 113 ? 47.747 32.963 69.071 1.000 53.135 112 PRO B CA 1
ATOM 2759 C C . PRO B 2 113 ? 47.110 32.941 70.467 1.000 48.241 112 PRO B C 1
ATOM 2760 O O . PRO B 2 113 ? 46.551 33.933 70.918 1.000 60.240 112 PRO B O 1
ATOM 2764 N N . TYR B 2 114 ? 47.305 31.820 71.170 1.000 50.056 113 TYR B N 1
ATOM 2765 C CA . TYR B 2 114 ? 46.694 31.523 72.456 1.000 51.150 113 TYR B CA 1
ATOM 2766 C C . TYR B 2 114 ? 47.635 31.760 73.657 1.000 48.074 113 TYR B C 1
ATOM 2767 O O . TYR B 2 114 ? 48.602 31.035 73.835 1.000 48.932 113 TYR B O 1
ATOM 2776 N N . THR B 2 115 ? 47.304 32.715 74.548 1.000 49.171 114 THR B N 1
ATOM 2777 C CA . THR B 2 115 ? 48.141 33.048 75.701 1.000 44.465 114 THR B CA 1
ATOM 2778 C C . THR B 2 115 ? 47.279 33.211 76.961 1.000 46.892 114 THR B C 1
ATOM 2779 O O . THR B 2 115 ? 46.092 33.567 76.904 1.000 40.484 114 THR B O 1
ATOM 2783 N N . VAL B 2 116 ? 47.887 32.943 78.127 1.000 42.471 115 VAL B N 1
ATOM 2784 C CA . VAL B 2 116 ? 47.158 32.897 79.380 1.000 40.301 115 VAL B CA 1
ATOM 2785 C C . VAL B 2 116 ? 48.092 33.437 80.447 1.000 41.550 115 VAL B C 1
ATOM 2786 O O . VAL B 2 116 ? 49.293 33.192 80.400 1.000 41.980 115 VAL B O 1
ATOM 2790 N N . ASN B 2 117 ? 47.536 34.227 81.373 1.000 44.982 116 ASN B N 1
ATOM 2791 C CA . ASN B 2 117 ? 48.295 34.761 82.483 1.000 44.692 116 ASN B CA 1
ATOM 2792 C C . ASN B 2 117 ? 47.451 34.623 83.739 1.000 48.059 116 ASN B C 1
ATOM 2793 O O . ASN B 2 117 ? 46.454 35.339 83.889 1.000 45.266 116 ASN B O 1
ATOM 2798 N N . ILE B 2 118 ? 47.900 33.736 84.640 1.000 49.326 117 ILE B N 1
ATOM 2799 C CA . ILE B 2 118 ? 47.167 33.408 85.853 1.000 52.408 117 ILE B CA 1
ATOM 2800 C C . ILE B 2 118 ? 48.129 33.325 87.031 1.000 53.210 117 ILE B C 1
ATOM 2801 O O . ILE B 2 118 ? 49.292 32.966 86.865 1.000 55.693 117 ILE B O 1
ATOM 2806 N N . PRO B 2 119 ? 47.657 33.662 88.252 1.000 54.340 118 PRO B N 1
ATOM 2807 C CA . PRO B 2 119 ? 48.461 33.496 89.458 1.000 59.345 118 PRO B CA 1
ATOM 2808 C C . PRO B 2 119 ? 48.747 32.028 89.781 1.000 53.461 118 PRO B C 1
ATOM 2809 O O . PRO B 2 119 ? 47.941 31.154 89.505 1.000 55.666 118 PRO B O 1
ATOM 2813 N N . GLU B 2 120 ? 49.901 31.790 90.404 1.000 54.326 119 GLU B N 1
ATOM 2814 C CA . GLU B 2 120 ? 50.344 30.462 90.780 1.000 53.861 119 GLU B CA 1
ATOM 2815 C C . GLU B 2 120 ? 49.373 29.823 91.772 1.000 53.032 119 GLU B C 1
ATOM 2816 O O . GLU B 2 120 ? 49.385 28.602 91.905 1.000 59.392 119 GLU B O 1
ATOM 2822 N N . ASP B 2 121 ? 48.512 30.625 92.426 1.000 54.987 120 ASP B N 1
ATOM 2823 C CA . ASP B 2 121 ? 47.654 30.132 93.513 1.000 59.667 120 ASP B CA 1
ATOM 2824 C C . ASP B 2 121 ? 46.244 29.815 92.998 1.000 57.791 120 ASP B C 1
ATOM 2825 O O . ASP B 2 121 ? 45.272 29.767 93.749 1.000 58.746 120 ASP B O 1
ATOM 2830 N N . THR B 2 122 ? 46.147 29.568 91.699 1.000 57.823 121 THR B N 1
ATOM 2831 C CA . THR B 2 122 ? 44.883 29.289 91.060 1.000 55.845 121 THR B CA 1
ATOM 2832 C C . THR B 2 122 ? 44.436 27.899 91.477 1.000 52.998 121 THR B C 1
ATOM 2833 O O . THR B 2 122 ? 45.206 26.943 91.364 1.000 58.943 121 THR B O 1
ATOM 2837 N N . SER B 2 123 ? 43.175 27.830 91.923 1.000 47.852 122 SER B N 1
ATOM 2838 C CA . SER B 2 123 ? 42.601 26.612 92.479 1.000 53.395 122 SER B CA 1
ATOM 2839 C C . SER B 2 123 ? 42.458 25.537 91.401 1.000 51.710 122 SER B C 1
ATOM 2840 O O . SER B 2 123 ? 42.156 25.824 90.243 1.000 46.690 122 SER B O 1
ATOM 2843 N N . VAL B 2 124 ? 42.598 24.288 91.837 1.000 53.759 123 VAL B N 1
ATOM 2844 C CA . VAL B 2 124 ? 42.301 23.125 91.021 1.000 50.901 123 VAL B CA 1
ATOM 2845 C C . VAL B 2 124 ? 40.823 23.109 90.636 1.000 48.907 123 VAL B C 1
ATOM 2846 O O . VAL B 2 124 ? 39.950 23.278 91.471 1.000 53.144 123 VAL B O 1
ATOM 2850 N N . GLY B 2 125 ? 40.559 22.871 89.352 1.000 48.409 124 GLY B N 1
ATOM 2851 C CA . GLY B 2 125 ? 39.202 22.879 88.842 1.000 51.677 124 GLY B CA 1
ATOM 2852 C C . GLY B 2 125 ? 38.925 24.103 87.985 1.000 51.400 124 GLY B C 1
ATOM 2853 O O . GLY B 2 125 ? 37.941 24.128 87.263 1.000 56.425 124 GLY B O 1
ATOM 2854 N N . THR B 2 126 ? 39.803 25.110 88.065 1.000 52.189 125 THR B N 1
ATOM 2855 C CA . THR B 2 126 ? 39.512 26.408 87.492 1.000 50.272 125 THR B CA 1
ATOM 2856 C C . THR B 2 126 ? 39.671 26.330 85.971 1.000 51.103 125 THR B C 1
ATOM 2857 O O . THR B 2 126 ? 40.669 25.803 85.481 1.000 48.484 125 THR B O 1
ATOM 2861 N N . SER B 2 127 ? 38.692 26.886 85.235 1.000 52.452 126 SER B N 1
ATOM 2862 C CA . SER B 2 127 ? 38.805 27.092 83.793 1.000 55.174 126 SER B CA 1
ATOM 2863 C C . SER B 2 127 ? 39.620 28.340 83.490 1.000 46.395 126 SER B C 1
ATOM 2864 O O . SER B 2 127 ? 39.375 29.378 84.090 1.000 52.428 126 SER B O 1
ATOM 2867 N N . ILE B 2 128 ? 40.548 28.240 82.532 1.000 52.129 127 ILE B N 1
ATOM 2868 C CA . ILE B 2 128 ? 41.525 29.302 82.302 1.000 53.778 127 ILE B CA 1
ATOM 2869 C C . ILE B 2 128 ? 41.658 29.669 80.822 1.000 57.158 127 ILE B C 1
ATOM 2870 O O . ILE B 2 128 ? 42.273 30.684 80.512 1.000 61.442 127 ILE B O 1
ATOM 2875 N N . PHE B 2 129 ? 41.079 28.870 79.917 1.000 56.325 128 PHE B N 1
ATOM 2876 C CA . PHE B 2 129 ? 41.027 29.226 78.507 1.000 54.600 128 PHE B CA 1
ATOM 2877 C C . PHE B 2 129 ? 40.024 28.324 77.797 1.000 46.986 128 PHE B C 1
ATOM 2878 O O . PHE B 2 129 ? 39.617 27.321 78.362 1.000 50.165 128 PHE B O 1
ATOM 2886 N N . MET B 2 130 ? 39.691 28.675 76.551 1.000 48.314 129 MET B N 1
ATOM 2887 C CA . MET B 2 130 ? 38.958 27.811 75.636 1.000 47.007 129 MET B CA 1
ATOM 2888 C C . MET B 2 130 ? 39.422 28.009 74.187 1.000 51.896 129 MET B C 1
ATOM 2889 O O . MET B 2 130 ? 39.239 29.095 73.608 1.000 57.842 129 MET B O 1
ATOM 2894 N N . VAL B 2 131 ? 39.989 26.937 73.600 1.000 51.336 130 VAL B N 1
ATOM 2895 C CA . VAL B 2 131 ? 40.356 26.936 72.193 1.000 53.355 130 VAL B CA 1
ATOM 2896 C C . VAL B 2 131 ? 39.107 26.636 71.364 1.000 54.501 130 VAL B C 1
ATOM 2897 O O . VAL B 2 131 ? 38.123 26.061 71.841 1.000 57.731 130 VAL B O 1
ATOM 2901 N N . ASN B 2 132 ? 39.178 27.008 70.082 1.000 59.309 131 ASN B N 1
ATOM 2902 C CA . ASN B 2 132 ? 38.104 26.687 69.165 1.000 60.424 131 ASN B CA 1
ATOM 2903 C C . ASN B 2 132 ? 38.700 26.447 67.779 1.000 56.641 131 ASN B C 1
ATOM 2904 O O . ASN B 2 132 ? 39.716 27.017 67.395 1.000 51.698 131 ASN B O 1
ATOM 2909 N N . ALA B 2 133 ? 38.104 25.474 67.092 1.000 67.249 132 ALA B N 1
ATOM 2910 C CA . ALA B 2 133 ? 38.520 25.058 65.770 1.000 62.481 132 ALA B CA 1
ATOM 2911 C C . ALA B 2 133 ? 37.275 24.664 64.978 1.000 62.279 132 ALA B C 1
ATOM 2912 O O . ALA B 2 133 ? 36.221 24.378 65.547 1.000 56.566 132 ALA B O 1
ATOM 2914 N N . THR B 2 134 ? 37.374 24.736 63.650 1.000 60.704 133 THR B N 1
ATOM 2915 C CA . THR B 2 134 ? 36.324 24.233 62.784 1.000 57.263 133 THR B CA 1
ATOM 2916 C C . THR B 2 134 ? 36.976 23.415 61.681 1.000 53.614 133 THR B C 1
ATOM 2917 O O . THR B 2 134 ? 38.184 23.468 61.495 1.000 51.436 133 THR B O 1
ATOM 2921 N N . ASP B 2 135 ? 36.124 22.674 60.971 1.000 60.357 134 ASP B N 1
ATOM 2922 C CA . ASP B 2 135 ? 36.520 21.743 59.932 1.000 53.909 134 ASP B CA 1
ATOM 2923 C C . ASP B 2 135 ? 35.363 21.670 58.942 1.000 50.005 134 ASP B C 1
ATOM 2924 O O . ASP B 2 135 ? 34.257 21.310 59.341 1.000 55.444 134 ASP B O 1
ATOM 2929 N N . PRO B 2 136 ? 35.541 22.046 57.650 1.000 47.745 135 PRO B N 1
ATOM 2930 C CA . PRO B 2 136 ? 34.407 22.071 56.707 1.000 48.906 135 PRO B CA 1
ATOM 2931 C C . PRO B 2 136 ? 33.896 20.713 56.180 1.000 50.861 135 PRO B C 1
ATOM 2932 O O . PRO B 2 136 ? 32.863 20.693 55.522 1.000 52.037 135 PRO B O 1
ATOM 2936 N N . ASP B 2 137 ? 34.579 19.579 56.467 1.000 55.030 136 ASP B N 1
ATOM 2937 C CA . ASP B 2 137 ? 34.161 18.270 55.957 1.000 53.599 136 ASP B CA 1
ATOM 2938 C C . ASP B 2 137 ? 32.851 17.850 56.631 1.000 56.040 136 ASP B C 1
ATOM 2939 O O . ASP B 2 137 ? 32.436 18.472 57.603 1.000 65.876 136 ASP B O 1
ATOM 2944 N N . GLN B 2 138 ? 32.197 16.796 56.108 1.000 58.447 137 GLN B N 1
ATOM 2945 C CA . GLN B 2 138 ? 30.868 16.374 56.561 1.000 54.833 137 GLN B CA 1
ATOM 2946 C C . GLN B 2 138 ? 30.923 15.301 57.664 1.000 52.614 137 GLN B C 1
ATOM 2947 O O . GLN B 2 138 ? 31.844 14.478 57.726 1.000 56.504 137 GLN B O 1
ATOM 2953 N N . GLY B 2 139 ? 29.873 15.263 58.503 1.000 49.405 138 GLY B N 1
ATOM 2954 C CA . GLY B 2 139 ? 29.793 14.347 59.629 1.000 50.265 138 GLY B CA 1
ATOM 2955 C C . GLY B 2 139 ? 31.143 14.190 60.334 1.000 66.398 138 GLY B C 1
ATOM 2956 O O . GLY B 2 139 ? 31.705 15.180 60.810 1.000 72.360 138 GLY B O 1
ATOM 2957 N N . THR B 2 140 ? 31.665 12.953 60.397 1.000 70.260 139 THR B N 1
ATOM 2958 C CA . THR B 2 140 ? 32.769 12.652 61.299 1.000 69.919 139 THR B CA 1
ATOM 2959 C C . THR B 2 140 ? 34.017 13.435 60.883 1.000 67.016 139 THR B C 1
ATOM 2960 O O . THR B 2 140 ? 34.801 13.859 61.730 1.000 70.270 139 THR B O 1
ATOM 2964 N N . GLY B 2 141 ? 34.173 13.675 59.581 1.000 62.635 140 GLY B N 1
ATOM 2965 C CA . GLY B 2 141 ? 35.336 14.381 59.076 1.000 59.509 140 GLY B CA 1
ATOM 2966 C C . GLY B 2 141 ? 35.399 15.830 59.558 1.000 54.773 140 GLY B C 1
ATOM 2967 O O . GLY B 2 141 ? 36.442 16.452 59.467 1.000 58.616 140 GLY B O 1
ATOM 2968 N N . GLY B 2 142 ? 34.285 16.377 60.043 1.000 52.923 141 GLY B N 1
ATOM 2969 C CA . GLY B 2 142 ? 34.230 17.762 60.493 1.000 58.710 141 GLY B CA 1
ATOM 2970 C C . GLY B 2 142 ? 33.820 17.930 61.962 1.000 58.697 141 GLY B C 1
ATOM 2971 O O . GLY B 2 142 ? 33.381 19.011 62.350 1.000 54.104 141 GLY B O 1
ATOM 2972 N N . SER B 2 143 ? 33.931 16.851 62.750 1.000 58.472 142 SER B N 1
ATOM 2973 C CA . SER B 2 143 ? 33.785 16.876 64.198 1.000 62.910 142 SER B CA 1
ATOM 2974 C C . SER B 2 143 ? 35.175 16.786 64.824 1.000 66.021 142 SER B C 1
ATOM 2975 O O . SER B 2 143 ? 35.920 15.851 64.517 1.000 61.102 142 SER B O 1
ATOM 2978 N N . VAL B 2 144 ? 35.494 17.734 65.722 1.000 61.417 143 VAL B N 1
ATOM 2979 C CA . VAL B 2 144 ? 36.856 17.926 66.203 1.000 61.848 143 VAL B CA 1
ATOM 2980 C C . VAL B 2 144 ? 37.005 17.503 67.670 1.000 60.600 143 VAL B C 1
ATOM 2981 O O . VAL B 2 144 ? 36.186 17.843 68.525 1.000 57.189 143 VAL B O 1
ATOM 2985 N N . LEU B 2 145 ? 38.096 16.784 67.965 1.000 61.080 144 LEU B N 1
ATOM 2986 C CA . LEU B 2 145 ? 38.467 16.465 69.338 1.000 62.801 144 LEU B CA 1
ATOM 2987 C C . LEU B 2 145 ? 39.795 17.126 69.677 1.000 59.293 144 LEU B C 1
ATOM 2988 O O . LEU B 2 145 ? 40.728 17.075 68.878 1.000 58.563 144 LEU B O 1
ATOM 2993 N N . PHE B 2 146 ? 39.873 17.659 70.907 1.000 61.182 145 PHE B N 1
ATOM 2994 C CA . PHE B 2 146 ? 41.046 18.366 71.403 1.000 62.817 145 PHE B CA 1
ATOM 2995 C C . PHE B 2 146 ? 41.766 17.503 72.433 1.000 62.227 145 PHE B C 1
ATOM 2996 O O . PHE B 2 146 ? 41.124 16.877 73.276 1.000 63.581 145 PHE B O 1
ATOM 3004 N N . SER B 2 147 ? 43.099 17.531 72.375 1.000 62.904 146 SER B N 1
ATOM 3005 C CA . SER B 2 147 ? 43.946 16.838 73.330 1.000 63.510 146 SER B CA 1
ATOM 3006 C C . SER B 2 147 ? 45.255 17.618 73.471 1.000 63.282 146 SER B C 1
ATOM 3007 O O . SER B 2 147 ? 45.566 18.424 72.601 1.000 64.732 146 SER B O 1
ATOM 3010 N N . PHE B 2 148 ? 46.006 17.403 74.565 1.000 63.349 147 PHE B N 1
ATOM 3011 C CA . PHE B 2 148 ? 47.371 17.908 74.640 1.000 60.835 147 PHE B CA 1
ATOM 3012 C C . PHE B 2 148 ? 48.320 16.824 74.170 1.000 58.019 147 PHE B C 1
ATOM 3013 O O . PHE B 2 148 ? 48.096 15.652 74.476 1.000 68.315 147 PHE B O 1
ATOM 3021 N N . GLN B 2 149 ? 49.393 17.260 73.493 1.000 63.649 148 GLN B N 1
ATOM 3022 C CA . GLN B 2 149 ? 50.364 16.385 72.860 1.000 66.533 148 GLN B CA 1
ATOM 3023 C C . GLN B 2 149 ? 51.744 17.028 72.889 1.000 71.888 148 GLN B C 1
ATOM 3024 O O . GLN B 2 149 ? 52.105 17.762 71.978 1.000 75.669 148 GLN B O 1
ATOM 3030 N N . PRO B 2 150 ? 52.593 16.725 73.894 1.000 76.833 149 PRO B N 1
ATOM 3031 C CA . PRO B 2 150 ? 52.324 15.658 74.866 1.000 72.451 149 PRO B CA 1
ATOM 3032 C C . PRO B 2 150 ? 51.313 16.042 75.943 1.000 80.038 149 PRO B C 1
ATOM 3033 O O . PRO B 2 150 ? 50.989 17.217 76.081 1.000 85.061 149 PRO B O 1
ATOM 3037 N N . PRO B 2 151 ? 50.756 15.065 76.706 1.000 85.070 150 PRO B N 1
ATOM 3038 C CA . PRO B 2 151 ? 49.876 15.359 77.846 1.000 82.145 150 PRO B CA 1
ATOM 3039 C C . PRO B 2 151 ? 50.550 16.120 78.989 1.000 76.962 150 PRO B C 1
ATOM 3040 O O . PRO B 2 151 ? 51.769 16.106 79.109 1.000 76.182 150 PRO B O 1
ATOM 3044 N N . SER B 2 152 ? 49.745 16.797 79.819 1.000 71.854 151 SER B N 1
ATOM 3045 C CA . SER B 2 152 ? 50.276 17.583 80.916 1.000 67.976 151 SER B CA 1
ATOM 3046 C C . SER B 2 152 ? 49.670 17.065 82.206 1.000 70.559 151 SER B C 1
ATOM 3047 O O . SER B 2 152 ? 48.465 16.859 82.320 1.000 81.320 151 SER B O 1
ATOM 3050 N N . PRO B 2 153 ? 50.515 16.804 83.215 1.000 71.315 152 PRO B N 1
ATOM 3051 C CA . PRO B 2 153 ? 50.001 16.518 84.552 1.000 62.606 152 PRO B CA 1
ATOM 3052 C C . PRO B 2 153 ? 49.333 17.709 85.251 1.000 63.931 152 PRO B C 1
ATOM 3053 O O . PRO B 2 153 ? 48.567 17.488 86.191 1.000 65.230 152 PRO B O 1
ATOM 3057 N N . PHE B 2 154 ? 49.606 18.957 84.794 1.000 61.124 153 PHE B N 1
ATOM 3058 C CA . PHE B 2 154 ? 49.150 20.171 85.480 1.000 64.695 153 PHE B CA 1
ATOM 3059 C C . PHE B 2 154 ? 47.897 20.799 84.855 1.000 60.978 153 PHE B C 1
ATOM 3060 O O . PHE B 2 154 ? 47.198 21.562 85.523 1.000 53.619 153 PHE B O 1
ATOM 3068 N N . PHE B 2 155 ? 47.628 20.537 83.567 1.000 60.014 154 PHE B N 1
ATOM 3069 C CA . PHE B 2 155 ? 46.461 21.112 82.915 1.000 54.907 154 PHE B CA 1
ATOM 3070 C C . PHE B 2 155 ? 45.767 20.025 82.112 1.000 52.811 154 PHE B C 1
ATOM 3071 O O . PHE B 2 155 ? 46.439 19.173 81.541 1.000 57.693 154 PHE B O 1
ATOM 3079 N N . SER B 2 156 ? 44.437 20.097 82.018 1.000 56.648 155 SER B N 1
ATOM 3080 C CA . SER B 2 156 ? 43.720 19.236 81.096 1.000 65.177 155 SER B CA 1
ATOM 3081 C C . SER B 2 156 ? 42.693 20.037 80.301 1.000 62.962 155 SER B C 1
ATOM 3082 O O . SER B 2 156 ? 42.237 21.100 80.712 1.000 68.950 155 SER B O 1
ATOM 3085 N N . ILE B 2 157 ? 42.359 19.466 79.145 1.000 68.714 156 ILE B N 1
ATOM 3086 C CA . ILE B 2 157 ? 41.520 20.077 78.130 1.000 61.892 156 ILE B CA 1
ATOM 3087 C C . ILE B 2 157 ? 40.363 19.122 77.855 1.000 54.892 156 ILE B C 1
ATOM 3088 O O . ILE B 2 157 ? 40.580 17.958 77.598 1.000 58.290 156 ILE B O 1
ATOM 3093 N N . ASP B 2 158 ? 39.135 19.624 77.931 1.000 63.447 157 ASP B N 1
ATOM 3094 C CA . ASP B 2 158 ? 37.959 18.866 77.553 1.000 61.598 157 ASP B CA 1
ATOM 3095 C C . ASP B 2 158 ? 38.014 18.493 76.070 1.000 67.429 157 ASP B C 1
ATOM 3096 O O . ASP B 2 158 ? 38.145 19.371 75.209 1.000 60.176 157 ASP B O 1
ATOM 3101 N N . GLY B 2 159 ? 37.851 17.189 75.792 1.000 66.664 158 GLY B N 1
ATOM 3102 C CA . GLY B 2 159 ? 37.896 16.654 74.438 1.000 64.145 158 GLY B CA 1
ATOM 3103 C C . GLY B 2 159 ? 36.939 17.349 73.469 1.000 57.153 158 GLY B C 1
ATOM 3104 O O . GLY B 2 159 ? 37.363 17.774 72.409 1.000 57.928 158 GLY B O 1
ATOM 3105 N N . ALA B 2 160 ? 35.653 17.469 73.818 1.000 60.155 159 ALA B N 1
ATOM 3106 C CA . ALA B 2 160 ? 34.676 18.075 72.917 1.000 60.583 159 ALA B CA 1
ATOM 3107 C C . ALA B 2 160 ? 34.683 19.612 72.934 1.000 58.029 159 ALA B C 1
ATOM 3108 O O . ALA B 2 160 ? 34.500 20.239 71.895 1.000 56.580 159 ALA B O 1
ATOM 3110 N N . ARG B 2 161 ? 34.830 20.259 74.100 1.000 63.368 160 ARG B N 1
ATOM 3111 C CA . ARG B 2 161 ? 34.543 21.692 74.200 1.000 57.795 160 ARG B CA 1
ATOM 3112 C C . ARG B 2 161 ? 35.811 22.545 74.130 1.000 54.066 160 ARG B C 1
ATOM 3113 O O . ARG B 2 161 ? 35.698 23.752 73.938 1.000 55.779 160 ARG B O 1
ATOM 3121 N N . GLY B 2 162 ? 36.998 21.936 74.304 1.000 51.989 161 GLY B N 1
ATOM 3122 C CA . GLY B 2 162 ? 38.267 22.644 74.185 1.000 53.287 161 GLY B CA 1
ATOM 3123 C C . GLY B 2 162 ? 38.590 23.534 75.393 1.000 56.348 161 GLY B C 1
ATOM 3124 O O . GLY B 2 162 ? 39.485 24.374 75.342 1.000 54.420 161 GLY B O 1
ATOM 3125 N N . ILE B 2 163 ? 37.835 23.351 76.479 1.000 53.362 162 ILE B N 1
ATOM 3126 C CA . ILE B 2 163 ? 37.977 24.121 77.700 1.000 49.355 162 ILE B CA 1
ATOM 3127 C C . ILE B 2 163 ? 39.193 23.614 78.474 1.000 51.056 162 ILE B C 1
ATOM 3128 O O . ILE B 2 163 ? 39.280 22.428 78.749 1.000 44.851 162 ILE B O 1
ATOM 3133 N N . ILE B 2 164 ? 40.053 24.536 78.940 1.000 53.018 163 ILE B N 1
ATOM 3134 C CA . ILE B 2 164 ? 41.266 24.179 79.666 1.000 47.208 163 ILE B CA 1
ATOM 3135 C C . ILE B 2 164 ? 41.128 24.522 81.151 1.000 47.755 163 ILE B C 1
ATOM 3136 O O . ILE B 2 164 ? 40.740 25.633 81.508 1.000 51.106 163 ILE B O 1
ATOM 3141 N N . THR B 2 165 ? 41.446 23.525 81.997 1.000 51.525 164 THR B N 1
ATOM 3142 C CA . THR B 2 165 ? 41.348 23.605 83.448 1.000 50.287 164 THR B CA 1
ATOM 3143 C C . THR B 2 165 ? 42.704 23.256 84.088 1.000 48.369 164 THR B C 1
ATOM 3144 O O . THR B 2 165 ? 43.523 22.561 83.501 1.000 46.974 164 THR B O 1
ATOM 3148 N N . VAL B 2 166 ? 42.925 23.783 85.293 1.000 42.233 165 VAL B N 1
ATOM 3149 C CA . VAL B 2 166 ? 44.015 23.429 86.183 1.000 51.512 165 VAL B CA 1
ATOM 3150 C C . VAL B 2 166 ? 43.763 22.067 86.849 1.000 52.338 165 VAL B C 1
ATOM 3151 O O . VAL B 2 166 ? 42.714 21.866 87.456 1.000 53.523 165 VAL B O 1
ATOM 3155 N N . SER B 2 167 ? 44.769 21.179 86.821 1.000 58.931 166 SER B N 1
ATOM 3156 C CA . SER B 2 167 ? 44.680 19.810 87.336 1.000 60.036 166 SER B CA 1
ATOM 3157 C C . SER B 2 167 ? 45.279 19.707 88.734 1.000 62.447 166 SER B C 1
ATOM 3158 O O . SER B 2 167 ? 44.612 19.202 89.622 1.000 73.618 166 SER B O 1
ATOM 3161 N N . ARG B 2 168 ? 46.565 20.089 88.864 1.000 66.597 167 ARG B N 1
ATOM 3162 C CA . ARG B 2 168 ? 47.336 20.066 90.101 1.000 68.678 167 ARG B CA 1
ATOM 3163 C C . ARG B 2 168 ? 47.694 21.487 90.521 1.000 61.272 167 ARG B C 1
ATOM 3164 O O . ARG B 2 168 ? 47.855 22.348 89.669 1.000 61.167 167 ARG B O 1
ATOM 3172 N N . LEU B 2 169 ? 47.947 21.678 91.820 1.000 70.283 168 LEU B N 1
ATOM 3173 C CA . LEU B 2 169 ? 48.413 22.948 92.365 1.000 70.056 168 LEU B CA 1
ATOM 3174 C C . LEU B 2 169 ? 49.691 23.376 91.652 1.000 62.420 168 LEU B C 1
ATOM 3175 O O . LEU B 2 169 ? 50.510 22.527 91.330 1.000 65.534 168 LEU B O 1
ATOM 3180 N N . LEU B 2 170 ? 49.799 24.686 91.369 1.000 60.794 169 LEU B N 1
ATOM 3181 C CA . LEU B 2 170 ? 50.908 25.275 90.626 1.000 54.900 169 LEU B CA 1
ATOM 3182 C C . LEU B 2 170 ? 51.919 25.885 91.596 1.000 54.368 169 LEU B C 1
ATOM 3183 O O . LEU B 2 170 ? 51.612 26.075 92.772 1.000 51.425 169 LEU B O 1
ATOM 3188 N N . ASP B 2 171 ? 53.109 26.232 91.083 1.000 56.834 170 ASP B N 1
ATOM 3189 C CA . ASP B 2 171 ? 54.167 26.804 91.902 1.000 60.747 170 ASP B CA 1
ATOM 3190 C C . ASP B 2 171 ? 55.095 27.648 91.037 1.000 59.137 170 ASP B C 1
ATOM 3191 O O . ASP B 2 171 ? 55.805 27.104 90.203 1.000 62.582 170 ASP B O 1
ATOM 3196 N N . TYR B 2 172 ? 55.118 28.969 91.263 1.000 56.440 171 TYR B N 1
ATOM 3197 C CA . TYR B 2 172 ? 55.925 29.846 90.429 1.000 56.919 171 TYR B CA 1
ATOM 3198 C C . TYR B 2 172 ? 57.420 29.586 90.660 1.000 66.854 171 TYR B C 1
ATOM 3199 O O . TYR B 2 172 ? 58.222 29.646 89.719 1.000 68.846 171 TYR B O 1
ATOM 3208 N N . GLU B 2 173 ? 57.777 29.266 91.914 1.000 67.824 172 GLU B N 1
ATOM 3209 C CA . GLU B 2 173 ? 59.163 29.080 92.338 1.000 72.049 172 GLU B CA 1
ATOM 3210 C C . GLU B 2 173 ? 59.794 27.890 91.593 1.000 75.652 172 GLU B C 1
ATOM 3211 O O . GLU B 2 173 ? 60.996 27.911 91.324 1.000 71.089 172 GLU B O 1
ATOM 3217 N N . VAL B 2 174 ? 58.977 26.888 91.211 1.000 71.217 173 VAL B N 1
ATOM 3218 C CA . VAL B 2 174 ? 59.419 25.711 90.470 1.000 65.519 173 VAL B CA 1
ATOM 3219 C C . VAL B 2 174 ? 59.323 25.975 88.964 1.000 67.209 173 VAL B C 1
ATOM 3220 O O . VAL B 2 174 ? 60.329 25.856 88.258 1.000 64.682 173 VAL B O 1
ATOM 3224 N N . THR B 2 175 ? 58.095 26.247 88.478 1.000 68.126 174 THR B N 1
ATOM 3225 C CA . THR B 2 175 ? 57.831 26.513 87.064 1.000 67.364 174 THR B CA 1
ATOM 3226 C C . THR B 2 175 ? 56.972 27.774 86.889 1.000 66.854 174 THR B C 1
ATOM 3227 O O . THR B 2 175 ? 55.798 27.813 87.261 1.000 64.614 174 THR B O 1
ATOM 3231 N N . SER B 2 176 ? 57.538 28.802 86.252 1.000 63.987 175 SER B N 1
ATOM 3232 C CA . SER B 2 176 ? 56.830 30.061 86.105 1.000 61.957 175 SER B CA 1
ATOM 3233 C C . SER B 2 176 ? 56.054 30.168 84.777 1.000 59.888 175 SER B C 1
ATOM 3234 O O . SER B 2 176 ? 55.356 31.156 84.561 1.000 60.144 175 SER B O 1
ATOM 3237 N N . ALA B 2 177 ? 56.183 29.185 83.869 1.000 60.676 176 ALA B N 1
ATOM 3238 C CA . ALA B 2 177 ? 55.645 29.281 82.511 1.000 61.226 176 ALA B CA 1
ATOM 3239 C C . ALA B 2 177 ? 55.630 27.896 81.852 1.000 57.023 176 ALA B C 1
ATOM 3240 O O . ALA B 2 177 ? 56.493 27.075 82.149 1.000 62.271 176 ALA B O 1
ATOM 3242 N N . TYR B 2 178 ? 54.619 27.640 80.998 1.000 53.656 177 TYR B N 1
ATOM 3243 C CA . TYR B 2 178 ? 54.398 26.358 80.330 1.000 53.876 177 TYR B CA 1
ATOM 3244 C C . TYR B 2 178 ? 54.159 26.617 78.844 1.000 53.341 177 TYR B C 1
ATOM 3245 O O . TYR B 2 178 ? 53.423 27.538 78.525 1.000 53.324 177 TYR B O 1
ATOM 3254 N N . GLN B 2 179 ? 54.810 25.841 77.952 1.000 61.733 178 GLN B N 1
ATOM 3255 C CA . GLN B 2 179 ? 54.536 25.851 76.515 1.000 68.201 178 GLN B CA 1
ATOM 3256 C C . GLN B 2 179 ? 53.820 24.548 76.154 1.000 61.607 178 GLN B C 1
ATOM 3257 O O . GLN B 2 179 ? 54.454 23.504 76.150 1.000 61.661 178 GLN B O 1
ATOM 3263 N N . LEU B 2 180 ? 52.506 24.587 75.880 1.000 59.372 179 LEU B N 1
ATOM 3264 C CA . LEU B 2 180 ? 51.766 23.357 75.609 1.000 58.912 179 LEU B CA 1
ATOM 3265 C C . LEU B 2 180 ? 51.391 23.290 74.133 1.000 55.270 179 LEU B C 1
ATOM 3266 O O . LEU B 2 180 ? 51.391 24.301 73.437 1.000 57.006 179 LEU B O 1
ATOM 3271 N N . THR B 2 181 ? 51.089 22.081 73.657 1.000 55.240 180 THR B N 1
ATOM 3272 C CA . THR B 2 181 ? 50.646 21.932 72.283 1.000 54.668 180 THR B CA 1
ATOM 3273 C C . THR B 2 181 ? 49.276 21.304 72.297 1.000 54.625 180 THR B C 1
ATOM 3274 O O . THR B 2 181 ? 49.085 20.283 72.939 1.000 64.936 180 THR B O 1
ATOM 3278 N N . VAL B 2 182 ? 48.332 21.959 71.630 1.000 62.714 181 VAL B N 1
ATOM 3279 C CA . VAL B 2 182 ? 46.989 21.427 71.508 1.000 59.725 181 VAL B CA 1
ATOM 3280 C C . VAL B 2 182 ? 46.912 20.790 70.135 1.000 61.320 181 VAL B C 1
ATOM 3281 O O . VAL B 2 182 ? 47.266 21.432 69.137 1.000 51.775 181 VAL B O 1
ATOM 3285 N N . ASN B 2 183 ? 46.471 19.527 70.119 1.000 61.534 182 ASN B N 1
ATOM 3286 C CA . ASN B 2 183 ? 46.127 18.847 68.882 1.000 57.442 182 ASN B CA 1
ATOM 3287 C C . ASN B 2 183 ? 44.614 18.920 68.690 1.000 55.132 182 ASN B C 1
ATOM 3288 O O . ASN B 2 183 ? 43.851 18.791 69.648 1.000 58.474 182 ASN B O 1
ATOM 3293 N N . ALA B 2 184 ? 44.202 19.179 67.445 1.000 56.664 183 ALA B N 1
ATOM 3294 C CA . ALA B 2 184 ? 42.804 19.128 67.045 1.000 64.528 183 ALA B CA 1
ATOM 3295 C C . ALA B 2 184 ? 42.660 18.083 65.950 1.000 62.014 183 ALA B C 1
ATOM 3296 O O . ALA B 2 184 ? 43.196 18.286 64.868 1.000 69.000 183 ALA B O 1
ATOM 3298 N N . THR B 2 185 ? 41.957 16.982 66.229 1.000 67.248 184 THR B N 1
ATOM 3299 C CA . THR B 2 185 ? 41.764 15.945 65.222 1.000 73.405 184 THR B CA 1
ATOM 3300 C C . THR B 2 185 ? 40.287 15.821 64.911 1.000 71.788 184 THR B C 1
ATOM 3301 O O . THR B 2 185 ? 39.454 15.965 65.802 1.000 75.652 184 THR B O 1
ATOM 3305 N N . ASP B 2 186 ? 39.996 15.584 63.627 1.000 68.899 185 ASP B N 1
ATOM 3306 C CA . ASP B 2 186 ? 38.666 15.154 63.234 1.000 72.448 185 ASP B CA 1
ATOM 3307 C C . ASP B 2 186 ? 38.503 13.671 63.598 1.000 68.211 185 ASP B C 1
ATOM 3308 O O . ASP B 2 186 ? 39.441 12.990 64.002 1.000 61.772 185 ASP B O 1
ATOM 3313 N N . GLN B 2 187 ? 37.266 13.198 63.509 1.000 66.745 186 GLN B N 1
ATOM 3314 C CA . GLN B 2 187 ? 36.932 11.851 63.920 1.000 73.004 186 GLN B CA 1
ATOM 3315 C C . GLN B 2 187 ? 36.712 10.965 62.684 1.000 80.239 186 GLN B C 1
ATOM 3316 O O . GLN B 2 187 ? 35.926 10.018 62.734 1.000 82.991 186 GLN B O 1
ATOM 3322 N N . ASP B 2 188 ? 37.388 11.258 61.560 1.000 84.316 187 ASP B N 1
ATOM 3323 C CA . ASP B 2 188 ? 37.210 10.423 60.384 1.000 87.447 187 ASP B CA 1
ATOM 3324 C C . ASP B 2 188 ? 37.823 9.058 60.671 1.000 96.867 187 ASP B C 1
ATOM 3325 O O . ASP B 2 188 ? 39.020 8.967 60.965 1.000 86.872 187 ASP B O 1
ATOM 3330 N N . LYS B 2 189 ? 36.962 8.031 60.571 1.000 106.950 188 LYS B N 1
ATOM 3331 C CA . LYS B 2 189 ? 37.285 6.635 60.832 1.000 103.947 188 LYS B CA 1
ATOM 3332 C C . LYS B 2 189 ? 38.494 6.186 60.000 1.000 98.006 188 LYS B C 1
ATOM 3333 O O . LYS B 2 189 ? 39.510 5.788 60.560 1.000 81.212 188 LYS B O 1
ATOM 3339 N N . LEU B 2 190 ? 38.402 6.283 58.667 1.000 105.276 189 LEU B N 1
ATOM 3340 C CA . LEU B 2 190 ? 39.445 5.779 57.781 1.000 105.288 189 LEU B CA 1
ATOM 3341 C C . LEU B 2 190 ? 40.686 6.671 57.833 1.000 94.731 189 LEU B C 1
ATOM 3342 O O . LEU B 2 190 ? 41.744 6.192 58.214 1.000 82.936 189 LEU B O 1
ATOM 3347 N N . HIS B 2 191 ? 40.570 7.944 57.416 1.000 97.293 190 HIS B N 1
ATOM 3348 C CA . HIS B 2 191 ? 41.736 8.804 57.220 1.000 103.838 190 HIS B CA 1
ATOM 3349 C C . HIS B 2 191 ? 41.617 10.104 58.019 1.000 87.627 190 HIS B C 1
ATOM 3350 O O . HIS B 2 191 ? 41.246 11.140 57.468 1.000 75.995 190 HIS B O 1
ATOM 3357 N N . PRO B 2 192 ? 41.964 10.102 59.329 1.000 90.359 191 PRO B N 1
ATOM 3358 C CA . PRO B 2 192 ? 41.794 11.282 60.183 1.000 91.121 191 PRO B CA 1
ATOM 3359 C C . PRO B 2 192 ? 42.904 12.317 59.990 1.000 78.685 191 PRO B C 1
ATOM 3360 O O . PRO B 2 192 ? 44.032 11.959 59.653 1.000 68.363 191 PRO B O 1
ATOM 3364 N N . LEU B 2 193 ? 42.557 13.599 60.183 1.000 70.007 192 LEU B N 1
ATOM 3365 C CA . LEU B 2 193 ? 43.472 14.710 59.934 1.000 75.844 192 LEU B CA 1
ATOM 3366 C C . LEU B 2 193 ? 43.539 15.623 61.160 1.000 72.770 192 LEU B C 1
ATOM 3367 O O . LEU B 2 193 ? 42.555 15.731 61.895 1.000 68.323 192 LEU B O 1
ATOM 3372 N N . SER B 2 194 ? 44.693 16.283 61.367 1.000 74.514 193 SER B N 1
ATOM 3373 C CA . SER B 2 194 ? 44.922 17.037 62.598 1.000 75.457 193 SER B CA 1
ATOM 3374 C C . SER B 2 194 ? 45.768 18.300 62.394 1.000 67.008 193 SER B C 1
ATOM 3375 O O . SER B 2 194 ? 46.469 18.473 61.401 1.000 61.043 193 SER B O 1
ATOM 3378 N N . SER B 2 195 ? 45.709 19.186 63.393 1.000 62.291 194 SER B N 1
ATOM 3379 C CA . SER B 2 195 ? 46.541 20.380 63.444 1.000 57.567 194 SER B CA 1
ATOM 3380 C C . SER B 2 195 ? 46.961 20.643 64.888 1.000 55.349 194 SER B C 1
ATOM 3381 O O . SER B 2 195 ? 46.340 20.157 65.828 1.000 63.712 194 SER B O 1
ATOM 3384 N N . LEU B 2 196 ? 47.993 21.473 65.024 1.000 61.535 195 LEU B N 1
ATOM 3385 C CA . LEU B 2 196 ? 48.632 21.817 66.281 1.000 56.786 195 LEU B CA 1
ATOM 3386 C C . LEU B 2 196 ? 48.468 23.321 66.541 1.000 53.749 195 LEU B C 1
ATOM 3387 O O . LEU B 2 196 ? 48.564 24.101 65.607 1.000 48.649 195 LEU B O 1
ATOM 3392 N N . ALA B 2 197 ? 48.187 23.725 67.794 1.000 56.877 196 ALA B N 1
ATOM 3393 C CA . ALA B 2 197 ? 48.326 25.118 68.218 1.000 61.729 196 ALA B CA 1
ATOM 3394 C C . ALA B 2 197 ? 49.114 25.208 69.526 1.000 58.230 196 ALA B C 1
ATOM 3395 O O . ALA B 2 197 ? 48.913 24.435 70.455 1.000 57.412 196 ALA B O 1
ATOM 3397 N N . ASN B 2 198 ? 49.995 26.205 69.577 1.000 57.782 197 ASN B N 1
ATOM 3398 C CA . ASN B 2 198 ? 50.744 26.547 70.764 1.000 55.396 197 ASN B CA 1
ATOM 3399 C C . ASN B 2 198 ? 49.785 27.164 71.772 1.000 50.417 197 ASN B C 1
ATOM 3400 O O . ASN B 2 198 ? 48.833 27.86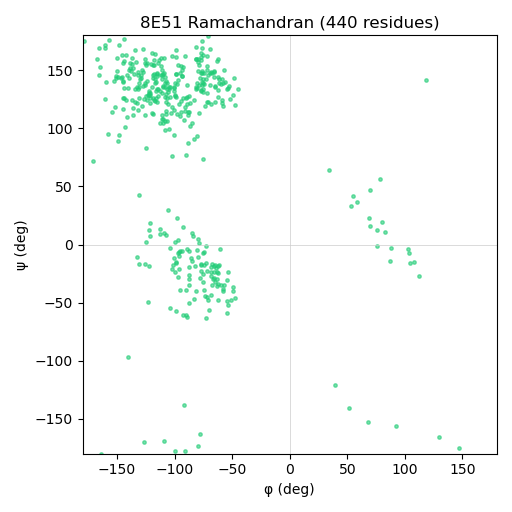3 71.417 1.000 51.194 197 ASN B O 1
ATOM 3405 N N . LEU B 2 199 ? 50.061 26.896 73.051 1.000 56.381 198 LEU B N 1
ATOM 3406 C CA . LEU B 2 199 ? 49.384 27.559 74.152 1.000 54.775 198 LEU B CA 1
ATOM 3407 C C . LEU B 2 199 ? 50.423 27.980 75.180 1.000 51.446 198 LEU B C 1
ATOM 3408 O O . LEU B 2 199 ? 51.150 27.133 75.690 1.000 48.310 198 LEU B O 1
ATOM 3413 N N . ALA B 2 200 ? 50.466 29.283 75.488 1.000 57.812 199 ALA B N 1
ATOM 3414 C CA . ALA B 2 200 ? 51.442 29.832 76.419 1.000 57.235 199 ALA B CA 1
ATOM 3415 C C . ALA B 2 200 ? 50.745 30.193 77.725 1.000 54.080 199 ALA B C 1
ATOM 3416 O O . ALA B 2 200 ? 49.872 31.051 77.749 1.000 64.355 199 ALA B O 1
ATOM 3418 N N . ILE B 2 201 ? 51.117 29.480 78.789 1.000 52.178 200 ILE B N 1
ATOM 3419 C CA . ILE B 2 201 ? 50.622 29.728 80.128 1.000 48.954 200 ILE B CA 1
ATOM 3420 C C . ILE B 2 201 ? 51.750 30.332 80.956 1.000 52.936 200 ILE B C 1
ATOM 3421 O O . ILE B 2 201 ? 52.599 29.619 81.477 1.000 57.321 200 ILE B O 1
ATOM 3426 N N . THR B 2 202 ? 51.749 31.649 81.106 1.000 48.411 201 THR B N 1
ATOM 3427 C CA . THR B 2 202 ? 52.678 32.232 82.040 1.000 56.121 201 THR B CA 1
ATOM 3428 C C . THR B 2 202 ? 51.910 32.402 83.352 1.000 55.141 201 THR B C 1
ATOM 3429 O O . THR B 2 202 ? 50.691 32.547 83.354 1.000 51.903 201 THR B O 1
ATOM 3433 N N . LEU B 2 203 ? 52.648 32.260 84.455 1.000 54.513 202 LEU B N 1
ATOM 3434 C CA . LEU B 2 203 ? 52.138 32.330 85.809 1.000 53.155 202 LEU B CA 1
ATOM 3435 C C . LEU B 2 203 ? 52.699 33.591 86.437 1.000 51.088 202 LEU B C 1
ATOM 3436 O O . LEU B 2 203 ? 53.858 33.922 86.189 1.000 47.546 202 LEU B O 1
ATOM 3441 N N . SER B 2 204 ? 51.905 34.220 87.307 1.000 48.359 203 SER B N 1
ATOM 3442 C CA . SER B 2 204 ? 52.369 35.392 88.018 1.000 56.626 203 SER B CA 1
ATOM 3443 C C . SER B 2 204 ? 52.566 35.024 89.492 1.000 54.862 203 SER B C 1
ATOM 3444 O O . SER B 2 204 ? 51.879 34.155 90.015 1.000 52.860 203 SER B O 1
ATOM 3447 N N . ASP B 2 205 ? 53.549 35.665 90.146 1.000 58.908 204 ASP B N 1
ATOM 3448 C CA . ASP B 2 205 ? 54.004 35.294 91.481 1.000 57.173 204 ASP B CA 1
ATOM 3449 C C . ASP B 2 205 ? 53.066 35.876 92.552 1.000 59.647 204 ASP B C 1
ATOM 3450 O O . ASP B 2 205 ? 52.681 37.046 92.468 1.000 51.991 204 ASP B O 1
ATOM 3455 N N . ILE B 2 206 ? 52.679 35.039 93.536 1.000 62.636 205 ILE B N 1
ATOM 3456 C CA . ILE B 2 206 ? 52.080 35.457 94.808 1.000 66.362 205 ILE B CA 1
ATOM 3457 C C . ILE B 2 206 ? 53.176 35.389 95.890 1.000 74.571 205 ILE B C 1
ATOM 3458 O O . ILE B 2 206 ? 54.188 34.717 95.671 1.000 66.093 205 ILE B O 1
ATOM 3463 N N . GLN B 2 207 ? 52.987 36.051 97.058 1.000 96.246 206 GLN B N 1
ATOM 3464 C CA . GLN B 2 207 ? 53.998 36.117 98.129 1.000 106.856 206 GLN B CA 1
ATOM 3465 C C . GLN B 2 207 ? 53.966 34.913 99.084 1.000 115.259 206 GLN B C 1
ATOM 3466 O O . GLN B 2 207 ? 54.897 34.754 99.876 1.000 100.335 206 GLN B O 1
ATOM 3472 N N . ASP B 2 208 ? 52.877 34.120 99.040 1.000 121.606 207 ASP B N 1
ATOM 3473 C CA . ASP B 2 208 ? 52.721 32.843 99.737 1.000 113.362 207 ASP B CA 1
ATOM 3474 C C . ASP B 2 208 ? 53.476 32.882 101.073 1.000 100.051 207 ASP B C 1
ATOM 3475 O O . ASP B 2 208 ? 54.491 32.179 101.173 1.000 97.789 207 ASP B O 1
#

Radius of gyration: 33.37 Å; Cα contacts (8 Å, |Δi|>4): 1093; chains: 2; bounding box: 72×36×119 Å

Foldseek 3Di:
DPCLQVQAQPAPDDDDLAAEFEDEWQDDFFDWTDQARRGPAACPQKNKDKDPQPPVQWDDDTRRRTITGHQPPHTRDCFPPVVPQKDKMWIWIQGPPPGDIDTRIYIYGYDWDLPWWWDALDQAAEDEEELPDDAFDQRDQQCADDRGTFTRTDDQSTAKFKFWDQDPVARCLPVQWGDPGRRRSTIGGHDRGDCVPDFKGWIKMKIWGGDPDVVSIHIDIHTYIYGYDYDDDPDDDD/DAWKDWDDCQLVPAAEAAQPPDAFDFRDAIDIDDPVPAFKFKAWDDPVQVCQWGADTRGRTIGGHDGGDVLVPFWDWTKMWMDDPPDIDITTGIYGHDFDLPWAKDKPPDDAEWEEALQDDFPDWTDATDIFGSTDDQSTQKFKFWVVHDQQWGAHGRGRIITGHDRGDCVVPQKDWIKMKIWGRDPPDIHIDIHIHIYGHDYDPD

Solvent-accessible surface area: 22470 Å² total; per-residue (Å²): 150,112,85,201,52,91,79,24,0,31,38,76,51,116,56,23,38,9,14,24,31,26,18,48,1,72,14,101,82,38,36,62,13,8,122,67,2,73,7,47,18,176,29,188,21,0,26,15,53,43,141,70,24,178,42,127,26,5,84,32,38,48,122,116,13,66,0,58,2,45,7,111,84,93,88,0,26,22,3,47,116,53,136,37,59,33,17,48,1,28,0,28,0,38,1,85,81,30,20,4,72,2,78,3,17,0,19,1,5,3,83,29,109,28,57,16,38,2,131,30,97,63,114,157,4,119,28,39,22,53,3,56,22,86,81,44,52,70,13,26,67,29,3,55,64,130,69,0,8,56,12,65,16,36,18,25,20,19,35,18,22,8,42,31,68,132,6,85,196,23,65,43,2,40,146,12,1,43,12,72,64,48,35,38,0,28,0,28,1,113,99,124,8,54,79,109,140,70,67,127,10,65,0,50,0,40,0,19,0,13,3,105,67,102,196,95,80,63,70,22,84,10,47,0,22,0,22,5,86,79,3,114,34,198,40,139,129,75,97,111,21,0,108,26,96,21,146,2,25,112,34,54,13,58,7,74,8,97,29,91,84,50,29,82,32,30,89,2,62,21,69,13,66,68,68,39,124,24,79,14,16,34,51,41,156,66,6,39,121,30,2,23,26,76,96,106,59,0,40,1,103,0,126,61,92,14,63,31,55,112,94,23,29,5,68,1,42,2,14,0,29,13,88,58,24,63,2,83,18,21,0,11,3,1,9,4,6,45,18,76,44,39,5,75,19,68,119,88,120,4,94,13,108,21,52,8,98,16,72,82,54,53,72,25,59,117,1,57,16,81,14,75,10,17,8,24,3,24,6,20,38,16,44,15,93,107,115,22,89,63,1,55,22,55,25,21,127,0,55,0,36,3,42,142,138,17,60,81,112,124,44,48,53,30,141,19,39,0,11,0,38,4,12,32,162,135,134,76,64,56,30,115,3,74,0,18,0,57,10,48,70,54,156,133

B-factor: mean 65.84, std 17.57, range [35.09, 154.26]

Secondary structure (DSSP, 8-state):
----EE--GGGSS-EEEETTPPTT-EEEE--EE-TT----EEEEESHHHHHHEEE-TTT-EEEESSPP-TTT-SEEEEEEEEEETTEEEEEEEEEEEEP------EE-S-SEEEEEETTPPTT-EEEE--EE--SSGGGG-EEEEESS--SSEEE-TTT-EEEE-S---TTT-SEEEEEEEEEE--SSS--EEEEEEEEEEE----/--GGGTSTTSBSS-S-SSEEEEEETTPPTT-EEES---BSS----EEEEEES-TT--EEEETTTTEEEE--TTS----STTT---EEEEEEEEEETTT--EEEEEEEEEEEP------EESSS-EEEEEETTPPTT-EEE-TTSTTSSEE--SSGGGG--EEEEEP-TTSTTHHHHEE-S-TTT--EEE-S---TTT--EEEEEEEEE---SSGGG--EEEEEEEEEEEP---SSS--

Nearest PDB structures (foldseek):
  8e51-assembly1_C  TM=1.004E+00  e=1.074E-52  Pangasianodon hypophthalmus
  6cv7-assembly1_A-2  TM=9.509E-01  e=1.951E-40  Mus musculus
  4apx-assembly1_B  TM=9.730E-01  e=1.430E-39  Mus musculus
  4xxw-assembly2_A  TM=9.823E-01  e=1.961E-38  Mus musculus
  6n2e-assembly1_A  TM=9.684E-01  e=8.349E-39  Homo sapiens

Sequence (444 aa):
SDDWQYEECKLSRTGPPATIVAIDEESPNGTVLVENMQINGRARTISLSLRDNYGHWVILDPVKQRLYLNSTGRVLDRDPPSYIHSIVVQVQCTNELVGTVILHEVRIVVRDRNDNPPRFQQPRYYVAINELTPVGTTIFSGFSGNNGAVDIDDGPNGQIEYTIQYNPYDPTANRTFDIPLTLSGSVVLRERLNYEEITRYLVIIQANDRAPDPKERLTATTTLTVDVLDGDDLGPLENQPPRFQNYFFQSYLLIYENTPVGSSITQLTAVDPDGEPLIFGVVGEEASRFFAVQENTGVVWLRQPLDRETKSEMQVVFSVSDSQGVVKDTVNIQIGDVNDNAPTFHNQPYTVNIPEDTSVGTSIFMVNATDPDQGTGGSVLFSFQPPSPFFSIDGARGIITVSRLLDYEVTSAYQLTVNATDQDKLHPLSSLANLAITLSDIQD